Protein 8CD8 (pdb70)

Solvent-accessible surface area: 20979 Å² total; per-residue (Å²): 291,83,113,45,10,118,0,29,0,0,0,0,0,2,43,38,103,138,117,16,52,4,56,91,66,1,0,78,14,0,4,65,28,0,41,99,4,0,46,82,120,9,104,34,32,96,102,10,20,99,79,16,56,128,38,13,2,34,8,1,0,51,6,80,33,2,77,102,33,30,130,46,84,129,29,98,0,25,26,92,32,120,13,107,42,98,94,5,13,40,15,14,17,0,2,15,58,95,25,22,1,37,77,27,33,48,10,76,106,12,0,0,0,0,1,2,87,42,2,46,17,44,43,43,38,105,32,63,2,7,4,11,9,26,54,23,0,55,57,1,3,0,0,0,0,10,3,31,0,0,0,57,64,60,42,13,110,99,59,53,28,98,0,9,12,0,0,9,3,0,0,0,0,0,40,1,44,2,5,16,5,18,12,88,56,92,40,88,38,47,70,70,68,7,111,12,156,36,6,30,69,1,17,32,13,10,104,27,61,30,90,97,71,75,75,20,28,118,25,40,116,46,0,1,0,12,8,0,1,0,0,62,3,24,2,123,19,7,1,2,1,0,90,20,1,8,91,46,0,83,63,3,10,110,38,89,12,50,66,18,63,139,46,34,31,295,88,112,44,10,117,0,28,0,0,0,0,0,2,42,38,109,140,127,18,50,4,56,92,65,1,0,80,14,0,3,64,25,0,42,97,4,0,45,81,120,8,104,34,31,96,102,11,19,100,77,16,53,132,40,12,2,39,6,1,0,51,7,80,32,3,79,100,31,29,129,48,81,130,29,98,0,25,28,92,33,120,13,105,44,100,96,6,13,40,16,15,15,0,1,14,57,95,24,23,1,37,77,27,32,48,11,79,109,12,0,0,0,0,1,2,87,42,1,47,20,44,45,44,38,104,32,62,2,8,5,12,8,26,56,22,0,54,55,2,3,0,0,0,0,12,3,31,1,0,0,56,64,60,45,12,111,98,59,52,30,101,0,9,13,0,0,9,3,0,0,0,0,0,40,1,46,2,5,16,5,19,12,85,56,86,40,88,39,45,69,71,66,8,112,11,152,35,6,31,69,1,16,31,14,10,107,28,61,31,92,93,74,78,73,19,28,115,24,40,114,47,0,1,0,12,8,0,1,0,0,63,4,23,3,124,17,6,1,2,1,0,90,21,1,9,90,45,0,74,63,3,11,109,39,89,14,50,66,18,61,138,44,33,32

Foldseek 3Di:
DADAQEAAAAEEQEEADPLSQFDPQQQVLLLVLLQCQLQVNPPLLVVQPPVCNVFFDNLRYHYDQDQAALVGHGDRSYHYFYFPDPEEEPVQLQQDVVSGHHWDGFQLRHAYEYEAAFYAYPVGHTDAKAADAFDDDRRRHHIYGYSLLGGQDRNPDPLNRSNLVRVQRVLRNLPFAQQQAPDDPPDQQQPGHRQFDPFDHARAADEEADDFPDADPPRDDRHGSNLDSRGHYGPSRNRGDTVSSSVSSVVSCVPRNVSSRD/DADAQEAAAAEEQEEADPLSQFDPQQQVQLLVLLQCQLQVNDPLLVVQPPVCNVFFDNLRYHYDQDQAALVGHGDRSYHYFYFPDPEEEPVQLQQPVVSGHHWDGFQLRYAYEYEAAFYAYPVGHTDAKAADAFDDDRRRHHIYGYSLLGGQDRNPDPLNRSNLVRVQRVLRNLPFAQQQADDDPPDQQQPGHRQFPPFDHARAADEEADDFPDADPPRDDRHGSNLDSSGHYGPSRNRGDTVSSSVSSVVSCVPRNVSSRD

Nearest PDB structures (foldseek):
  8cd8-assembly1_A  TM=1.004E+00  e=1.857E-62  Methanosarcina acetivorans C2A
  3lum-assembly1_A  TM=1.003E+00  e=5.385E-60  Methanosarcina acetivorans
  3lun-assembly1_A  TM=9.981E-01  e=9.171E-59  Methanosarcina acetivorans
  8cdb-assembly1_A  TM=9.852E-01  e=7.401E-51  Methanosarcina acetivorans C2A
  7od0-assembly5_EEE  TM=9.403E-01  e=1.240E-34  Tannerella forsythia

Radius of gyration: 23.91 Å; Cα contacts (8 Å, |Δi|>4): 1252; chains: 4; bounding box: 50×71×55 Å

InterPro domains:
  IPR008754 Peptidase M43, pregnancy-associated plasma-A [PF05572] (162-314)
  IPR008754 Peptidase M43, pregnancy-associated plasma-A [cd04275] (76-314)
  IPR024079 Metallopeptidase, catalytic domain superfamily [G3DSA:3.40.390.10] (61-322)

Sequence (530 aa):
RMEIVKIPVVVHVVWNEEEENISDAQIQSQIDILNKDFRKLNSDVSQVPSVWSNLIADLGIEFFLATKDPNGNQTTGITRTQTSVTFFTTSSDEVKFASSGGEDAWPADRYLNIWVCHVLKSEIGQDILGYAQFPGGPAETDGVVIVDAAFGTTGTALPPFDKGRTATHEIGHWLNLYHIWGDELRFEDPCSRSDEVDDTPNQADPNFGAPSYPHVSCSNGPNGDMFMNYMDYVDDKCMVMFTQGQATRVNACLDGPRSSFLAGSSRMEIVKIPVVVHVVWNEEEENISDAQIQSQIDILNKDFRKLNSDVSQVPSVWSNLIADLGIEFFLATKDPNGNQTTGITRTQTSVTFFTTSSDEVKFASSGGEDAWPADRYLNIWVCHVLKSEIGQDILGYAQFPGGPAETDGVVIVDAAFGTTGTALPPFDKGRTATHEIGHWLNLYHIWGDELRFEDPCSRSDEVDDTPNQADPNFGAPSYPHVSCSNGPNGDMFMNYMDYVDDKCMVMFTQGQATRVNACLDGPRSSFLAGSS

Secondary structure (DSSP, 8-state):
----EEEEEEEEEEESSGGGS--HHHHHHHHHHHHHHTTT--GGGGGS-GGGGGGB----EEEEE-SB-TTS-B--SEEEEE-S-S-EETT-GGG-GGGTS-PPPPTTT-EEEEEES-EE-TTS-B-SEEE--SS--GGG-SEEEEGGGSSSSTT--TTS-SSHHHHHHHHHHTTPPPTT----TTS-TTS---S-TTSPP-SS---S-PPSP---TT-TTT---TTBTTS---GGG--B-BHHHHHHHHHHHHTTTGGG--/---/----EEEEEEEEEEESSGGGS--HHHHHHHHHHHHHHTTT--GGGGGS-GGGGGGB----EEEEE-SB-TTS-B--SEEEEE-S-S-EETT-GGG-GGGTS-PPPPTTT-EEEEEES-EE-TTS-B-SEEE--SS--GGG-SEEEEGGGSSSSTT--TTS-SSHHHHHHHHHHTTPPPTT----TTS-TTS---S-TTSPP-SS---S-PPSP---TT-TTT---TTBTTS---GGG--B-BHHHHHHHHHHHHTTTGGG--/---

B-factor: mean 29.06, std 7.42, range [15.44, 61.05]

Structure (mmCIF, N/CA/C/O backbone):
data_8CD8
#
_entry.id   8CD8
#
_cell.length_a   50.130
_cell.length_b   124.66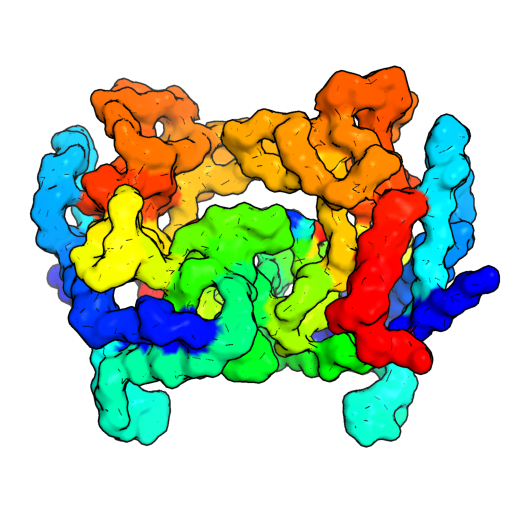0
_cell.length_c   86.900
_cell.angle_alpha   90.000
_cell.angle_beta   90.000
_cell.angle_gamma   90.000
#
_symmetry.space_group_name_H-M   'P 21 21 2'
#
loop_
_entity.id
_entity.type
_entity.pdbx_description
1 polymer Ulilysin
2 polymer GLY-SER-SER
3 non-polymer 'CALCIUM ION'
4 non-polymer 'ZINC ION'
5 non-polymer '4-(2-AMINOETHYL)BENZENESULFONYL FLUORIDE'
6 non-polymer GLYCEROL
7 water water
#
loop_
_atom_site.group_PDB
_atom_site.id
_atom_site.type_symbol
_atom_site.label_atom_id
_atom_site.label_alt_id
_atom_site.label_comp_id
_atom_site.label_asym_id
_atom_site.label_entity_id
_atom_site.label_seq_id
_atom_site.pdbx_PDB_ins_code
_atom_site.Cartn_x
_atom_site.Cartn_y
_atom_site.Cartn_z
_atom_site.occupancy
_atom_site.B_iso_or_equiv
_atom_site.auth_seq_id
_atom_site.auth_comp_id
_atom_site.auth_asym_id
_atom_site.auth_atom_id
_atom_site.pdbx_PDB_model_num
ATOM 1 N N . ARG A 1 80 ? -1.46398 66.78594 -19.28422 1.000 37.59591 61 ARG A N 1
ATOM 2 C CA . ARG A 1 80 ? -0.27894 66.68138 -18.43801 1.000 36.94123 61 ARG A CA 1
ATOM 3 C C . ARG A 1 80 ? 0.08033 65.21547 -18.20330 1.000 41.61972 61 ARG A C 1
ATOM 4 O O . ARG A 1 80 ? -0.78587 64.37141 -17.96678 1.000 42.46506 61 ARG A O 1
ATOM 12 N N . MET A 1 81 ? 1.37028 64.92467 -18.27385 1.000 41.85414 62 MET A N 1
ATOM 13 C CA . MET A 1 81 ? 1.86390 63.57234 -18.09305 1.000 42.85698 62 MET A CA 1
ATOM 14 C C . MET A 1 81 ? 2.15623 63.32507 -16.62090 1.000 42.03818 62 MET A C 1
ATOM 15 O O . MET A 1 81 ? 2.76056 64.16714 -15.95163 1.000 40.65919 62 MET A O 1
ATOM 20 N N . GLU A 1 82 ? 1.70400 62.18296 -16.11661 1.000 42.42889 63 GLU A N 1
ATOM 21 C CA . GLU A 1 82 ? 2.10558 61.72274 -14.79406 1.000 42.93060 63 GLU A CA 1
ATOM 22 C C . GLU A 1 82 ? 3.43202 60.98703 -14.93660 1.000 40.99407 63 GLU A C 1
ATOM 23 O O . GLU A 1 82 ? 3.50579 59.96449 -15.62428 1.000 38.81189 63 GLU A O 1
ATOM 29 N N . ILE A 1 83 ? 4.48500 61.52611 -14.33169 1.000 38.38313 64 ILE A N 1
ATOM 30 C CA . ILE A 1 83 ? 5.81716 60.94508 -14.46670 1.000 37.15927 64 ILE A CA 1
ATOM 31 C C . ILE A 1 83 ? 5.96231 59.81370 -13.45736 1.000 35.42689 64 ILE A C 1
ATOM 32 O O . ILE A 1 83 ? 5.94806 60.04686 -12.24222 1.000 37.36480 64 ILE A O 1
ATOM 37 N N . VAL A 1 84 ? 6.11811 58.58862 -13.95708 1.000 31.83513 65 VAL A N 1
ATOM 38 C CA . VAL A 1 84 ? 6.30285 57.41380 -13.10766 1.000 32.64469 65 VAL A CA 1
ATOM 39 C C . VAL A 1 84 ? 7.78979 57.25015 -12.82223 1.000 30.45763 65 VAL A C 1
ATOM 40 O O . VAL A 1 84 ? 8.60697 57.17483 -13.74600 1.000 30.52208 65 VAL A O 1
ATOM 44 N N . LYS A 1 85 ? 8.14303 57.19750 -11.54156 1.000 28.01757 66 LYS A N 1
ATOM 45 C CA . LYS A 1 85 ? 9.53333 57.18413 -11.09798 1.000 28.22615 66 LYS A CA 1
ATOM 46 C C . LYS A 1 85 ? 9.82909 55.81109 -10.51339 1.000 27.67260 66 LYS A C 1
ATOM 47 O O . LYS A 1 85 ? 9.34486 55.47184 -9.43015 1.000 29.73750 66 LYS A O 1
ATOM 53 N N . ILE A 1 86 ? 10.61533 55.02601 -11.23870 1.000 26.31925 67 ILE A N 1
ATOM 54 C CA . ILE A 1 86 ? 10.80959 53.60766 -10.94875 1.000 25.52536 67 ILE A CA 1
ATOM 55 C C . ILE A 1 86 ? 12.10693 53.44407 -10.16571 1.000 24.51793 67 ILE A C 1
ATOM 56 O O . ILE A 1 86 ? 13.17791 53.79341 -10.68790 1.000 25.00151 67 ILE A O 1
ATOM 61 N N . PRO A 1 87 ? 12.06238 52.93699 -8.92914 1.000 23.97578 68 PRO A N 1
ATOM 62 C CA . PRO A 1 87 ? 13.30068 52.60600 -8.21613 1.000 22.02534 68 PRO A CA 1
ATOM 63 C C . PRO A 1 87 ? 13.95524 51.39144 -8.85666 1.000 22.21640 68 PRO A C 1
ATOM 64 O O . PRO A 1 87 ? 13.30119 50.37849 -9.10420 1.000 21.91160 68 PRO A O 1
ATOM 68 N N . VAL A 1 88 ? 15.24854 51.50029 -9.12814 1.000 22.47044 69 VAL A N 1
ATOM 69 C CA . VAL A 1 88 ? 16.01504 50.43804 -9.77168 1.000 21.22678 69 VAL A CA 1
ATOM 70 C C . VAL A 1 88 ? 17.01094 49.89311 -8.75792 1.000 21.46056 69 VAL A C 1
ATOM 71 O O . VAL A 1 88 ? 17.60923 50.65948 -7.99799 1.000 22.03546 69 VAL A O 1
ATOM 75 N N . VAL A 1 89 ? 17.18277 48.57054 -8.72564 1.000 18.69599 70 VAL A N 1
ATOM 76 C CA . VAL A 1 89 ? 18.34229 47.97220 -8.07601 1.000 18.55209 70 VAL A CA 1
ATOM 77 C C . VAL A 1 89 ? 19.14194 47.23189 -9.14575 1.000 21.17636 70 VAL A C 1
ATOM 78 O O . VAL A 1 89 ? 18.57996 46.45173 -9.91917 1.000 18.40650 70 VAL A O 1
ATOM 82 N N . VAL A 1 90 ? 20.43375 47.52430 -9.22691 1.000 20.31386 71 VAL A N 1
ATOM 83 C CA . VAL A 1 90 ? 21.33129 46.86371 -10.16431 1.000 18.17911 71 VAL A CA 1
ATOM 84 C C . VAL A 1 90 ? 22.11289 45.81492 -9.39197 1.000 19.24923 71 VAL A C 1
ATOM 85 O O . VAL A 1 90 ? 22.78259 46.14226 -8.40416 1.000 18.74530 71 VAL A O 1
ATOM 89 N N . HIS A 1 91 ? 22.01135 44.55202 -9.82499 1.000 18.42911 72 HIS A N 1
ATOM 90 C CA . HIS A 1 91 ? 22.75558 43.43863 -9.23315 1.000 19.36056 72 HIS A CA 1
ATOM 91 C C . HIS A 1 91 ? 23.92984 43.11360 -10.15178 1.000 19.89821 72 HIS A C 1
ATOM 92 O O . HIS A 1 91 ? 23.76589 42.41855 -11.16467 1.000 17.97655 72 HIS A O 1
ATOM 99 N N . VAL A 1 92 ? 25.11163 43.60298 -9.79816 1.000 19.59411 73 VAL A N 1
ATOM 100 C CA . VAL A 1 92 ? 26.32993 43.24956 -10.51781 1.000 18.93766 73 VAL A CA 1
ATOM 101 C C . VAL A 1 92 ? 26.79401 41.89026 -10.01801 1.000 21.29245 73 VAL A C 1
ATOM 102 O O . VAL A 1 92 ? 27.05080 41.71068 -8.82463 1.000 19.50561 73 VAL A O 1
ATOM 106 N N . VAL A 1 93 ? 26.89478 40.92453 -10.92699 1.000 19.70275 74 VAL A N 1
ATOM 107 C CA . VAL A 1 93 ? 27.35501 39.57361 -10.60620 1.000 21.36883 74 VAL A CA 1
ATOM 108 C C . VAL A 1 93 ? 28.65228 39.35665 -11.36607 1.000 22.12584 74 VAL A C 1
ATOM 109 O O . VAL A 1 93 ? 28.64763 39.32903 -12.60285 1.000 23.79414 74 VAL A O 1
ATOM 113 N N . TRP A 1 94 ? 29.75039 39.18617 -10.63897 1.000 21.71661 75 TRP A N 1
ATOM 114 C CA . TRP A 1 94 ? 31.08055 39.28802 -11.21477 1.000 24.92493 75 TRP A CA 1
ATOM 115 C C . TRP A 1 94 ? 31.95387 38.10654 -10.81613 1.000 25.12761 75 TRP A C 1
ATOM 116 O O . TRP A 1 94 ? 31.97772 37.69602 -9.65154 1.000 25.25626 75 TRP A O 1
ATOM 127 N N . ASN A 1 95 ? 32.70298 37.58702 -11.79243 1.000 26.04462 76 ASN A N 1
ATOM 128 C CA . ASN A 1 95 ? 33.68573 36.53136 -11.56863 1.000 28.44402 76 ASN A CA 1
ATOM 129 C C . ASN A 1 95 ? 35.10044 37.10430 -11.53191 1.000 31.47156 76 ASN A C 1
ATOM 130 O O . ASN A 1 95 ? 35.77243 37.04849 -10.49826 1.000 32.39620 76 ASN A O 1
ATOM 135 N N . GLU A 1 96 ? 35.56298 37.66916 -12.64442 1.000 31.70148 77 GLU A N 1
ATOM 136 C CA . GLU A 1 96 ? 36.80732 38.42187 -12.67582 1.000 33.01163 77 GLU A CA 1
ATOM 137 C C . GLU A 1 96 ? 36.55047 39.87426 -12.27511 1.000 33.48113 77 GLU A C 1
ATOM 138 O O . GLU A 1 96 ? 35.44627 40.40008 -12.45078 1.000 29.44758 77 GLU A O 1
ATOM 144 N N . GLU A 1 97 ? 37.60285 40.52429 -11.76267 1.000 33.94463 78 GLU A N 1
ATOM 145 C CA . GLU A 1 97 ? 37.46673 41.84747 -11.15578 1.000 36.08194 78 GLU A CA 1
ATOM 146 C C . GLU A 1 97 ? 36.89787 42.86857 -12.13073 1.000 35.73163 78 GLU A C 1
ATOM 147 O O . GLU A 1 97 ? 36.12512 43.74918 -11.73646 1.000 33.00402 78 GLU A O 1
ATOM 153 N N . GLU A 1 98 ? 37.28902 42.78869 -13.40200 1.000 33.95280 79 GLU A N 1
ATOM 154 C CA . GLU A 1 98 ? 36.82563 43.76141 -14.38407 1.000 35.78659 79 GLU A CA 1
ATOM 155 C C . GLU A 1 98 ? 35.32725 43.65597 -14.63801 1.000 32.05663 79 GLU A C 1
ATOM 156 O O . GLU A 1 98 ? 34.73693 44.59291 -15.18534 1.000 31.90772 79 GLU A O 1
ATOM 162 N N . GLU A 1 99 ? 34.70294 42.53483 -14.26792 1.000 30.07748 80 GLU A N 1
ATOM 163 C CA . GLU A 1 99 ? 33.26314 42.38814 -14.40676 1.000 28.76239 80 GLU A CA 1
ATOM 164 C C . GLU A 1 99 ? 32.49985 43.11241 -13.30837 1.000 26.86697 80 GLU A C 1
ATOM 165 O O . GLU A 1 99 ? 31.28050 43.28112 -13.42651 1.000 24.98465 80 GLU A O 1
ATOM 171 N N . ASN A 1 100 ? 33.19808 43.53936 -12.25334 1.000 25.73489 81 ASN A N 1
ATOM 172 C CA . ASN A 1 100 ? 32.62177 44.29199 -11.14269 1.000 25.88764 81 ASN A CA 1
ATOM 173 C C . ASN A 1 100 ? 32.58552 45.77221 -11.53727 1.000 24.64179 81 ASN A C 1
ATOM 174 O O . ASN A 1 100 ? 33.36671 46.59718 -11.06295 1.000 26.93847 81 ASN A O 1
ATOM 179 N N . ILE A 1 101 ? 31.63898 46.09368 -12.43360 1.000 24.69642 82 ILE A N 1
ATOM 180 C CA . ILE A 1 101 ? 31.69924 47.35861 -13.19767 1.000 23.90609 82 ILE A CA 1
ATOM 181 C C . ILE A 1 101 ? 31.50229 48.56376 -12.27651 1.000 26.21302 82 ILE A C 1
ATOM 182 O O . ILE A 1 101 ? 30.90373 48.48177 -11.19904 1.000 26.61362 82 ILE A O 1
ATOM 187 N N . SER A 1 102 ? 32.01483 49.71088 -12.72412 1.000 26.36558 83 SER A N 1
ATOM 188 C CA . SER A 1 102 ? 32.11534 50.87934 -11.86381 1.000 26.19544 83 SER A CA 1
ATOM 189 C C . SER A 1 102 ? 30.74799 51.49269 -11.58434 1.000 25.72395 83 SER A C 1
ATOM 190 O O . SER A 1 102 ? 29.78934 51.34169 -12.34900 1.000 25.64155 83 SER A O 1
ATOM 193 N N . ASP A 1 103 ? 30.68100 52.22308 -10.46852 1.000 26.79262 84 ASP A N 1
ATOM 194 C CA . ASP A 1 103 ? 29.51303 53.04532 -10.19053 1.000 28.12239 84 ASP A CA 1
ATOM 195 C C . ASP A 1 103 ? 29.21545 53.99287 -11.35015 1.000 26.84255 84 ASP A C 1
ATOM 196 O O . ASP A 1 103 ? 28.05111 54.22938 -11.67869 1.000 27.10930 84 ASP A O 1
ATOM 201 N N . ALA A 1 104 ? 30.25827 54.55388 -11.97394 1.000 28.74500 85 ALA A N 1
ATOM 202 C CA . ALA A 1 104 ? 30.04484 55.48987 -13.07601 1.000 27.51257 85 ALA A CA 1
ATOM 203 C C . ALA A 1 104 ? 29.42319 54.79846 -14.28585 1.000 28.19543 85 ALA A C 1
ATOM 204 O O . ALA A 1 104 ? 28.59030 55.39436 -14.98314 1.000 27.66050 85 ALA A O 1
ATOM 206 N N . GLN A 1 105 ? 29.83529 53.56057 -14.57693 1.000 27.43551 86 GLN A N 1
ATOM 207 C CA . GLN A 1 105 ? 29.22936 52.85349 -15.70260 1.000 26.30192 86 GLN A CA 1
ATOM 208 C C . GLN A 1 105 ? 27.75809 52.56237 -15.42623 1.000 26.12630 86 GLN A C 1
ATOM 209 O O . GLN A 1 105 ? 26.90385 52.74079 -16.30634 1.000 26.75797 86 GLN A O 1
ATOM 215 N N . ILE A 1 106 ? 27.44424 52.13319 -14.19751 1.000 26.65935 87 ILE A N 1
ATOM 216 C CA . ILE A 1 106 ? 26.05361 51.91957 -13.80628 1.000 25.21922 87 ILE A CA 1
ATOM 217 C C . ILE A 1 106 ? 25.25864 53.21509 -13.92376 1.000 26.99884 87 ILE A C 1
ATOM 218 O O . ILE A 1 106 ? 24.17068 53.24224 -14.50894 1.000 26.38689 87 ILE A O 1
ATOM 223 N N . GLN A 1 107 ? 25.78219 54.30631 -13.35663 1.000 26.86404 88 GLN A N 1
ATOM 224 C CA . GLN A 1 107 ? 25.07800 55.58295 -13.43721 1.000 29.02423 88 GLN A CA 1
ATOM 225 C C . GLN A 1 107 ? 24.89456 56.02545 -14.88762 1.000 27.90007 88 GLN A C 1
ATOM 226 O O . GLN A 1 107 ? 23.85710 56.59899 -15.24397 1.000 26.00291 88 GLN A O 1
ATOM 232 N N . SER A 1 108 ? 25.87655 55.74441 -15.74695 1.000 26.37234 89 SER A N 1
ATOM 233 C CA . SER A 1 108 ? 25.73696 56.16282 -17.13546 1.000 29.13007 89 SER A CA 1
ATOM 234 C C . SER A 1 108 ? 24.54990 55.47751 -17.79227 1.000 26.63421 89 SER A C 1
ATOM 235 O O . SER A 1 108 ? 23.88008 56.07808 -18.63639 1.000 27.04302 89 SER A O 1
ATOM 238 N N . GLN A 1 109 ? 24.23810 54.24500 -17.38148 1.000 25.58723 90 GLN A N 1
ATOM 239 C CA . GLN A 1 109 ? 23.05958 53.58854 -17.92785 1.000 24.55896 90 GLN A CA 1
ATOM 240 C C . GLN A 1 109 ? 21.77560 54.24811 -17.44007 1.000 24.35999 90 GLN A C 1
ATOM 241 O O . GLN A 1 109 ? 20.85161 54.47201 -18.23347 1.000 24.97979 90 GLN A O 1
ATOM 247 N N . ILE A 1 110 ? 21.69917 54.58084 -16.14864 1.000 24.62073 91 ILE A N 1
ATOM 248 C CA . ILE A 1 110 ? 20.50424 55.24414 -15.63008 1.000 23.23353 91 ILE A CA 1
ATOM 249 C C . ILE A 1 110 ? 20.27080 56.55384 -16.36546 1.000 27.72378 91 ILE A C 1
ATOM 250 O O . ILE A 1 110 ? 19.13555 56.87772 -16.73726 1.000 26.60812 91 ILE A O 1
ATOM 255 N N . ASP A 1 111 ? 21.34525 57.30789 -16.61446 1.000 26.93411 92 ASP A N 1
ATOM 256 C CA . ASP A 1 111 ? 21.23259 58.54660 -17.37997 1.000 28.05619 92 ASP A CA 1
ATOM 257 C C . ASP A 1 111 ? 20.59077 58.31446 -18.74259 1.000 27.33037 92 ASP A C 1
ATOM 258 O O . ASP A 1 111 ? 19.75814 59.11694 -19.19001 1.000 27.24898 92 ASP A O 1
ATOM 263 N N . ILE A 1 112 ? 21.00107 57.25304 -19.44474 1.000 26.32572 93 ILE A N 1
ATOM 264 C CA . ILE A 1 112 ? 20.41542 56.97820 -20.75615 1.000 26.63022 93 ILE A CA 1
ATOM 265 C C . ILE A 1 112 ? 18.93030 56.67200 -20.61918 1.000 26.04067 93 ILE A C 1
ATOM 266 O O . ILE A 1 112 ? 18.10986 57.15395 -21.40099 1.000 25.35112 93 ILE A O 1
ATOM 271 N N . LEU A 1 113 ? 18.55934 55.85114 -19.63019 1.000 24.41223 94 LEU A N 1
ATOM 272 C CA . LEU A 1 113 ? 17.15047 55.51446 -19.45212 1.000 24.27652 94 LEU A CA 1
ATOM 273 C C . LEU A 1 113 ? 16.31306 56.76630 -19.24795 1.000 26.12633 94 LEU A C 1
ATOM 274 O O . LEU A 1 113 ? 15.20795 56.89073 -19.79374 1.000 26.27106 94 LEU A O 1
ATOM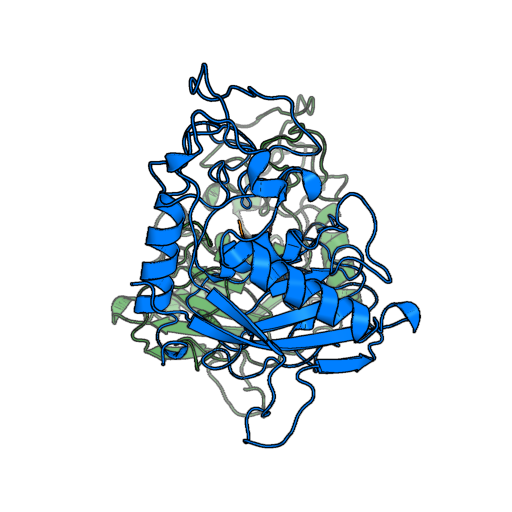 279 N N . ASN A 1 114 ? 16.83935 57.73234 -18.49993 1.000 27.16943 95 ASN A N 1
ATOM 280 C CA . ASN A 1 114 ? 16.07713 58.93808 -18.23625 1.000 28.34672 95 ASN A CA 1
ATOM 281 C C . ASN A 1 114 ? 16.01727 59.88333 -19.42550 1.000 26.58071 95 ASN A C 1
ATOM 282 O O . ASN A 1 114 ? 15.22175 60.82400 -19.39754 1.000 30.39872 95 ASN A O 1
ATOM 287 N N . LYS A 1 115 ? 16.81632 59.65297 -20.46381 1.000 25.95293 96 LYS A N 1
ATOM 288 C CA . LYS A 1 115 ? 16.64145 60.37026 -21.71797 1.000 26.97542 96 LYS A CA 1
ATOM 289 C C . LYS A 1 115 ? 15.67422 59.64196 -22.64037 1.000 27.26403 96 LYS A C 1
ATOM 290 O O . LYS A 1 115 ? 14.69930 60.23192 -23.12212 1.000 25.68135 96 LYS A O 1
ATOM 296 N N . ASP A 1 116 ? 15.92625 58.35022 -22.86385 1.000 24.23218 97 ASP A N 1
ATOM 297 C CA . ASP A 1 116 ? 15.15701 57.59454 -23.84865 1.000 25.18564 97 ASP A CA 1
ATOM 298 C C . ASP A 1 116 ? 13.68553 57.50677 -23.46158 1.000 25.80340 97 ASP A C 1
ATOM 299 O O . ASP A 1 116 ? 12.80231 57.59086 -24.32619 1.000 25.27948 97 ASP A O 1
ATOM 304 N N . PHE A 1 117 ? 13.39621 57.33097 -22.17115 1.000 25.39207 98 PHE A N 1
ATOM 305 C CA . PHE A 1 117 ? 12.01512 57.16775 -21.74015 1.000 22.86701 98 PHE A CA 1
ATOM 306 C C . PHE A 1 117 ? 11.29574 58.49048 -21.53151 1.000 27.92225 98 PHE A C 1
ATOM 307 O O . PHE A 1 117 ? 10.12214 58.48204 -21.14618 1.000 27.24435 98 PHE A O 1
ATOM 315 N N . ARG A 1 118 ? 11.95931 59.61507 -21.80493 1.000 28.20542 99 ARG A N 1
ATOM 316 C CA . ARG A 1 118 ? 11.33147 60.92861 -21.76873 1.000 27.17319 99 ARG A CA 1
ATOM 317 C C . ARG A 1 118 ? 11.37993 61.63634 -23.11164 1.000 30.82359 99 ARG A C 1
ATOM 318 O O . ARG A 1 118 ? 11.01506 62.81576 -23.18025 1.000 30.23514 99 ARG A O 1
ATOM 326 N N . LYS A 1 119 ? 11.82855 60.96178 -24.17461 1.000 27.70646 100 LYS A N 1
ATOM 327 C CA . LYS A 1 119 ? 11.98926 61.59521 -25.48169 1.000 31.12266 100 LYS A CA 1
ATOM 328 C C . LYS A 1 119 ? 12.96809 62.76766 -25.40313 1.000 31.38285 100 LYS A C 1
ATOM 329 O O . LYS A 1 119 ? 12.81751 63.77985 -26.10084 1.000 29.71652 100 LYS A O 1
ATOM 335 N N . LEU A 1 120 ? 13.97686 62.65909 -24.53961 1.000 29.30685 101 LEU A N 1
ATOM 336 C CA . LEU A 1 120 ? 14.98499 63.70024 -24.39365 1.000 29.82644 101 LEU A CA 1
ATOM 337 C C . LEU A 1 120 ? 16.33602 63.30906 -24.96945 1.000 31.30894 101 LEU A C 1
ATOM 338 O O . LEU A 1 120 ? 17.29539 64.07474 -24.82875 1.000 33.67984 101 LEU A O 1
ATOM 343 N N . ASN A 1 121 ? 16.44568 62.14530 -25.60628 1.000 28.90257 102 ASN A N 1
ATOM 344 C CA . ASN A 1 121 ? 17.66805 61.80241 -26.31516 1.000 30.15569 102 ASN A CA 1
ATOM 345 C C . ASN A 1 121 ? 17.80857 62.69252 -27.54501 1.000 33.41287 102 ASN A C 1
ATOM 346 O O . ASN A 1 121 ? 16.88788 62.79838 -28.36507 1.000 34.00912 102 ASN A O 1
ATOM 351 N N . SER A 1 122 ? 18.96261 63.33998 -27.67762 1.000 33.21126 103 SER A N 1
ATOM 352 C CA . SER A 1 122 ? 19.12159 64.24767 -28.80986 1.000 34.97678 103 SER A CA 1
ATOM 353 C C . SER A 1 122 ? 19.08415 63.49857 -30.14016 1.000 33.60545 103 SER A C 1
ATOM 354 O O . SER A 1 122 ? 18.65655 64.07089 -31.15201 1.000 33.73744 103 SER A O 1
ATOM 357 N N . ASP A 1 123 ? 19.47550 62.21418 -30.16634 1.000 34.58107 104 ASP A N 1
ATOM 358 C CA . ASP A 1 123 ? 19.48675 61.51027 -31.44671 1.000 32.43553 104 ASP A CA 1
ATOM 359 C C . ASP A 1 123 ? 18.09205 61.11417 -31.92844 1.000 31.10487 104 ASP A C 1
ATOM 360 O O . ASP A 1 123 ? 17.97196 60.49031 -32.98372 1.000 28.16483 104 ASP A O 1
ATOM 365 N N . VAL A 1 124 ? 17.03485 61.52389 -31.22512 1.000 30.33533 105 VAL A N 1
ATOM 366 C CA . VAL A 1 124 ? 15.68558 61.40167 -31.75902 1.000 31.89692 105 VAL A CA 1
ATOM 367 C C . VAL A 1 124 ? 15.55812 62.17962 -33.07140 1.000 30.80963 105 VAL A C 1
ATOM 368 O O . VAL A 1 124 ? 14.66395 61.90753 -33.88138 1.000 29.64043 105 VAL A O 1
ATOM 372 N N . SER A 1 125 ? 16.46352 63.12941 -33.30979 1.000 30.97151 106 SER A N 1
ATOM 373 C CA . SER A 1 125 ? 16.48287 63.87534 -34.56598 1.000 31.81256 106 SER A CA 1
ATOM 374 C C . SER A 1 125 ? 16.74000 62.98480 -35.77223 1.000 34.37913 106 SER A C 1
ATOM 375 O O . SER A 1 125 ? 16.48393 63.41054 -36.90504 1.000 33.52811 106 SER A O 1
ATOM 378 N N . GLN A 1 126 ? 17.26102 61.77441 -35.56120 1.000 30.78669 107 GLN A N 1
ATOM 379 C CA . GLN A 1 126 ? 17.49652 60.83318 -36.64625 1.000 32.37453 107 GLN A CA 1
ATOM 380 C C . GLN A 1 126 ? 16.21809 60.17497 -37.14373 1.000 32.00176 107 GLN A C 1
ATOM 381 O O . GLN A 1 126 ? 16.24339 59.55837 -38.21284 1.000 30.02387 107 GLN A O 1
ATOM 387 N N . VAL A 1 127 ? 15.11297 60.28701 -36.40928 1.000 30.61749 108 VAL A N 1
ATOM 388 C CA . VAL A 1 127 ? 13.87048 59.67608 -36.89636 1.000 30.61736 108 VAL A CA 1
ATOM 389 C C . VAL A 1 127 ? 13.49134 60.30645 -38.23316 1.000 29.09623 108 VAL A C 1
ATOM 390 O O . VAL A 1 127 ? 13.52346 61.54835 -38.36061 1.000 30.41828 108 VAL A O 1
ATOM 394 N N . PRO A 1 128 ? 13.14812 59.51523 -39.24568 1.000 28.28429 109 PRO A N 1
ATOM 395 C CA . PRO A 1 128 ? 12.63410 60.08152 -40.50088 1.000 30.35691 109 PRO A CA 1
ATOM 396 C C . PRO A 1 128 ? 11.46067 61.02125 -40.25014 1.000 31.15783 109 PRO A C 1
ATOM 397 O O . PRO A 1 128 ? 10.55610 60.72771 -39.46668 1.000 30.97017 109 PRO A O 1
ATOM 401 N N . SER A 1 129 ? 11.48360 62.18080 -40.91982 1.000 31.25689 110 SER A N 1
ATOM 402 C CA . SER A 1 129 ? 10.49496 63.21043 -40.61698 1.000 31.76748 110 SER A CA 1
ATOM 403 C C . SER A 1 129 ? 9.06810 62.71055 -40.80286 1.000 32.26714 110 SER A C 1
ATOM 404 O O . SER A 1 129 ? 8.15460 63.17819 -40.11320 1.000 31.47088 110 SER A O 1
ATOM 407 N N . VAL A 1 130 ? 8.85488 61.76769 -41.72233 1.000 29.03209 111 VAL A N 1
ATOM 408 C CA . VAL A 1 130 ? 7.52288 61.23126 -41.95991 1.000 30.79843 111 VAL A CA 1
ATOM 409 C C . VAL A 1 130 ? 6.93882 60.61284 -40.69769 1.000 32.63594 111 VAL A C 1
ATOM 410 O O . VAL A 1 130 ? 5.71279 60.53099 -40.54926 1.000 31.12785 111 VAL A O 1
ATOM 414 N N . TRP A 1 131 ? 7.79171 60.22622 -39.75262 1.000 33.34099 112 TRP A N 1
ATOM 415 C CA . TRP A 1 131 ? 7.35566 59.59515 -38.51731 1.000 30.50632 112 TRP A CA 1
ATOM 416 C C . TRP A 1 131 ? 7.53134 60.49188 -37.30178 1.000 34.08928 112 TRP A C 1
ATOM 417 O O . TRP A 1 131 ? 7.31236 60.02954 -36.17739 1.000 30.60355 112 TRP A O 1
ATOM 428 N N . SER A 1 132 ? 7.88519 61.77110 -37.49341 1.000 32.34293 113 SER A N 1
ATOM 429 C CA . SER A 1 132 ? 8.15171 62.63520 -36.34395 1.000 33.57392 113 SER A CA 1
ATOM 430 C C . SER A 1 132 ? 6.95508 62.69971 -35.40896 1.000 36.22359 113 SER A C 1
ATOM 431 O O . SER A 1 132 ? 7.11575 62.68622 -34.18026 1.000 33.38196 113 SER A O 1
ATOM 434 N N . ASN A 1 133 ? 5.74509 62.75593 -35.96812 1.000 35.45344 114 ASN A N 1
ATOM 435 C CA . ASN A 1 133 ? 4.56868 62.89956 -35.12312 1.000 35.77548 114 ASN A CA 1
ATOM 436 C C . ASN A 1 133 ? 4.20080 61.61268 -34.39894 1.000 37.55573 114 ASN A C 1
ATOM 437 O O . ASN A 1 133 ? 3.20880 61.60468 -33.65921 1.000 37.74441 114 ASN A O 1
ATOM 442 N N . LEU A 1 134 ? 4.98388 60.54410 -34.56453 1.000 34.07009 115 LEU A N 1
ATOM 443 C CA . LEU A 1 134 ? 4.75799 59.29308 -33.85049 1.000 33.09368 115 LEU A CA 1
ATOM 444 C C . LEU A 1 134 ? 5.66147 59.10994 -32.64166 1.000 32.16889 115 LEU A C 1
ATOM 445 O O . LEU A 1 134 ? 5.39700 58.21706 -31.82954 1.000 30.36540 115 LEU A O 1
ATOM 450 N N . ILE A 1 135 ? 6.73135 59.89504 -32.52481 1.000 32.09011 116 ILE A N 1
ATOM 451 C CA . ILE A 1 135 ? 7.69502 59.69389 -31.44972 1.000 30.02900 116 ILE A CA 1
ATOM 452 C C . ILE A 1 135 ? 7.03504 59.99703 -30.11339 1.000 32.24712 116 ILE A C 1
ATOM 453 O O . ILE A 1 135 ? 6.44524 61.06887 -29.92278 1.000 30.69777 116 ILE A O 1
ATOM 458 N N . ALA A 1 136 ? 7.14170 59.05646 -29.17478 1.000 28.55311 117 ALA A N 1
ATOM 459 C CA . ALA A 1 136 ? 6.45893 59.14971 -27.89118 1.000 30.20119 117 ALA A CA 1
ATOM 460 C C . ALA A 1 136 ? 7.41744 59.50309 -26.76309 1.000 29.50378 117 ALA A C 1
ATOM 461 O O . ALA A 1 136 ? 8.58339 59.09886 -26.76126 1.000 30.69209 117 ALA A O 1
ATOM 463 N N . ASP A 1 137 ? 6.89009 60.27019 -25.80627 1.000 27.59079 118 ASP A N 1
ATOM 464 C CA . ASP A 1 137 ? 7.47282 60.46284 -24.48252 1.000 28.98748 118 ASP A CA 1
ATOM 465 C C . ASP A 1 137 ? 6.73907 59.50567 -23.54263 1.000 28.53140 118 ASP A C 1
ATOM 466 O O . ASP A 1 137 ? 5.54781 59.68518 -23.27379 1.000 27.33594 118 ASP A O 1
ATOM 471 N N . LEU A 1 138 ? 7.43696 58.47409 -23.05001 1.000 25.92275 119 LEU A N 1
ATOM 472 C CA . LEU A 1 138 ? 6.76107 57.48731 -22.21685 1.000 25.35023 119 LEU A CA 1
ATOM 473 C C . LEU A 1 138 ? 6.48394 57.98403 -20.80200 1.000 28.45098 119 LEU A C 1
ATOM 474 O O . LEU A 1 138 ? 5.71674 57.34271 -20.07469 1.000 27.55343 119 LEU A O 1
ATOM 479 N N . GLY A 1 139 ? 7.08062 59.09871 -20.39573 1.000 27.59538 120 GLY A N 1
ATOM 480 C CA . GLY A 1 139 ? 6.79897 59.63835 -19.07809 1.000 29.03168 120 GLY A CA 1
ATOM 481 C C . GLY A 1 139 ? 7.27811 58.76429 -17.94876 1.000 29.71881 120 GLY A C 1
ATOM 482 O O . GLY A 1 139 ? 6.64461 58.72380 -16.89154 1.000 29.04598 120 GLY A O 1
ATOM 483 N N . ILE A 1 140 ? 8.39326 58.07282 -18.13587 1.000 26.95536 121 ILE A N 1
ATOM 484 C CA . ILE A 1 140 ? 8.95791 57.22189 -17.10134 1.000 27.65903 121 ILE A CA 1
ATOM 485 C C . ILE A 1 140 ? 10.35983 57.70738 -16.77650 1.000 26.29864 121 ILE A C 1
ATOM 486 O O . ILE A 1 140 ? 11.14172 58.01872 -17.67770 1.000 27.98953 121 ILE A O 1
ATOM 491 N N . GLU A 1 141 ? 10.68725 57.74824 -15.49160 1.000 26.47926 122 GLU A N 1
ATOM 492 C CA . GLU A 1 141 ? 12.04191 58.05192 -15.06930 1.000 25.92114 122 GLU A CA 1
ATOM 493 C C . GLU A 1 141 ? 12.49692 56.98867 -14.08122 1.000 26.39332 122 GLU A C 1
ATOM 494 O O . GLU A 1 141 ? 11.68529 56.25346 -13.51904 1.000 26.29292 122 GLU A O 1
ATOM 500 N N . PHE A 1 142 ? 13.81378 56.88493 -13.92432 1.000 24.29529 123 PHE A N 1
ATOM 501 C CA . PHE A 1 142 ? 14.44119 55.80929 -13.17633 1.000 23.60900 123 PHE A CA 1
ATOM 502 C C . PHE A 1 142 ? 15.45782 56.40333 -12.21790 1.000 25.71027 123 PHE A C 1
ATOM 503 O O . PHE A 1 142 ? 16.10597 57.40619 -12.52358 1.000 27.74279 123 PHE A O 1
ATOM 511 N N . PHE A 1 143 ? 15.60866 55.76690 -11.06117 1.000 23.92255 124 PHE A N 1
ATOM 512 C CA . PHE A 1 143 ? 16.64145 56.18092 -10.12554 1.000 24.41592 124 PHE A CA 1
ATOM 513 C C . PHE A 1 143 ? 17.11709 54.95037 -9.37342 1.000 23.98067 124 PHE A C 1
ATOM 514 O O . PHE A 1 143 ? 16.34118 54.02138 -9.12890 1.000 24.10731 124 PHE A O 1
ATOM 522 N N . LEU A 1 144 ? 18.40918 54.92747 -9.05220 1.000 22.82613 125 LEU A N 1
ATOM 523 C CA . LEU A 1 144 ? 18.91359 53.88536 -8.16469 1.000 22.17387 125 LEU A CA 1
ATOM 524 C C . LEU A 1 144 ? 18.22358 54.00802 -6.81486 1.000 24.72754 125 LEU A C 1
ATOM 525 O O . LEU A 1 144 ? 18.13392 55.10576 -6.25275 1.000 25.00945 125 LEU A O 1
ATOM 530 N N . ALA A 1 145 ? 17.71590 52.88086 -6.30234 1.000 22.45543 126 ALA A N 1
ATOM 531 C CA . ALA A 1 145 ? 16.98417 52.90858 -5.03781 1.000 24.07696 126 ALA A CA 1
ATOM 532 C C . ALA A 1 145 ? 17.80648 53.56066 -3.94034 1.000 23.91395 126 ALA A C 1
ATOM 533 O O . ALA A 1 145 ? 19.02053 53.36321 -3.84413 1.000 24.22774 126 ALA A O 1
ATOM 535 N N . THR A 1 146 ? 17.12674 54.33067 -3.09874 1.000 24.70911 127 THR A N 1
ATOM 536 C CA . THR A 1 146 ? 17.76025 54.88898 -1.91887 1.000 24.74951 127 THR A CA 1
ATOM 537 C C . THR A 1 146 ? 17.36330 54.17016 -0.63828 1.000 27.45523 127 THR A C 1
ATOM 538 O O . THR A 1 146 ? 18.05363 54.32216 0.37650 1.000 28.82912 127 THR A O 1
ATOM 542 N N . LYS A 1 147 ? 16.29656 53.37009 -0.66526 1.000 25.34872 128 LYS A N 1
ATOM 543 C CA . LYS A 1 147 ? 15.91769 52.53113 0.46381 1.000 24.87199 128 LYS A CA 1
ATOM 544 C C . LYS A 1 147 ? 15.86479 51.08402 0.01174 1.000 24.52510 128 LYS A C 1
ATOM 545 O O . LYS A 1 147 ? 15.37753 50.78475 -1.08816 1.000 23.96351 128 LYS A O 1
ATOM 551 N N . ASP A 1 148 ? 16.38283 50.19251 0.84568 1.000 25.39713 129 ASP A N 1
ATOM 552 C CA . ASP A 1 148 ? 16.36972 48.77380 0.52298 1.000 25.03574 129 ASP A CA 1
ATOM 553 C C . ASP A 1 148 ? 14.97050 48.25420 0.84799 1.000 24.67603 129 ASP A C 1
ATOM 554 O O . ASP A 1 148 ? 14.09745 49.00543 1.30342 1.000 24.46289 129 ASP A O 1
ATOM 559 N N . PRO A 1 149 ? 14.67954 46.98106 0.56386 1.000 24.00747 130 PRO A N 1
ATOM 560 C CA . PRO A 1 149 ? 13.29339 46.51241 0.74054 1.000 27.55517 130 PRO A CA 1
ATOM 561 C C . PRO A 1 149 ? 12.79418 46.57999 2.17462 1.000 27.40824 130 PRO A C 1
ATOM 562 O O . PRO A 1 149 ? 11.57944 46.51736 2.39737 1.000 27.60236 130 PRO A O 1
ATOM 566 N N . ASN A 1 150 ? 13.67610 46.71832 3.15767 1.000 26.02594 131 ASN A N 1
ATOM 567 C CA . ASN A 1 150 ? 13.24527 46.83995 4.53919 1.000 27.64867 131 ASN A CA 1
ATOM 568 C C . ASN A 1 150 ? 13.40701 48.26628 5.04864 1.000 26.76472 131 ASN A C 1
ATOM 569 O O . ASN A 1 150 ? 13.39520 48.49779 6.26140 1.000 29.90328 131 ASN A O 1
ATOM 574 N N . GLY A 1 151 ? 13.53497 49.22965 4.13479 1.000 26.90032 132 GLY A N 1
ATOM 575 C CA . GLY A 1 151 ? 13.50647 50.63242 4.49240 1.000 25.94548 132 GLY A CA 1
ATOM 576 C C . GLY A 1 151 ? 14.83705 51.22536 4.89080 1.000 28.01579 132 GLY A C 1
ATOM 577 O O . GLY A 1 151 ? 14.86123 52.33325 5.44397 1.000 27.50509 132 GLY A O 1
ATOM 578 N N . ASN A 1 152 ? 15.94161 50.52981 4.65019 1.000 27.04839 133 ASN A N 1
ATOM 579 C CA . ASN A 1 152 ? 17.24541 50.98317 5.11817 1.000 26.09141 133 ASN A CA 1
ATOM 580 C C . ASN A 1 152 ? 18.01337 51.64252 3.98057 1.000 26.45725 133 ASN A C 1
ATOM 581 O O . ASN A 1 152 ? 17.76749 51.37317 2.80438 1.000 26.64977 133 ASN A O 1
ATOM 586 N N . GLN A 1 153 ? 18.95939 52.50666 4.34483 1.000 26.58035 134 GLN A N 1
ATOM 587 C CA . GLN A 1 153 ? 19.73098 53.21048 3.32688 1.000 27.55438 134 GLN A CA 1
ATOM 588 C C . GLN A 1 153 ? 20.47528 52.22421 2.43469 1.000 25.34945 134 GLN A C 1
ATOM 589 O O . GLN A 1 153 ? 21.00388 51.21171 2.90148 1.000 24.69691 134 GLN A O 1
ATOM 595 N N . THR A 1 154 ? 20.51544 52.52948 1.14066 1.000 23.92418 135 THR A N 1
ATOM 596 C CA . THR A 1 154 ? 21.18560 51.67704 0.16845 1.000 25.60400 135 THR A CA 1
ATOM 597 C C . THR A 1 154 ? 21.77401 52.54085 -0.94131 1.000 26.72161 135 THR A C 1
ATOM 598 O O . THR A 1 154 ? 21.35186 53.68170 -1.15809 1.000 25.39375 135 THR A O 1
ATOM 602 N N . THR A 1 155 ? 22.78202 51.98395 -1.62605 1.000 23.31283 136 THR A N 1
ATOM 603 C CA . THR A 1 155 ? 23.24898 52.53848 -2.89588 1.000 24.63462 136 THR A CA 1
ATOM 604 C C . THR A 1 155 ? 22.37392 52.12863 -4.07103 1.000 24.35557 136 THR A C 1
ATOM 605 O O . THR A 1 155 ? 22.51396 52.69590 -5.16572 1.000 22.38126 136 THR A O 1
ATOM 609 N N . GLY A 1 156 ? 21.48754 51.16236 -3.87401 1.000 22.55648 137 GLY A N 1
ATOM 610 C CA . GLY A 1 156 ? 20.74969 50.61765 -4.99235 1.000 20.33948 137 GLY A CA 1
ATOM 611 C C . GLY A 1 156 ? 21.55900 49.71111 -5.88636 1.000 22.29719 137 GLY A C 1
ATOM 612 O O . GLY A 1 156 ? 21.09423 49.37414 -6.97194 1.000 20.97460 137 GLY A O 1
ATOM 613 N N . ILE A 1 157 ? 22.76582 49.32719 -5.47268 1.000 20.78531 138 ILE A N 1
ATOM 614 C CA . ILE A 1 157 ? 23.63348 48.43394 -6.23440 1.000 20.43476 138 ILE A CA 1
ATOM 615 C C . ILE A 1 157 ? 24.05040 47.29416 -5.31564 1.000 19.75805 138 ILE A C 1
ATOM 616 O O . ILE A 1 157 ? 24.54918 47.54052 -4.21049 1.000 20.99131 138 ILE A O 1
ATOM 621 N N . THR A 1 158 ? 23.84521 46.05825 -5.75546 1.000 21.35776 139 THR A N 1
ATOM 622 C CA . THR A 1 158 ? 24.45129 44.91464 -5.08614 1.000 19.38549 139 THR A CA 1
ATOM 623 C C . THR A 1 158 ? 25.60416 44.40285 -5.93812 1.000 20.72515 139 THR A C 1
ATOM 624 O O . THR A 1 158 ? 25.60023 44.53797 -7.16278 1.000 21.63762 139 THR A O 1
ATOM 628 N N . ARG A 1 159 ? 26.62088 43.85911 -5.27159 1.000 20.91266 140 ARG A N 1
ATOM 629 C CA . ARG A 1 159 ? 27.81283 43.35678 -5.94315 1.000 20.28680 140 ARG A CA 1
ATOM 630 C C . ARG A 1 159 ? 28.12081 41.97757 -5.37811 1.000 19.62990 140 ARG A C 1
ATOM 631 O O . ARG A 1 159 ? 28.46912 41.84098 -4.19993 1.000 22.51719 140 ARG A O 1
ATOM 639 N N . THR A 1 160 ? 27.97981 40.95257 -6.21296 1.000 21.00637 141 THR A N 1
ATOM 640 C CA . THR A 1 160 ? 28.06253 39.56717 -5.76511 1.000 20.54363 141 THR A CA 1
ATOM 641 C C . THR A 1 160 ? 29.11107 38.84637 -6.58694 1.000 20.81650 141 THR A C 1
ATOM 642 O O . THR A 1 160 ? 28.99867 38.78712 -7.81695 1.000 21.20665 141 THR A O 1
ATOM 646 N N . GLN A 1 161 ? 30.13380 38.32406 -5.91897 1.000 21.62102 142 GLN A N 1
ATOM 647 C CA . GLN A 1 161 ? 31.13129 37.50686 -6.59313 1.000 21.51332 142 GLN A CA 1
ATOM 648 C C . GLN A 1 161 ? 30.57318 36.12167 -6.86217 1.000 24.35043 142 GLN A C 1
ATOM 649 O O . GLN A 1 161 ? 29.81124 35.57586 -6.05890 1.000 23.23339 142 GLN A O 1
ATOM 655 N N . THR A 1 162 ? 30.95802 35.55092 -7.99748 1.000 22.10114 143 THR A N 1
ATOM 656 C CA . THR A 1 162 ? 30.47508 34.23815 -8.38647 1.000 24.77705 143 THR A CA 1
ATOM 657 C C . THR A 1 162 ? 31.61932 33.44886 -9.00141 1.000 27.71098 143 THR A C 1
ATOM 658 O O . THR A 1 162 ? 32.57774 34.02589 -9.52844 1.000 26.30947 143 THR A O 1
ATOM 662 N N . SER A 1 163 ? 31.51941 32.12071 -8.90596 1.000 26.32865 144 SER A N 1
ATOM 663 C CA . SER A 1 163 ? 32.39292 31.22136 -9.64850 1.000 29.36019 144 SER A CA 1
ATOM 664 C C . SER A 1 163 ? 31.82358 30.84156 -11.01059 1.000 28.45013 144 SER A C 1
ATOM 665 O O . SER A 1 163 ? 32.52151 30.19480 -11.80434 1.000 29.39757 144 SER A O 1
ATOM 668 N N . VAL A 1 164 ? 30.57776 31.22555 -11.29307 1.000 27.70562 145 VAL A N 1
ATOM 669 C CA . VAL A 1 164 ? 29.94249 30.92743 -12.57108 1.000 28.36010 145 VAL A CA 1
ATOM 670 C C . VAL A 1 164 ? 30.62612 31.70416 -13.69058 1.000 30.09726 145 VAL A C 1
ATOM 671 O O . VAL A 1 164 ? 30.91844 32.90045 -13.55764 1.000 27.99848 145 VAL A O 1
ATOM 675 N N . THR A 1 165 ? 30.89076 31.02963 -14.80977 1.000 28.19748 146 THR A N 1
ATOM 676 C CA . THR A 1 165 ? 31.52587 31.72133 -15.92822 1.000 29.77662 146 THR A CA 1
ATOM 677 C C . THR A 1 165 ? 30.53544 32.24565 -16.95767 1.000 29.21918 146 THR A C 1
ATOM 678 O O . THR A 1 165 ? 30.86271 33.19735 -17.67268 1.000 32.53487 146 THR A O 1
ATOM 682 N N . PHE A 1 166 ? 29.34470 31.65610 -17.07595 1.000 27.95691 147 PHE A N 1
ATOM 683 C CA . PHE A 1 166 ? 28.32758 32.23437 -17.94471 1.000 27.88979 147 PHE A CA 1
ATOM 684 C C . PHE A 1 166 ? 26.94087 31.91132 -17.41341 1.000 27.61284 147 PHE A C 1
ATOM 685 O O . PHE A 1 166 ? 26.73301 30.89758 -16.74034 1.000 26.68745 147 PHE A O 1
ATOM 693 N N . PHE A 1 167 ? 25.99420 32.79386 -17.72460 1.000 24.26366 148 PHE A N 1
ATOM 694 C CA . PHE A 1 167 ? 24.60430 32.64936 -17.31988 1.000 23.49668 148 PHE A CA 1
ATOM 695 C C . PHE A 1 167 ? 23.74115 32.48927 -18.56534 1.000 24.55610 148 PHE A C 1
ATOM 696 O O . PHE A 1 167 ? 24.17770 32.78859 -19.67930 1.000 24.08807 148 PHE A O 1
ATOM 704 N N . THR A 1 168 ? 22.51890 31.98076 -18.38476 1.000 23.87865 149 THR A N 1
ATOM 705 C CA . THR A 1 168 ? 21.64588 31.71850 -19.53004 1.000 23.22627 149 THR A CA 1
ATOM 706 C C . THR A 1 168 ? 20.26159 32.29132 -19.26373 1.000 23.27704 149 THR A C 1
ATOM 707 O O . THR A 1 168 ? 19.97932 32.82396 -18.19373 1.000 22.02473 149 THR A O 1
ATOM 711 N N . THR A 1 169 ? 19.37522 32.15596 -20.25265 1.000 21.99729 150 THR A N 1
ATOM 712 C CA . THR A 1 169 ? 17.99819 32.58977 -20.07897 1.000 19.61762 150 THR A CA 1
ATOM 713 C C . THR A 1 169 ? 17.22199 31.75831 -19.04428 1.000 23.69411 150 THR A C 1
ATOM 714 O O . THR A 1 169 ? 16.07256 32.10851 -18.74661 1.000 19.92434 150 THR A O 1
ATOM 718 N N . SER A 1 170 ? 17.80154 30.69821 -18.47149 1.000 23.94699 151 SER A N 1
ATOM 719 C CA A SER A 1 170 ? 17.07003 29.93480 -17.46410 0.529 24.47408 151 SER A CA 1
ATOM 720 C CA B SER A 1 170 ? 17.12812 29.90614 -17.44399 0.471 24.39118 151 SER A CA 1
ATOM 721 C C . SER A 1 170 ? 17.06520 30.60210 -16.09164 1.000 23.41096 151 SER A C 1
ATOM 722 O O . SER A 1 170 ? 16.49188 30.03038 -15.16176 1.000 20.21023 151 SER A O 1
ATOM 727 N N . ASP A 1 171 ? 17.65252 31.79916 -15.95657 1.000 21.62370 152 ASP A N 1
ATOM 728 C CA . ASP A 1 171 ? 17.57079 32.64664 -14.75808 1.000 20.27077 152 ASP A CA 1
ATOM 729 C C . ASP A 1 171 ? 18.47629 32.23581 -13.60241 1.000 19.30390 152 ASP A C 1
ATOM 730 O O . ASP A 1 171 ? 18.17244 32.56124 -12.44500 1.000 20.51287 152 ASP A O 1
ATOM 735 N N . GLU A 1 172 ? 19.60767 31.57730 -13.88658 1.000 19.71592 153 GLU A N 1
ATOM 736 C CA . GLU A 1 172 ? 20.56478 31.28997 -12.81795 1.000 19.50334 153 GLU A CA 1
ATOM 737 C C . GLU A 1 172 ? 21.07647 32.56417 -12.16188 1.000 17.25858 153 GLU A C 1
ATOM 738 O O . GLU A 1 172 ? 21.40925 32.55130 -10.97083 1.000 19.68150 153 GLU A O 1
ATOM 744 N N . VAL A 1 173 ? 21.17482 33.65901 -12.92248 1.000 19.05314 154 VAL A N 1
ATOM 745 C CA . VAL A 1 173 ? 21.69082 34.91145 -12.35992 1.000 19.21651 154 VAL A CA 1
ATOM 746 C C . VAL A 1 173 ? 20.75080 35.51329 -11.32211 1.000 19.21526 154 VAL A C 1
ATOM 747 O O . VAL A 1 173 ? 21.15671 36.41098 -10.56143 1.000 18.16288 154 VAL A O 1
ATOM 751 N N . LYS A 1 174 ? 19.51329 35.02615 -11.22825 1.000 19.06054 155 LYS A N 1
ATOM 752 C CA . LYS A 1 174 ? 18.50623 35.66726 -10.39960 1.000 17.18915 155 LYS A CA 1
ATOM 753 C C . LYS A 1 174 ? 18.32721 34.98470 -9.05312 1.000 18.55945 155 LYS A C 1
ATOM 754 O O . LYS A 1 174 ? 17.44281 35.37807 -8.28821 1.000 18.85711 155 LYS A O 1
ATOM 760 N N . PHE A 1 175 ? 19.15191 33.99185 -8.73962 1.000 18.59317 156 PHE A N 1
ATOM 761 C CA . PHE A 1 175 ? 19.09488 33.31454 -7.44837 1.000 18.19084 156 PHE A CA 1
ATOM 762 C C . PHE A 1 175 ? 20.49827 33.23199 -6.88263 1.000 19.88408 156 PHE A C 1
ATOM 763 O O . PHE A 1 175 ? 21.41891 32.78928 -7.57265 1.000 21.06162 156 PHE A O 1
ATOM 771 N N . ALA A 1 176 ? 20.66543 33.64899 -5.62222 1.000 21.47781 157 ALA A N 1
ATOM 772 C CA . ALA A 1 176 ? 21.96371 33.47501 -4.97756 1.000 22.41259 157 ALA A CA 1
ATOM 773 C C . ALA A 1 176 ? 22.39760 32.01630 -4.98168 1.000 23.57285 157 ALA A C 1
ATOM 774 O O . ALA A 1 176 ? 23.59135 31.71973 -5.11284 1.000 23.93820 157 ALA A O 1
ATOM 776 N N . SER A 1 177 ? 21.44353 31.09125 -4.87818 1.000 23.32869 158 SER A N 1
ATOM 777 C CA . SER A 1 177 ? 21.77710 29.68260 -4.76721 1.000 25.35878 158 SER A CA 1
ATOM 778 C C . SER A 1 177 ? 22.31164 29.09076 -6.07034 1.000 24.72232 158 SER A C 1
ATOM 779 O O . SER A 1 177 ? 22.96814 28.04380 -6.03128 1.000 23.92732 158 SER A O 1
ATOM 782 N N . SER A 1 178 ? 22.07057 29.73036 -7.21887 1.000 22.97279 159 SER A N 1
ATOM 783 C CA . SER A 1 178 ? 22.66332 29.29093 -8.47845 1.000 22.57237 159 SER A CA 1
ATOM 784 C C . SER A 1 178 ? 23.79991 30.21442 -8.92135 1.000 21.95088 159 SER A C 1
ATOM 785 O O . SER A 1 178 ? 24.09288 30.33023 -10.12085 1.000 22.83621 159 SER A O 1
ATOM 788 N N . GLY A 1 179 ? 24.44172 30.88558 -7.96862 1.000 21.65897 160 GLY A N 1
ATOM 789 C CA . GLY A 1 179 ? 25.58865 31.71289 -8.27553 1.000 22.27428 160 GLY A CA 1
ATOM 790 C C . GLY A 1 179 ? 25.26824 33.11516 -8.72082 1.000 19.49318 160 GLY A C 1
ATOM 791 O O . GLY A 1 179 ? 26.17310 33.82097 -9.17267 1.000 19.89874 160 GLY A O 1
ATOM 792 N N . GLY A 1 180 ? 24.02013 33.55337 -8.58094 1.000 18.71396 161 GLY A N 1
ATOM 793 C CA . GLY A 1 180 ? 23.64096 34.90158 -8.95811 1.000 19.72386 161 GLY A CA 1
ATOM 794 C C . GLY A 1 180 ? 23.25938 35.70095 -7.72839 1.000 18.98402 161 GLY A C 1
ATOM 795 O O . GLY A 1 180 ? 23.94914 35.62669 -6.70639 1.000 21.90474 161 GLY A O 1
ATOM 796 N N . GLU A 1 181 ? 22.15445 36.43533 -7.79784 1.000 17.70247 162 GLU A N 1
ATOM 797 C CA . GLU A 1 181 ? 21.75847 37.29801 -6.68783 1.000 18.66557 162 GLU A CA 1
ATOM 798 C C . GLU A 1 181 ? 20.23953 37.38740 -6.66725 1.000 17.67206 162 GLU A C 1
ATOM 799 O O . GLU A 1 181 ? 19.62582 37.57612 -7.71871 1.000 18.92913 162 GLU A O 1
ATOM 805 N N . ASP A 1 182 ? 19.63289 37.24622 -5.48751 1.000 19.53551 163 ASP A N 1
ATOM 806 C CA . ASP A 1 182 ? 18.17571 37.23417 -5.40065 1.000 19.98459 163 ASP A CA 1
ATOM 807 C C . ASP A 1 182 ? 17.57318 38.56358 -5.84399 1.000 20.55877 163 ASP A C 1
ATOM 808 O O . ASP A 1 182 ? 18.14103 39.64414 -5.63453 1.000 21.93203 163 ASP A O 1
ATOM 813 N N . ALA A 1 183 ? 16.38032 38.47549 -6.42327 1.000 18.49781 164 ALA A N 1
ATOM 814 C CA . ALA A 1 183 ? 15.61690 39.66615 -6.76268 1.000 18.18654 164 ALA A CA 1
ATOM 815 C C . ALA A 1 183 ? 15.11465 40.39581 -5.51151 1.000 20.91759 164 ALA A C 1
ATOM 816 O O . ALA A 1 183 ? 14.76618 39.77895 -4.50061 1.000 19.76414 164 ALA A O 1
ATOM 818 N N . TRP A 1 184 ? 15.07549 41.72642 -5.58964 1.000 19.80466 165 TRP A N 1
ATOM 819 C CA . TRP A 1 184 ? 14.30679 42.51708 -4.63679 1.000 20.48914 165 TRP A CA 1
ATOM 820 C C . TRP A 1 184 ? 12.83837 42.50386 -5.05828 1.000 21.01028 165 TRP A C 1
ATOM 821 O O . TRP A 1 184 ? 12.52297 42.20109 -6.21641 1.000 18.94900 165 TRP A O 1
ATOM 832 N N . PRO A 1 185 ? 11.90709 42.83930 -4.13749 1.000 21.88220 166 PRO A N 1
ATOM 833 C CA . PRO A 1 185 ? 10.47263 42.73461 -4.45913 1.000 22.36887 166 PRO A CA 1
ATOM 834 C C . PRO A 1 185 ? 10.04504 43.44888 -5.73431 1.000 23.26123 166 PRO A C 1
ATOM 835 O O . PRO A 1 185 ? 10.15394 44.67474 -5.87676 1.000 22.91161 166 PRO A O 1
ATOM 839 N N . ALA A 1 186 ? 9.49268 42.66433 -6.65455 1.000 22.23669 167 ALA A N 1
ATOM 840 C CA . ALA A 1 186 ? 9.27192 43.12982 -8.01048 1.000 21.59419 167 ALA A CA 1
ATOM 841 C C . ALA A 1 186 ? 8.14073 44.13147 -8.11570 1.000 23.87926 167 ALA A C 1
ATOM 842 O O . ALA A 1 186 ? 8.01993 44.79525 -9.14761 1.000 24.73998 167 ALA A O 1
ATOM 844 N N . ASP A 1 187 ? 7.29643 44.23307 -7.09877 1.000 23.96798 168 ASP A N 1
ATOM 845 C CA . ASP A 1 187 ? 6.23896 45.23220 -7.11387 1.000 27.80471 168 ASP A CA 1
ATOM 846 C C . ASP A 1 187 ? 6.74464 46.61314 -6.73446 1.000 26.40070 168 ASP A C 1
ATOM 847 O O . ASP A 1 187 ? 6.03626 47.59780 -6.96218 1.000 25.43743 168 ASP A O 1
ATOM 852 N N . ARG A 1 188 ? 7.96584 46.70914 -6.20624 1.000 26.04812 169 ARG A N 1
ATOM 853 C CA . ARG A 1 188 ? 8.52483 47.96936 -5.73814 1.000 25.93551 169 ARG A CA 1
ATOM 854 C C . ARG A 1 188 ? 9.80905 48.38112 -6.43762 1.000 26.57926 169 ARG A C 1
ATOM 855 O O . ARG A 1 188 ? 10.18455 49.55777 -6.35150 1.000 27.44603 169 ARG A O 1
ATOM 863 N N . TYR A 1 189 ? 10.48797 47.46390 -7.12349 1.000 23.35249 170 TYR A N 1
ATOM 864 C CA . TYR A 1 189 ? 11.77941 47.73693 -7.72718 1.000 22.25144 170 TYR A CA 1
ATOM 865 C C . TYR A 1 189 ? 11.84389 47.11016 -9.10184 1.000 20.86278 170 TYR A C 1
ATOM 866 O O . TYR A 1 189 ? 11.34474 46.00055 -9.30636 1.000 22.93561 170 TYR A O 1
ATOM 875 N N . LEU A 1 190 ? 12.49470 47.79914 -10.02763 1.000 20.37530 171 LEU A N 1
ATOM 876 C CA . LEU A 1 190 ? 12.95404 47.16645 -11.26183 1.000 18.80459 171 LEU A CA 1
ATOM 877 C C . LEU A 1 190 ? 14.31462 46.52889 -10.97310 1.000 20.93621 171 LEU A C 1
ATOM 878 O O . LEU A 1 190 ? 15.28099 47.22983 -10.65437 1.000 20.71843 171 LEU A O 1
ATOM 883 N N . ASN A 1 191 ? 14.37878 45.19593 -11.02348 1.000 19.69827 172 ASN A N 1
ATOM 884 C CA . ASN A 1 191 ? 15.64385 44.48384 -10.88620 1.000 19.44490 172 ASN A CA 1
ATOM 885 C C . ASN A 1 191 ? 16.38758 44.45745 -12.21481 1.000 19.13838 172 ASN A C 1
ATOM 886 O O . ASN A 1 191 ? 15.85029 43.98845 -13.22240 1.000 19.33952 172 ASN A O 1
ATOM 891 N N . ILE A 1 192 ? 17.63723 44.91499 -12.20913 1.000 19.41225 173 ILE A N 1
ATOM 892 C CA . ILE A 1 192 ? 18.52161 44.79082 -13.36700 1.000 18.19212 173 ILE A CA 1
ATOM 893 C C . ILE A 1 192 ? 19.73064 43.97574 -12.93511 1.000 18.25750 173 ILE A C 1
ATOM 894 O O . ILE A 1 192 ? 20.49312 44.40828 -12.07005 1.000 20.61953 173 ILE A O 1
ATOM 899 N N . TRP A 1 193 ? 19.91623 42.81058 -13.53178 1.000 17.51325 174 TRP A N 1
ATOM 900 C CA . TRP A 1 193 ? 21.12413 42.03017 -13.31497 1.000 17.59096 174 TRP A CA 1
ATOM 901 C C . TRP A 1 193 ? 22.12843 42.30991 -14.42606 1.000 18.75186 174 TRP A C 1
ATOM 902 O O . TRP A 1 193 ? 21.75442 42.39627 -15.59663 1.000 18.80876 174 TRP A O 1
ATOM 913 N N . VAL A 1 194 ? 23.39960 42.43853 -14.05458 1.000 18.91795 175 VAL A N 1
ATOM 914 C CA . VAL A 1 194 ? 24.49816 42.62919 -14.99522 1.000 18.85254 175 VAL A CA 1
ATOM 915 C C . VAL A 1 194 ? 25.50624 41.50707 -14.76764 1.000 21.09737 175 VAL A C 1
ATOM 916 O O . VAL A 1 194 ? 25.96639 41.29853 -13.63917 1.000 21.23928 175 VAL A O 1
ATOM 920 N N . CYS A 1 195 ? 25.82207 40.76507 -15.82937 1.000 20.65652 176 CYS A N 1
ATOM 921 C CA . CYS A 1 195 ? 26.81527 39.70082 -15.78051 1.000 21.06172 176 CYS A CA 1
ATOM 922 C C . CYS A 1 195 ? 27.67210 39.76536 -17.03936 1.000 23.12860 176 CYS A C 1
ATOM 923 O O . CYS A 1 195 ? 27.39427 40.52904 -17.96374 1.000 23.40567 176 CYS A O 1
ATOM 926 N N . HIS A 1 196 ? 28.71744 38.94502 -17.08192 1.000 24.82096 177 HIS A N 1
ATOM 927 C CA . HIS A 1 196 ? 29.71819 39.08947 -18.13681 1.000 25.38875 177 HIS A CA 1
ATOM 928 C C . HIS A 1 196 ? 29.39783 38.30201 -19.40870 1.000 25.76586 177 HIS A C 1
ATOM 929 O O . HIS A 1 196 ? 29.64605 38.79836 -20.51015 1.000 27.21772 177 HIS A O 1
ATOM 936 N N . VAL A 1 197 ? 28.89755 37.07299 -19.28590 1.000 25.88108 178 VAL A N 1
ATOM 937 C CA . VAL A 1 197 ? 28.57474 36.22963 -20.43355 1.000 27.25212 178 VAL A CA 1
ATOM 938 C C . VAL A 1 197 ? 27.13979 35.74174 -20.28572 1.000 26.96793 178 VAL A C 1
ATOM 939 O O . VAL A 1 197 ? 26.75554 35.24719 -19.22263 1.000 24.87067 178 VAL A O 1
ATOM 943 N N . LEU A 1 198 ? 26.34681 35.89339 -21.34581 1.000 24.48217 179 LEU A N 1
ATOM 944 C CA . LEU A 1 198 ? 24.93546 35.52731 -21.34811 1.000 25.28281 179 LEU A CA 1
ATOM 945 C C . LEU A 1 198 ? 24.64006 34.74648 -22.61852 1.000 26.18739 179 LEU A C 1
ATOM 946 O O . LEU A 1 198 ? 24.98210 35.1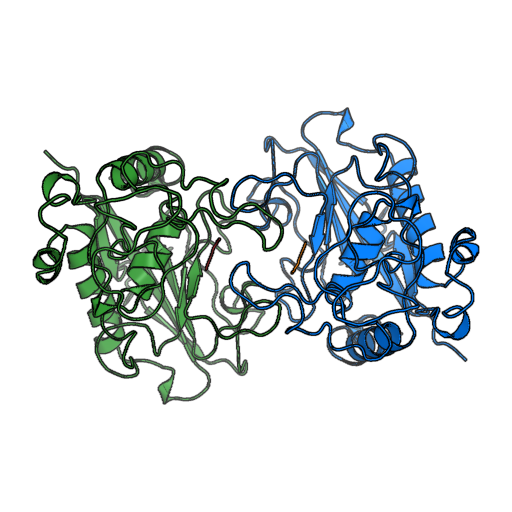9996 -23.71785 1.000 25.59942 179 LEU A O 1
ATOM 951 N N . LYS A 1 199 ? 24.00956 33.58425 -22.47938 1.000 25.51989 180 LYS A N 1
ATOM 952 C CA . LYS A 1 199 ? 23.75610 32.72512 -23.62783 1.000 28.13517 180 LYS A CA 1
ATOM 953 C C . LYS A 1 199 ? 22.30050 32.28881 -23.67185 1.000 30.57203 180 LYS A C 1
ATOM 954 O O . LYS A 1 199 ? 21.64321 32.15062 -22.64015 1.000 27.61416 180 LYS A O 1
ATOM 960 N N . SER A 1 200 ? 21.79978 32.07369 -24.88824 1.000 31.69880 181 SER A N 1
ATOM 961 C CA . SER A 1 200 ? 20.49722 31.45091 -25.04246 1.000 35.75553 181 SER A CA 1
ATOM 962 C C . SER A 1 200 ? 20.59582 29.98693 -24.63330 1.000 39.57562 181 SER A C 1
ATOM 963 O O . SER A 1 200 ? 21.68186 29.46229 -24.38098 1.000 38.87340 181 SER A O 1
ATOM 966 N N . GLU A 1 201 ? 19.44756 29.31039 -24.59578 1.000 48.62294 182 GLU A N 1
ATOM 967 C CA . GLU A 1 201 ? 19.45197 27.91652 -24.16403 1.000 52.60210 182 GLU A CA 1
ATOM 968 C C . GLU A 1 201 ? 20.23489 27.02330 -25.11951 1.000 54.53160 182 GLU A C 1
ATOM 969 O O . GLU A 1 201 ? 20.72870 25.96495 -24.71304 1.000 55.12123 182 GLU A O 1
ATOM 975 N N . ILE A 1 202 ? 20.36177 27.42474 -26.38046 1.000 45.53423 183 ILE A N 1
ATOM 976 C CA . ILE A 1 202 ? 21.09729 26.64555 -27.36408 1.000 42.55724 183 ILE A CA 1
ATOM 977 C C . ILE A 1 202 ? 22.49912 27.21459 -27.61359 1.000 42.62368 183 ILE A C 1
ATOM 978 O O . ILE A 1 202 ? 23.11584 26.91134 -28.63571 1.000 44.31381 183 ILE A O 1
ATOM 983 N N . GLY A 1 203 ? 22.99991 28.05858 -26.71435 1.000 40.75961 184 GLY A N 1
ATOM 984 C CA . GLY A 1 203 ? 24.39728 28.45034 -26.73044 1.000 39.33019 184 GLY A CA 1
ATOM 985 C C . GLY A 1 203 ? 24.75559 29.72930 -27.45962 1.000 38.53617 184 GLY A C 1
ATOM 986 O O . GLY A 1 203 ? 25.94431 30.05708 -27.54208 1.000 41.05639 184 GLY A O 1
ATOM 987 N N . GLN A 1 204 ? 23.78420 30.48027 -27.96002 1.000 38.88171 185 GLN A N 1
ATOM 988 C CA . GLN A 1 204 ? 24.08722 31.70719 -28.68626 1.000 37.85416 185 GLN A CA 1
ATOM 989 C C . GLN A 1 204 ? 24.31713 32.83353 -27.69020 1.000 34.02569 185 GLN A C 1
ATOM 990 O O . GLN A 1 204 ? 23.52532 33.00505 -26.76195 1.000 32.09286 185 GLN A O 1
ATOM 996 N N . ASP A 1 205 ? 25.40815 33.58430 -27.86411 1.000 32.62923 186 ASP A N 1
ATOM 997 C CA . ASP A 1 205 ? 25.63176 34.76216 -27.03254 1.000 31.02623 186 ASP A CA 1
ATOM 998 C C . ASP A 1 205 ? 24.57196 35.80951 -27.33200 1.000 28.81728 186 ASP A C 1
ATOM 999 O O . ASP A 1 205 ? 24.27126 36.09106 -28.50056 1.000 31.74244 186 ASP A O 1
ATOM 1004 N N . ILE A 1 206 ? 23.99048 36.36964 -26.27505 1.000 25.78678 187 ILE A N 1
ATOM 1005 C CA . ILE A 1 206 ? 22.98087 37.40983 -26.38006 1.000 24.12439 187 ILE A CA 1
ATOM 1006 C C . ILE A 1 206 ? 23.38622 38.58137 -25.49186 1.000 24.78573 187 ILE A C 1
ATOM 1007 O O . ILE A 1 206 ? 24.22182 38.45507 -24.59325 1.000 23.99252 187 ILE A O 1
ATOM 1012 N N . LEU A 1 207 ? 22.77963 39.73615 -25.75481 1.000 23.49979 188 LEU A N 1
ATOM 1013 C CA . LEU A 1 207 ? 23.10475 40.94783 -25.01709 1.000 23.38220 188 LEU A CA 1
ATOM 1014 C C . LEU A 1 207 ? 22.26348 41.13169 -23.76510 1.000 23.45112 188 LEU A C 1
ATOM 1015 O O . LEU A 1 207 ? 22.68379 41.85289 -22.85577 1.000 22.37518 188 LEU A O 1
ATOM 1020 N N . GLY A 1 208 ? 21.10526 40.49310 -23.68253 1.000 21.79169 189 GLY A N 1
ATOM 1021 C CA . GLY A 1 208 ? 20.23028 40.70241 -22.54531 1.000 21.92350 189 GLY A CA 1
ATOM 1022 C C . GLY A 1 208 ? 18.94983 39.92615 -22.74301 1.000 23.91287 189 GLY A C 1
ATOM 1023 O O . GLY A 1 208 ? 18.69336 39.37056 -23.81300 1.000 21.55652 189 GLY A O 1
ATOM 1024 N N . TYR A 1 209 ? 18.15592 39.86123 -21.67767 1.000 21.03576 190 TYR A N 1
ATOM 1025 C CA . TYR A 1 209 ? 16.82660 39.29021 -21.83062 1.000 23.35999 190 TYR A CA 1
ATOM 1026 C C . TYR A 1 209 ? 15.94195 39.82798 -20.71907 1.000 22.20357 190 TYR A C 1
ATOM 1027 O O . TYR A 1 209 ? 16.42249 40.27293 -19.66881 1.000 20.34959 190 TYR A O 1
ATOM 1036 N N . ALA A 1 210 ? 14.64006 39.80777 -20.98092 1.000 21.08383 191 ALA A N 1
ATOM 1037 C CA . ALA A 1 210 ? 13.65081 40.40596 -20.10293 1.000 19.32690 191 ALA A CA 1
ATOM 1038 C C . ALA A 1 210 ? 12.65901 39.35590 -19.62247 1.000 19.68238 191 ALA A C 1
ATOM 1039 O O . ALA A 1 210 ? 12.59525 38.24964 -20.15255 1.000 21.68109 191 ALA A O 1
ATOM 1041 N N . GLN A 1 211 ? 11.89938 39.70225 -18.58326 1.000 18.48677 192 GLN A N 1
ATOM 1042 C CA . GLN A 1 211 ? 10.68535 38.96999 -18.24567 1.000 18.49216 192 GLN A CA 1
ATOM 1043 C C . GLN A 1 211 ? 9.50796 39.91650 -18.44095 1.000 20.95544 192 GLN A C 1
ATOM 1044 O O . GLN A 1 211 ? 9.48817 41.02739 -17.88283 1.000 21.52862 192 GLN A O 1
ATOM 1050 N N . PHE A 1 212 ? 8.55325 39.49914 -19.27731 1.000 22.26603 193 PHE A N 1
ATOM 1051 C CA . PHE A 1 212 ? 7.33665 40.27068 -19.49249 1.000 21.78106 193 PHE A CA 1
ATOM 1052 C C . PHE A 1 212 ? 6.50757 40.33596 -18.20932 1.000 22.05332 193 PHE A C 1
ATOM 1053 O O . PHE A 1 212 ? 6.68715 39.52294 -17.29563 1.000 23.00347 193 PHE A O 1
ATOM 1061 N N . PRO A 1 213 ? 5.58845 41.29960 -18.11072 1.000 21.42843 194 PRO A N 1
ATOM 1062 C CA . PRO A 1 213 ? 4.75798 41.38755 -16.90151 1.000 24.61283 194 PRO A CA 1
ATOM 1063 C C . PRO A 1 213 ? 3.90600 40.14020 -16.71961 1.000 26.07839 194 PRO A C 1
ATOM 1064 O O . PRO A 1 213 ? 3.57696 39.43672 -17.67615 1.000 25.14335 194 PRO A O 1
ATOM 1068 N N . GLY A 1 214 ? 3.55699 39.86259 -15.46890 1.000 25.15681 195 GLY A N 1
ATOM 1069 C CA . GLY A 1 214 ? 2.71637 38.71751 -15.20397 1.000 28.31044 195 GLY A CA 1
ATOM 1070 C C . GLY A 1 214 ? 3.30409 37.72980 -14.22044 1.000 29.65099 195 GLY A C 1
ATOM 1071 O O . GLY A 1 214 ? 2.74538 36.64227 -14.04375 1.000 33.89301 195 GLY A O 1
ATOM 1072 N N . GLY A 1 215 ? 4.42552 38.08358 -13.57637 1.000 29.03369 196 GLY A N 1
ATOM 1073 C CA . GLY A 1 215 ? 5.06457 37.21508 -12.60019 1.000 21.72405 196 GLY A CA 1
ATOM 1074 C C . GLY A 1 215 ? 5.84507 36.11063 -13.28038 1.000 24.31140 196 GLY A C 1
ATOM 1075 O O . GLY A 1 215 ? 5.83086 35.98225 -14.50889 1.000 24.16171 196 GLY A O 1
ATOM 1076 N N . PRO A 1 216 ? 6.53108 35.26569 -12.50059 1.000 21.39880 197 PRO A N 1
ATOM 1077 C CA . PRO A 1 216 ? 6.64171 35.26754 -11.03989 1.000 19.80328 197 PRO A CA 1
ATOM 1078 C C . PRO A 1 216 ? 7.58084 36.37539 -10.55900 1.000 18.40730 197 PRO A C 1
ATOM 1079 O O . PRO A 1 216 ? 8.51586 36.73057 -11.27352 1.000 18.25490 197 PRO A O 1
ATOM 1083 N N . ALA A 1 217 ? 7.32008 36.92128 -9.36361 1.000 18.62489 198 ALA A N 1
ATOM 1084 C CA . ALA A 1 217 ? 8.15165 38.00789 -8.85058 1.000 20.94075 198 ALA A CA 1
ATOM 1085 C C . ALA A 1 217 ? 9.60840 37.59866 -8.70922 1.000 18.57913 198 ALA A C 1
ATOM 1086 O O . ALA A 1 217 ? 10.50317 38.44236 -8.84819 1.000 21.61036 198 ALA A O 1
ATOM 1088 N N . GLU A 1 218 ? 9.85862 36.32617 -8.38974 1.000 19.09239 199 GLU A N 1
ATOM 1089 C CA . GLU A 1 218 ? 11.21421 35.86137 -8.11457 1.000 20.41480 199 GLU A CA 1
ATOM 1090 C C . GLU A 1 218 ? 12.17789 36.15511 -9.25323 1.000 18.29953 199 GLU A C 1
ATOM 1091 O O . GLU A 1 218 ? 13.37631 36.32661 -9.01092 1.000 19.14729 199 GLU A O 1
ATOM 1097 N N . THR A 1 219 ? 11.69354 36.18769 -10.50236 1.000 18.01734 200 THR A N 1
ATOM 1098 C CA . THR A 1 219 ? 12.56640 36.36835 -11.65688 1.000 18.05089 200 THR A CA 1
ATOM 1099 C C . THR A 1 219 ? 12.18559 37.59035 -12.48913 1.000 17.98338 200 THR A C 1
ATOM 1100 O O . THR A 1 219 ? 12.63202 37.73088 -13.63097 1.000 18.66572 200 THR A O 1
ATOM 1104 N N . ASP A 1 220 ? 11.38618 38.49069 -11.93528 1.000 18.79708 201 ASP A N 1
ATOM 1105 C CA . ASP A 1 220 ? 10.99923 39.69793 -12.65349 1.000 18.32052 201 ASP A CA 1
ATOM 1106 C C . ASP A 1 220 ? 12.17414 40.66685 -12.78747 1.000 18.34164 201 ASP A C 1
ATOM 1107 O O . ASP A 1 220 ? 12.90618 40.92827 -11.82629 1.000 20.62297 201 ASP A O 1
ATOM 1112 N N . GLY A 1 221 ? 12.33867 41.21899 -13.98062 1.000 18.43151 202 GLY A N 1
ATOM 1113 C CA . GLY A 1 221 ? 13.34644 42.23444 -14.21701 1.000 18.50717 202 GLY A CA 1
ATOM 1114 C C . GLY A 1 221 ? 14.00406 42.00996 -15.56598 1.000 18.55478 202 GLY A C 1
ATOM 1115 O O . GLY A 1 221 ? 13.46289 41.31294 -16.42416 1.000 20.33146 202 GLY A O 1
ATOM 1116 N N . VAL A 1 222 ? 15.18904 42.59745 -15.73958 1.000 18.55729 203 VAL A N 1
ATOM 1117 C CA . VAL A 1 222 ? 15.96106 42.47055 -16.96924 1.000 18.53357 203 VAL A CA 1
ATOM 1118 C C . VAL A 1 222 ? 17.39928 42.11278 -16.61176 1.000 19.97379 203 VAL A C 1
ATOM 1119 O O . VAL A 1 222 ? 17.89393 42.41307 -15.51972 1.000 19.35783 203 VAL A O 1
ATOM 1123 N N . VAL A 1 223 ? 18.06976 41.47027 -17.56800 1.000 18.40243 204 VAL A N 1
ATOM 1124 C CA . VAL A 1 223 ? 19.46501 41.05427 -17.46116 1.000 18.34366 204 VAL A CA 1
ATOM 1125 C C . VAL A 1 223 ? 20.19438 41.61425 -18.67652 1.000 20.06396 204 VAL A C 1
ATOM 1126 O O . VAL A 1 223 ? 19.68639 41.50431 -19.79351 1.000 20.66510 204 VAL A O 1
ATOM 1130 N N . ILE A 1 224 ? 21.38350 42.19066 -18.46490 1.000 20.15465 205 ILE A N 1
ATOM 1131 C CA . ILE A 1 224 ? 22.18473 42.82120 -19.52173 1.000 20.22649 205 ILE A CA 1
ATOM 1132 C C . ILE A 1 224 ? 23.64706 42.41863 -19.34756 1.000 22.60169 205 ILE A C 1
ATOM 1133 O O . ILE A 1 224 ? 24.17017 42.46196 -18.23021 1.000 22.85121 205 ILE A O 1
ATOM 1138 N N . VAL A 1 225 ? 24.33793 42.08657 -20.44564 1.000 19.62050 206 VAL A N 1
ATOM 1139 C CA . VAL A 1 225 ? 25.77300 41.81906 -20.30969 1.000 22.94248 206 VAL A CA 1
ATOM 1140 C C . VAL A 1 225 ? 26.52448 43.12738 -20.09733 1.000 25.41999 206 VAL A C 1
ATOM 1141 O O . VAL A 1 225 ? 26.14437 44.18170 -20.62130 1.000 22.82099 206 VAL A O 1
ATOM 1145 N N . ASP A 1 226 ? 27.62193 43.06348 -19.33052 1.000 24.01070 207 ASP A N 1
ATOM 1146 C CA . ASP A 1 226 ? 28.27426 44.30964 -18.92999 1.000 22.78012 207 ASP A CA 1
ATOM 1147 C C . ASP A 1 226 ? 28.83902 45.05893 -20.13405 1.000 25.34967 207 ASP A C 1
ATOM 1148 O O . ASP A 1 226 ? 28.81379 46.29169 -20.15017 1.000 23.95676 207 ASP A O 1
ATOM 1153 N N . ALA A 1 227 ? 29.27925 44.34571 -21.17361 1.000 23.42518 208 ALA A N 1
ATOM 1154 C CA . ALA A 1 227 ? 29.80908 45.02147 -22.36045 1.000 27.03602 208 ALA A CA 1
ATOM 1155 C C . ALA A 1 227 ? 28.73256 45.73557 -23.15584 1.000 26.93545 208 ALA A C 1
ATOM 1156 O O . ALA A 1 227 ? 29.06246 46.43901 -24.12110 1.000 26.71132 208 ALA A O 1
ATOM 1158 N N . ALA A 1 228 ? 27.46322 45.55396 -22.78956 1.000 25.35777 209 ALA A N 1
ATOM 1159 C CA . ALA A 1 228 ? 26.34183 46.22527 -23.43194 1.000 23.64779 209 ALA A CA 1
ATOM 1160 C C . ALA A 1 228 ? 25.57097 47.08936 -22.44319 1.000 22.62613 209 ALA A C 1
ATOM 1161 O O . ALA A 1 228 ? 24.41078 47.42174 -22.69331 1.000 23.25656 209 ALA A O 1
ATOM 1163 N N . PHE A 1 229 ? 26.20527 47.47581 -21.33574 1.000 21.34030 210 PHE A N 1
ATOM 1164 C CA . PHE A 1 229 ? 25.55965 48.20126 -20.24462 1.000 22.03454 210 PHE A CA 1
ATOM 1165 C C . PHE A 1 229 ? 26.29545 49.51417 -19.99527 1.000 24.32930 210 PHE A C 1
ATOM 1166 O O . PHE A 1 229 ? 27.50688 49.51366 -19.75585 1.000 25.05209 210 PHE A O 1
ATOM 1174 N N . GLY A 1 230 ? 25.57077 50.62790 -20.05020 1.000 24.21050 211 GLY A N 1
ATOM 1175 C CA . GLY A 1 230 ? 26.19214 51.91718 -19.83045 1.000 25.16212 211 GLY A CA 1
ATOM 1176 C C . GLY A 1 230 ? 26.93540 52.42567 -21.05287 1.000 28.10974 211 GLY A C 1
ATOM 1177 O O . GLY A 1 230 ? 26.96710 51.80437 -22.11641 1.000 27.37624 211 GLY A O 1
ATOM 1178 N N . THR A 1 231 ? 27.55306 53.59783 -20.88233 1.000 28.18003 212 THR A N 1
ATOM 1179 C CA . THR A 1 231 ? 28.22153 54.31384 -21.96989 1.000 32.52461 212 THR A CA 1
ATOM 1180 C C . THR A 1 231 ? 29.68397 54.59394 -21.64845 1.000 33.11443 212 THR A C 1
ATOM 1181 O O . THR A 1 231 ? 30.29824 55.47091 -22.26601 1.000 34.48707 212 THR A O 1
ATOM 1185 N N . THR A 1 232 ? 30.23574 53.89853 -20.65922 1.000 32.61953 213 THR A N 1
ATOM 1186 C CA . THR A 1 232 ? 31.62524 54.05672 -20.26846 1.000 33.71156 213 THR A CA 1
ATOM 1187 C C . THR A 1 232 ? 32.08321 52.71609 -19.70109 1.000 32.92028 213 THR A C 1
ATOM 1188 O O . THR A 1 232 ? 31.35412 51.72189 -19.76107 1.000 29.58038 213 THR A O 1
ATOM 1192 N N . GLY A 1 233 ? 33.31168 52.66730 -19.20005 1.000 32.58669 214 GLY A N 1
ATOM 1193 C CA . GLY A 1 233 ? 33.78932 51.43179 -18.58807 1.000 31.52466 214 GLY A CA 1
ATOM 1194 C C . GLY A 1 233 ? 33.95021 50.30446 -19.59566 1.000 31.23477 214 GLY A C 1
ATOM 1195 O O . GLY A 1 233 ? 34.65129 50.44031 -20.60214 1.000 32.72710 214 GLY A O 1
ATOM 1196 N N . THR A 1 234 ? 33.31413 49.16322 -19.32486 1.000 29.91558 215 THR A N 1
ATOM 1197 C CA . THR A 1 234 ? 33.47474 47.98595 -20.17592 1.000 28.86256 215 THR A CA 1
ATOM 1198 C C . THR A 1 234 ? 32.55201 47.98206 -21.38626 1.000 30.18557 215 THR A C 1
ATOM 1199 O O . THR A 1 234 ? 32.62679 47.04478 -22.18824 1.000 28.63815 215 THR A O 1
ATOM 1203 N N . ALA A 1 235 ? 31.67097 48.97076 -21.52038 1.000 27.91035 216 ALA A N 1
ATOM 1204 C CA . ALA A 1 235 ? 30.75142 48.99010 -22.64776 1.000 28.74130 216 ALA A CA 1
ATOM 1205 C C . ALA A 1 235 ? 31.53181 49.12131 -23.94684 1.000 30.99125 216 ALA A C 1
ATOM 1206 O O . ALA A 1 235 ? 32.46140 49.92392 -24.04754 1.000 30.47528 216 ALA A O 1
ATOM 1208 N N . LEU A 1 236 ? 31.15967 48.31366 -24.93567 1.000 28.69238 217 LEU A N 1
ATOM 1209 C CA . LEU A 1 236 ? 31.88780 48.24264 -26.19114 1.000 31.42769 217 LEU A CA 1
ATOM 1210 C C . LEU A 1 236 ? 30.97554 48.57466 -27.35957 1.000 30.27393 217 LEU A C 1
ATOM 1211 O O . LEU A 1 236 ? 29.80094 48.19583 -27.35464 1.000 28.66748 217 LEU A O 1
ATOM 1216 N N . PRO A 1 237 ? 31.49063 49.26019 -28.37979 1.000 30.92565 218 PRO A N 1
ATOM 1217 C CA . PRO A 1 237 ? 30.70370 49.46265 -29.59010 1.000 30.94754 218 PRO A CA 1
ATOM 1218 C C . PRO A 1 237 ? 30.39243 48.13244 -30.24081 1.000 28.86637 218 PRO A C 1
ATOM 1219 O O . PRO A 1 237 ? 31.16537 47.16552 -30.11241 1.000 29.05323 218 PRO A O 1
ATOM 1223 N N . PRO A 1 238 ? 29.26590 48.03354 -30.96669 1.000 30.25299 219 PRO A N 1
ATOM 1224 C CA . PRO A 1 238 ? 28.24697 49.05640 -31.24566 1.000 28.95277 219 PRO A CA 1
ATOM 1225 C C . PRO A 1 238 ? 27.09672 49.08495 -30.22627 1.000 28.05235 219 PRO A C 1
ATOM 1226 O O . PRO A 1 238 ? 26.00881 49.58704 -30.53428 1.000 25.78821 219 PRO A O 1
ATOM 1230 N N . PHE A 1 239 ? 27.33311 48.53097 -29.03788 1.000 27.37280 220 PHE A N 1
ATOM 1231 C CA . PHE A 1 239 ? 26.31306 48.49331 -27.99924 1.000 26.42731 220 PHE A CA 1
ATOM 1232 C C . PHE A 1 239 ? 26.80729 49.25729 -26.77456 1.000 26.54777 220 PHE A C 1
ATOM 1233 O O . PHE A 1 239 ? 26.80993 48.74115 -25.65154 1.000 27.80797 220 PHE A O 1
ATOM 1241 N N . ASP A 1 240 ? 27.21944 50.50896 -26.99734 1.000 27.31680 221 ASP A N 1
ATOM 1242 C CA . ASP A 1 240 ? 27.80499 51.35021 -25.96053 1.000 29.98606 221 ASP A CA 1
ATOM 1243 C C . ASP A 1 240 ? 27.04625 52.66345 -25.78879 1.000 27.95897 221 ASP A C 1
ATOM 1244 O O . ASP A 1 240 ? 27.60655 53.63404 -25.27402 1.000 29.28027 221 ASP A O 1
ATOM 1249 N N . LYS A 1 241 ? 25.77820 52.71243 -26.20050 1.000 26.02996 222 LYS A N 1
ATOM 1250 C CA . LYS A 1 241 ? 24.92589 53.87958 -25.99847 1.000 28.51707 222 LYS A CA 1
ATOM 1251 C C . LYS A 1 241 ? 23.76717 53.58964 -25.05644 1.000 25.62016 222 LYS A C 1
ATOM 1252 O O . LYS A 1 241 ? 22.84436 54.40311 -24.95899 1.000 24.76080 222 LYS A O 1
ATOM 1258 N N . GLY A 1 242 ? 23.78993 52.44030 -24.37661 1.000 24.86527 223 GLY A N 1
ATOM 1259 C CA . GLY A 1 242 ? 22.81180 52.12465 -23.35818 1.000 23.47543 223 GLY A CA 1
ATOM 1260 C C . GLY A 1 242 ? 21.48695 51.59043 -23.85584 1.000 24.78633 223 GLY A C 1
ATOM 1261 O O . GLY A 1 242 ? 20.54873 51.48175 -23.05773 1.000 22.92913 223 GLY A O 1
ATOM 1262 N N . ARG A 1 243 ? 21.38008 51.22556 -25.13724 1.000 22.51489 224 ARG A N 1
ATOM 1263 C CA . ARG A 1 243 ? 20.07879 50.90452 -25.70753 1.000 22.02137 224 ARG A CA 1
ATOM 1264 C C . ARG A 1 243 ? 19.64342 49.45810 -25.51092 1.000 22.37504 224 ARG A C 1
ATOM 1265 O O . ARG A 1 243 ? 18.45195 49.17212 -25.66874 1.000 21.81213 224 ARG A O 1
ATOM 1273 N N . THR A 1 244 ? 20.55403 48.53715 -25.18240 1.000 21.85031 225 THR A N 1
ATOM 1274 C CA . THR A 1 244 ? 20.09563 47.19205 -24.83663 1.000 21.55034 225 THR A CA 1
ATOM 1275 C C . THR A 1 244 ? 19.15199 47.23369 -23.63963 1.000 20.79556 225 THR A C 1
ATOM 1276 O O . THR A 1 244 ? 18.11736 46.55852 -23.63317 1.000 21.40669 225 THR A O 1
ATOM 1280 N N . ALA A 1 245 ? 19.47440 48.04350 -22.62761 1.000 20.18636 226 ALA A N 1
ATOM 1281 C CA . ALA A 1 245 ? 18.58245 48.15370 -21.47371 1.000 22.50453 226 ALA A CA 1
ATOM 1282 C C . ALA A 1 245 ? 17.28159 48.86753 -21.84204 1.000 19.75592 226 ALA A C 1
ATOM 1283 O O . ALA A 1 245 ? 16.20846 48.50470 -21.35455 1.000 20.00458 226 ALA A O 1
ATOM 1285 N N . THR A 1 246 ? 17.34629 49.88076 -22.70679 1.000 20.41426 227 THR A N 1
ATOM 1286 C CA . THR A 1 246 ? 16.11596 50.51652 -23.16175 1.000 20.20063 227 THR A CA 1
ATOM 1287 C C . THR A 1 246 ? 15.20427 49.49295 -23.81936 1.000 21.98023 227 THR A C 1
ATOM 1288 O O . THR A 1 246 ? 14.00493 49.42012 -23.52541 1.000 21.89511 227 THR A O 1
ATOM 1292 N N . HIS A 1 247 ? 15.79144 48.65949 -24.67482 1.000 21.55977 228 HIS A N 1
ATOM 1293 C CA . HIS A 1 247 ? 15.07024 47.60439 -25.37748 1.000 19.72758 228 HIS A CA 1
ATOM 1294 C C . HIS A 1 247 ? 14.47491 46.58725 -24.40658 1.000 19.52529 228 HIS A C 1
ATOM 1295 O O . HIS A 1 247 ? 13.27684 46.27572 -24.46320 1.000 19.50457 228 HIS A O 1
ATOM 1302 N N . GLU A 1 248 ? 15.29417 46.06193 -23.49603 1.000 19.39091 229 GLU A N 1
ATOM 1303 C CA . GLU A 1 248 ? 14.77676 45.06524 -22.55998 1.000 19.20393 229 GLU A CA 1
ATOM 1304 C C . GLU A 1 248 ? 13.72759 45.66604 -21.62903 1.000 20.23083 229 GLU A C 1
ATOM 1305 O O . GLU A 1 248 ? 12.75725 44.99352 -21.25030 1.000 20.35552 229 GLU A O 1
ATOM 1311 N N . ILE A 1 249 ? 13.92442 46.90880 -21.19551 1.000 20.28352 230 ILE A N 1
ATOM 1312 C CA . ILE A 1 249 ? 12.89699 47.50171 -20.34646 1.000 19.50580 230 ILE A CA 1
ATOM 1313 C C . ILE A 1 249 ? 11.61892 47.72051 -21.15120 1.000 20.68535 230 ILE A C 1
ATOM 1314 O O . ILE A 1 249 ? 10.51090 47.64779 -20.60259 1.000 20.60148 230 ILE A O 1
ATOM 1319 N N . GLY A 1 250 ? 11.74377 47.90313 -22.47080 1.000 20.46063 231 GLY A N 1
ATOM 1320 C CA . GLY A 1 250 ? 10.56347 47.88754 -23.32571 1.000 19.76812 231 GLY A CA 1
ATOM 1321 C C . GLY A 1 250 ? 9.76429 46.60821 -23.16533 1.000 19.62407 231 GLY A C 1
ATOM 1322 O O . GLY A 1 250 ? 8.54306 46.64375 -22.99539 1.000 19.70086 231 GLY A O 1
ATOM 1323 N N . HIS A 1 251 ? 10.45375 45.45941 -23.17287 1.000 19.43699 232 HIS A N 1
ATOM 1324 C CA . HIS A 1 251 ? 9.78693 44.18065 -22.90809 1.000 19.31177 232 HIS A CA 1
ATOM 1325 C C . HIS A 1 251 ? 9.19760 44.13070 -21.50807 1.000 20.63450 232 HIS A C 1
ATOM 1326 O O . HIS A 1 251 ? 8.09632 43.60223 -21.30744 1.000 21.41055 232 HIS A O 1
ATOM 1333 N N . TRP A 1 252 ? 9.95954 44.59197 -20.51803 1.000 19.24434 233 TRP A N 1
ATOM 1334 C CA . TRP A 1 252 ? 9.46898 44.61686 -19.14628 1.000 19.62551 233 TRP A CA 1
ATOM 1335 C C . TRP A 1 252 ? 8.15779 45.38861 -19.04559 1.000 20.22800 233 TRP A C 1
ATOM 1336 O O . TRP A 1 252 ? 7.32249 45.07971 -18.18745 1.000 23.26980 233 TRP A O 1
ATOM 1347 N N . LEU A 1 253 ? 7.95947 46.38180 -19.92234 1.000 20.61509 234 LEU A N 1
ATOM 1348 C CA . LEU A 1 253 ? 6.75805 47.20444 -19.96569 1.000 21.69421 234 LEU A CA 1
ATOM 1349 C C . LEU A 1 253 ? 5.75244 46.71552 -21.01125 1.000 20.36643 234 LEU A C 1
ATOM 1350 O O . LEU A 1 253 ? 4.85741 47.47692 -21.40738 1.000 22.93137 234 LEU A O 1
ATOM 1355 N N . ASN A 1 254 ? 5.91227 45.47555 -21.47598 1.000 20.01884 235 ASN A N 1
ATOM 1356 C CA . ASN A 1 254 ? 4.96738 44.72987 -22.31435 1.000 20.73266 235 ASN A CA 1
ATOM 1357 C C . ASN A 1 254 ? 5.01674 45.09292 -23.79112 1.000 22.40607 235 ASN A C 1
ATOM 1358 O O . ASN A 1 254 ? 3.99834 44.97889 -24.48258 1.000 22.83820 235 ASN A O 1
ATOM 1363 N N . LEU A 1 255 ? 6.17735 45.50926 -24.28822 1.000 20.45257 236 LEU A N 1
ATOM 1364 C CA . LEU A 1 255 ? 6.35415 45.75845 -25.71712 1.000 20.12312 236 LEU A CA 1
ATOM 1365 C C . LEU A 1 255 ? 6.97376 44.53836 -26.37934 1.000 21.33066 236 LEU A C 1
ATOM 1366 O O . LEU A 1 255 ? 7.89511 43.93171 -25.82936 1.000 20.30530 236 LEU A O 1
ATOM 1371 N N . TYR A 1 256 ? 6.48094 44.19611 -27.57607 1.000 21.10901 237 TYR A N 1
ATOM 1372 C CA . TYR A 1 256 ? 6.99309 43.07715 -28.35534 1.000 21.00413 237 TYR A CA 1
ATOM 1373 C C . TYR A 1 256 ? 7.92981 43.56639 -29.44866 1.000 21.81873 237 TYR A C 1
ATOM 1374 O O . TYR A 1 256 ? 7.86049 44.71989 -29.89120 1.000 22.23568 237 TYR A O 1
ATOM 1383 N N . HIS A 1 257 ? 8.80832 42.66680 -29.88600 1.000 22.90309 238 HIS A N 1
ATOM 1384 C CA . HIS A 1 257 ? 9.62298 42.92019 -31.07400 1.000 22.07519 238 HIS A CA 1
ATOM 1385 C C . HIS A 1 257 ? 8.77935 43.42011 -32.23217 1.000 24.79430 238 HIS A C 1
ATOM 1386 O O . HIS A 1 257 ? 7.74787 42.83225 -32.56620 1.000 22.87861 238 HIS A O 1
ATOM 1393 N N . ILE A 1 258 ? 9.26917 44.47440 -32.87855 1.000 22.39737 239 ILE A N 1
ATOM 1394 C CA . ILE A 1 258 ? 8.49352 45.15432 -33.90243 1.000 21.34637 239 ILE A CA 1
ATOM 1395 C C . ILE A 1 258 ? 8.17834 44.22858 -35.08059 1.000 23.81887 239 ILE A C 1
ATOM 1396 O O . ILE A 1 258 ? 7.15090 44.40188 -35.74862 1.000 23.12990 239 ILE A O 1
ATOM 1401 N N . TRP A 1 259 ? 9.01447 43.20930 -35.32973 1.000 22.79242 240 TRP A N 1
ATOM 1402 C CA . TRP A 1 259 ? 8.81497 42.33564 -36.48652 1.000 22.86490 240 TRP A CA 1
ATOM 1403 C C . TRP A 1 259 ? 7.88665 41.15636 -36.21949 1.000 26.79363 240 TRP A C 1
ATOM 1404 O O . TRP A 1 259 ? 7.54865 40.43679 -37.16292 1.000 24.61204 240 TRP A O 1
ATOM 1415 N N . GLY A 1 260 ? 7.47599 40.92218 -34.97520 1.000 26.09953 241 GLY A N 1
ATOM 1416 C CA . GLY A 1 260 ? 6.42163 39.96551 -34.70652 1.000 27.88202 241 GLY A CA 1
ATOM 1417 C C . GLY A 1 260 ? 6.86003 38.57915 -34.28568 1.000 25.57832 241 GLY A C 1
ATOM 1418 O O . GLY A 1 260 ? 5.99485 37.74224 -34.00974 1.000 25.03801 241 GLY A O 1
ATOM 1419 N N . ASP A 1 261 ? 8.16314 38.29422 -34.28058 1.000 25.99077 242 ASP A N 1
ATOM 1420 C CA . ASP A 1 261 ? 8.70861 37.05793 -33.70522 1.000 25.35409 242 ASP A CA 1
ATOM 1421 C C . ASP A 1 261 ? 8.18665 35.80370 -34.40737 1.000 28.82438 242 ASP A C 1
ATOM 1422 O O . ASP A 1 261 ? 7.86947 34.80003 -33.76505 1.000 26.34467 242 ASP A O 1
ATOM 1427 N N . GLU A 1 262 ? 8.10736 35.83556 -35.73774 1.000 28.30803 243 GLU A N 1
ATOM 1428 C CA . GLU A 1 262 ? 7.74164 34.61698 -36.45240 1.000 30.12389 243 GLU A CA 1
ATOM 1429 C C . GLU A 1 262 ? 8.76857 33.52038 -36.20124 1.000 30.51502 243 GLU A C 1
ATOM 1430 O O . GLU A 1 262 ? 9.96275 33.78453 -36.03914 1.000 31.18733 243 GLU A O 1
ATOM 1436 N N . LEU A 1 263 ? 8.28985 32.27522 -36.17270 1.000 34.44445 244 LEU A N 1
ATOM 1437 C CA . LEU A 1 263 ? 9.14801 31.09875 -36.17783 1.000 36.41186 244 LEU A CA 1
ATOM 1438 C C . LEU A 1 263 ? 9.61242 30.79767 -37.59975 1.000 39.53380 244 LEU A C 1
ATOM 1439 O O . LEU A 1 263 ? 9.02152 31.26973 -38.57258 1.000 37.58031 244 LEU A O 1
ATOM 1444 N N . ARG A 1 264 ? 10.67971 29.99014 -37.71413 1.000 37.12202 245 ARG A N 1
ATOM 1445 C CA . ARG A 1 264 ? 11.36022 29.86260 -39.00375 1.000 42.71184 245 ARG A CA 1
ATOM 1446 C C . ARG A 1 264 ? 10.42083 29.39520 -40.09597 1.000 42.78334 245 ARG A C 1
ATOM 1447 O O . ARG A 1 264 ? 10.62186 29.73351 -41.26800 1.000 44.05145 245 ARG A O 1
ATOM 1455 N N . PHE A 1 265 ? 9.39994 28.62640 -39.74340 1.000 44.07414 246 PHE A N 1
ATOM 1456 C CA . PHE A 1 265 ? 8.49987 28.05433 -40.73207 1.000 48.11005 246 PHE A CA 1
ATOM 1457 C C . PHE A 1 265 ? 7.27837 28.91975 -41.02480 1.000 49.08279 246 PHE A C 1
ATOM 1458 O O . PHE A 1 265 ? 6.45010 28.52821 -41.85088 1.000 52.72863 246 PHE A O 1
ATOM 1466 N N . GLU A 1 266 ? 7.13684 30.06893 -40.37987 1.000 45.69770 247 GLU A N 1
ATOM 1467 C CA . GLU A 1 266 ? 5.98380 30.92687 -40.59739 1.000 43.00137 247 GLU A CA 1
ATOM 1468 C C . GLU A 1 266 ? 6.27157 31.96865 -41.67252 1.000 41.70661 247 GLU A C 1
ATOM 1469 O O . GLU A 1 266 ? 7.42410 32.30769 -41.95285 1.000 43.16562 247 GLU A O 1
ATOM 1475 N N . ASP A 1 267 ? 5.19882 32.47412 -42.27444 1.000 39.77283 248 ASP A N 1
ATOM 1476 C CA . ASP A 1 267 ? 5.27995 33.60785 -43.18745 1.000 37.44825 248 ASP A CA 1
ATOM 1477 C C . ASP A 1 267 ? 5.85260 34.80066 -42.42948 1.000 37.81587 248 ASP A C 1
ATOM 1478 O O . ASP A 1 267 ? 5.30525 35.16722 -41.37983 1.000 33.65416 248 ASP A O 1
ATOM 1483 N N . PRO A 1 268 ? 6.94482 35.41760 -42.89925 1.000 36.05714 249 PRO A N 1
ATOM 1484 C CA . PRO A 1 268 ? 7.54965 36.53054 -42.14338 1.000 35.83637 249 PRO A CA 1
ATOM 1485 C C . PRO A 1 268 ? 6.68766 37.78022 -42.05828 1.000 33.93727 249 PRO A C 1
ATOM 1486 O O . PRO A 1 268 ? 7.03544 38.69413 -41.29353 1.000 30.70028 249 PRO A O 1
ATOM 1490 N N . CYS A 1 269 ? 5.57082 37.85852 -42.77616 1.000 33.50342 250 CYS A N 1
ATOM 1491 C CA . CYS A 1 269 ? 4.71512 39.03595 -42.69814 1.000 35.04329 250 CYS A CA 1
ATOM 1492 C C . CYS A 1 269 ? 3.44628 38.79012 -41.88917 1.000 34.63356 250 CYS A C 1
ATOM 1493 O O . CYS A 1 269 ? 2.57013 39.66230 -41.84250 1.000 34.95689 250 CYS A O 1
ATOM 1496 N N . SER A 1 270 ? 3.34785 37.64230 -41.22111 1.000 32.22926 251 SER A N 1
ATOM 1497 C CA . SER A 1 270 ? 2.08447 37.16377 -40.67430 1.000 34.22575 251 SER A CA 1
ATOM 1498 C C . SER A 1 270 ? 1.80975 37.59345 -39.23891 1.000 32.88774 251 SER A C 1
ATOM 1499 O O . SER A 1 270 ? 0.63954 37.68775 -38.85406 1.000 34.14310 251 SER A O 1
ATOM 1502 N N . ARG A 1 271 ? 2.83099 37.80381 -38.42305 1.000 31.25420 252 ARG A N 1
ATOM 1503 C CA . ARG A 1 271 ? 2.59932 38.08710 -37.01032 1.000 29.86175 252 ARG A CA 1
ATOM 1504 C C . ARG A 1 271 ? 2.69459 39.58455 -36.73107 1.000 30.67128 252 ARG A C 1
ATOM 1505 O O . ARG A 1 271 ? 3.25206 40.36017 -37.51682 1.000 33.41535 252 ARG A O 1
ATOM 1513 N N . SER A 1 272 ? 2.13214 39.98361 -35.59339 1.000 32.45534 253 SER A N 1
ATOM 1514 C CA . SER A 1 272 ? 1.96542 41.38418 -35.24604 1.000 30.23939 253 SER A CA 1
ATOM 1515 C C . SER A 1 272 ? 2.59431 41.66210 -33.89248 1.000 32.05485 253 SER A C 1
ATOM 1516 O O . SER A 1 272 ? 2.62405 40.79355 -33.01165 1.000 30.26764 253 SER A O 1
ATOM 1519 N N . ASP A 1 273 ? 3.09201 42.88575 -33.73652 1.000 29.05411 254 ASP A N 1
ATOM 1520 C CA . ASP A 1 273 ? 3.50956 43.38271 -32.43775 1.000 29.18563 254 ASP A CA 1
ATOM 1521 C C . ASP A 1 273 ? 2.36851 44.07371 -31.69137 1.000 28.36114 254 ASP A C 1
ATOM 1522 O O . ASP A 1 273 ? 2.60377 44.64557 -30.62491 1.000 24.72003 254 ASP A O 1
ATOM 1527 N N . GLU A 1 274 ? 1.14236 44.00742 -32.22929 1.000 29.30555 255 GLU A N 1
ATOM 1528 C CA . GLU A 1 274 ? -0.07259 44.54640 -31.61344 1.000 27.86610 255 GLU A CA 1
ATOM 1529 C C . GLU A 1 274 ? -0.04477 46.06672 -31.48907 1.000 28.21838 255 GLU A C 1
ATOM 1530 O O . GLU A 1 274 ? -0.69865 46.63806 -30.61284 1.000 29.82065 255 GLU A O 1
ATOM 1536 N N . VAL A 1 275 ? 0.69342 46.74184 -32.37044 1.000 27.83449 256 VAL A N 1
ATOM 1537 C CA . VAL A 1 275 ? 0.79707 48.19428 -32.36603 1.000 25.61941 256 VAL A CA 1
ATOM 1538 C C . VAL A 1 275 ? 0.52726 48.67780 -33.78110 1.000 28.93815 256 VAL A C 1
ATOM 1539 O O . VAL A 1 275 ? 1.23464 48.28443 -34.71748 1.000 31.53173 256 VAL A O 1
ATOM 1543 N N . ASP A 1 276 ? -0.51728 49.48970 -33.94330 1.000 27.81612 257 ASP A N 1
ATOM 1544 C CA . ASP A 1 276 ? -0.92204 49.89296 -35.28779 1.000 29.44786 257 ASP A CA 1
ATOM 1545 C C . ASP A 1 276 ? 0.10960 50.80664 -35.94162 1.000 31.77248 257 ASP A C 1
ATOM 1546 O O . ASP A 1 276 ? 0.34927 50.70406 -37.15155 1.000 29.29736 257 ASP A O 1
ATOM 1551 N N . ASP A 1 277 ? 0.71537 51.71745 -35.18052 1.000 28.51644 258 ASP A N 1
ATOM 1552 C CA . ASP A 1 277 ? 1.57459 52.72261 -35.79453 1.000 28.19668 258 ASP A CA 1
ATOM 1553 C C . ASP A 1 277 ? 3.00868 52.24764 -35.99698 1.000 29.42464 258 ASP A C 1
ATOM 1554 O O . ASP A 1 277 ? 3.84479 53.03521 -36.45836 1.000 27.83253 258 ASP A O 1
ATOM 1559 N N . THR A 1 278 ? 3.30699 50.97481 -35.70620 1.000 27.59982 259 THR A N 1
ATOM 1560 C CA . THR A 1 278 ? 4.56595 50.37914 -36.13487 1.000 27.64105 259 THR A CA 1
ATOM 1561 C C . THR A 1 278 ? 4.32333 49.58942 -37.40726 1.000 26.62726 259 THR A C 1
ATOM 1562 O O . THR A 1 278 ? 3.50748 48.65402 -37.40462 1.000 27.32585 259 THR A O 1
ATOM 1566 N N . PRO A 1 279 ? 4.96578 49.95146 -38.51460 1.000 29.27321 260 PRO A N 1
ATOM 1567 C CA . PRO A 1 279 ? 4.68951 49.27566 -39.78373 1.000 28.59417 260 PRO A CA 1
ATOM 1568 C C . PRO A 1 279 ? 4.94088 47.77457 -39.68673 1.000 29.52713 260 PRO A C 1
ATOM 1569 O O . PRO A 1 279 ? 5.86756 47.32276 -39.00875 1.000 30.64051 260 PRO A O 1
ATOM 1573 N N . ASN A 1 280 ? 4.06744 47.00158 -40.33318 1.000 29.22190 261 ASN A N 1
ATOM 1574 C CA . ASN A 1 280 ? 4.27433 45.56367 -40.44089 1.000 30.20145 261 ASN A CA 1
ATOM 1575 C C . ASN A 1 280 ? 5.62469 45.29204 -41.08910 1.000 32.30352 261 ASN A C 1
ATOM 1576 O O . ASN A 1 280 ? 5.96139 45.87445 -42.12561 1.000 31.57057 261 ASN A O 1
ATOM 1581 N N . GLN A 1 281 ? 6.37986 44.38410 -40.48971 1.000 29.78960 262 GLN A N 1
ATOM 1582 C CA . GLN A 1 281 ? 7.79353 44.22004 -40.77739 1.000 28.86494 262 GLN A CA 1
ATOM 1583 C C . GLN A 1 281 ? 8.12026 42.73399 -40.82717 1.000 28.99549 262 GLN A C 1
ATOM 1584 O O . GLN A 1 281 ? 7.58407 41.95215 -40.04019 1.000 28.31502 262 GLN A O 1
ATOM 1590 N N . ALA A 1 282 ? 8.96615 42.33675 -41.77563 1.000 30.10022 263 ALA A N 1
ATOM 1591 C CA . ALA A 1 282 ? 9.29766 40.92208 -41.91542 1.000 27.31169 263 ALA A CA 1
ATOM 1592 C C . ALA A 1 282 ? 10.12976 40.41838 -40.74368 1.000 30.55359 263 ALA A C 1
ATOM 1593 O O . ALA A 1 282 ? 9.62076 39.69628 -39.87589 1.000 28.62976 263 ALA A O 1
ATOM 1595 N N . ASP A 1 283 ? 11.40725 40.79655 -40.72084 1.000 28.51689 264 ASP A N 1
ATOM 1596 C CA . ASP A 1 283 ? 12.41426 40.22331 -39.83420 1.000 25.70660 264 ASP A CA 1
ATOM 1597 C C . ASP A 1 283 ? 13.04818 41.30342 -38.97057 1.000 24.80971 264 ASP A C 1
ATOM 1598 O O . ASP A 1 283 ? 12.85198 42.50017 -39.23420 1.000 27.22725 264 ASP A O 1
ATOM 1603 N N . PRO A 1 284 ? 13.82728 40.93044 -37.94867 1.000 25.47152 265 PRO A N 1
ATOM 1604 C CA . PRO A 1 284 ? 14.64804 41.92685 -37.25192 1.000 25.46075 265 PRO A CA 1
ATOM 1605 C C . PRO A 1 284 ? 15.65008 42.56329 -38.19760 1.000 25.87303 265 PRO A C 1
ATOM 1606 O O . PRO A 1 284 ? 16.08867 41.95489 -39.17482 1.000 26.65781 265 PRO A O 1
ATOM 1610 N N . ASN A 1 285 ? 15.98782 43.81281 -37.91568 1.000 24.49271 266 ASN A N 1
ATOM 1611 C CA . ASN A 1 285 ? 17.10764 44.47259 -38.56697 1.000 25.86310 266 ASN A CA 1
ATOM 1612 C C . ASN A 1 285 ? 18.28868 44.54162 -37.61259 1.000 26.85194 266 ASN A C 1
ATOM 1613 O O . ASN A 1 285 ? 18.12025 44.81189 -36.42235 1.000 27.39492 266 ASN A O 1
ATOM 1618 N N . PHE A 1 286 ? 19.48086 44.29194 -38.14409 1.000 28.94126 267 PHE A N 1
ATOM 1619 C CA . PHE A 1 286 ? 20.72331 44.35959 -37.39296 1.000 28.54573 267 PHE A CA 1
ATOM 1620 C C . PHE A 1 286 ? 21.62690 45.43714 -37.97290 1.000 30.33434 267 PHE A C 1
ATOM 1621 O O . PHE A 1 286 ? 21.42534 45.92376 -39.08887 1.000 29.94600 267 PHE A O 1
ATOM 1629 N N . GLY A 1 287 ? 22.64533 45.80357 -37.19777 1.000 29.90831 268 GLY A N 1
ATOM 1630 C CA . GLY A 1 287 ? 23.62130 46.74445 -37.71603 1.000 28.36871 268 GLY A CA 1
ATOM 1631 C C . GLY A 1 287 ? 23.04908 48.14145 -37.83839 1.000 30.88552 268 GLY A C 1
ATOM 1632 O O . GLY A 1 287 ? 22.36732 48.64990 -36.94087 1.000 30.37707 268 GLY A O 1
ATOM 1633 N N . ALA A 1 288 ? 23.33656 48.78145 -38.96869 1.000 29.50586 269 ALA A N 1
ATOM 1634 C CA . ALA A 1 288 ? 22.92078 50.15915 -39.21810 1.000 31.89787 269 ALA A CA 1
ATOM 1635 C C . ALA A 1 288 ? 22.25690 50.23599 -40.58526 1.000 34.10979 269 ALA A C 1
ATOM 1636 O O . ALA A 1 288 ? 22.91509 50.53775 -41.59298 1.000 35.36754 269 ALA A O 1
ATOM 1638 N N . PRO A 1 289 ? 20.95349 49.97866 -40.65902 1.000 33.17261 270 PRO A N 1
ATOM 1639 C CA . PRO A 1 289 ? 20.26995 49.97987 -41.95808 1.000 32.94078 270 PRO A CA 1
ATOM 1640 C C . PRO A 1 289 ? 20.14144 51.37891 -42.54513 1.000 33.50657 270 PRO A C 1
ATOM 1641 O O . PRO A 1 289 ? 20.20001 52.39252 -41.84272 1.000 34.14889 270 PRO A O 1
ATOM 1645 N N . SER A 1 290 ? 19.96622 51.40962 -43.86899 1.000 34.06991 271 SER A N 1
ATOM 1646 C CA . SER A 1 290 ? 19.73409 52.63763 -44.62239 1.000 36.17983 271 SER A CA 1
ATOM 1647 C C . SER A 1 290 ? 18.23760 52.88390 -44.75475 1.000 35.15730 271 SER A C 1
ATOM 1648 O O . SER A 1 290 ? 17.48619 51.96788 -45.10150 1.000 35.33603 271 SER A O 1
ATOM 1651 N N . TYR A 1 291 ? 17.80391 54.13344 -44.50074 1.000 34.56755 272 TYR A N 1
ATOM 1652 C CA . TYR A 1 291 ? 16.39755 54.43395 -44.75540 1.000 35.01122 272 TYR A CA 1
ATOM 1653 C C . TYR A 1 291 ? 16.18282 54.70071 -46.24758 1.000 34.58134 272 TYR A C 1
ATOM 1654 O O . TYR A 1 291 ? 16.96024 55.43623 -46.85960 1.000 36.60139 272 TYR A O 1
ATOM 1663 N N . PRO A 1 292 ? 15.12558 54.13898 -46.85999 1.000 34.70054 273 PRO A N 1
ATOM 1664 C CA . PRO A 1 292 ? 14.14629 53.21402 -46.28132 1.000 34.39834 273 PRO A CA 1
ATOM 1665 C C . PRO A 1 292 ? 14.53151 51.74822 -46.45827 1.000 36.30756 273 PRO A C 1
ATOM 1666 O O . PRO A 1 292 ? 15.20895 51.40475 -47.43055 1.000 33.85042 273 PRO A O 1
ATOM 1670 N N . HIS A 1 293 ? 14.09661 50.89563 -45.52567 1.000 32.40141 274 HIS A N 1
ATOM 1671 C CA . HIS A 1 293 ? 14.30227 49.44659 -45.59272 1.000 31.94139 274 HIS A CA 1
ATOM 1672 C C . HIS A 1 293 ? 12.92210 48.80432 -45.65074 1.000 31.21128 274 HIS A C 1
ATOM 1673 O O . HIS A 1 293 ? 12.29146 48.55649 -44.61991 1.000 30.96594 274 HIS A O 1
ATOM 1680 N N . VAL A 1 294 ? 12.45555 48.53364 -46.85666 1.000 33.06189 275 VAL A N 1
ATOM 1681 C CA . VAL A 1 294 ? 11.08127 48.09412 -47.06397 1.000 32.27700 275 VAL A CA 1
ATOM 1682 C C . VAL A 1 294 ? 10.98356 46.58485 -46.86662 1.000 31.56577 275 VAL A C 1
ATOM 1683 O O . VAL A 1 294 ? 11.89269 45.83436 -47.24540 1.000 32.63122 275 VAL A O 1
ATOM 1687 N N . SER A 1 295 ? 9.88045 46.14174 -46.25653 1.000 32.24243 276 SER A N 1
ATOM 1688 C CA . SER A 1 295 ? 9.51825 44.73026 -46.18138 1.000 32.23703 276 SER A CA 1
ATOM 1689 C C . SER A 1 295 ? 8.00603 44.63995 -46.01173 1.000 33.34913 276 SER A C 1
ATOM 1690 O O . SER A 1 295 ? 7.34975 45.61354 -45.64603 1.000 33.98373 276 SER A O 1
ATOM 1693 N N . CYS A 1 296 ? 7.44800 43.47508 -46.34251 1.000 35.20562 277 CYS A N 1
ATOM 1694 C CA . CYS A 1 296 ? 6.02247 43.20002 -46.13255 1.000 39.36381 277 CYS A CA 1
ATOM 1695 C C . CYS A 1 296 ? 5.11673 44.26777 -46.74839 1.000 40.62259 277 CYS A C 1
ATOM 1696 O O . CYS A 1 296 ? 4.07692 44.62193 -46.18588 1.000 43.52328 277 CYS A O 1
ATOM 1699 N N . SER A 1 297 ? 5.51421 44.79574 -47.90728 1.000 41.29106 278 SER A N 1
ATOM 1700 C CA . SER A 1 297 ? 4.69276 45.75102 -48.65410 1.000 45.24911 278 SER A CA 1
ATOM 1701 C C . SER A 1 297 ? 4.49023 47.06265 -47.90451 1.000 43.48469 278 SER A C 1
ATOM 1702 O O . SER A 1 297 ? 3.49089 47.75909 -48.12026 1.000 42.77032 278 SER A O 1
ATOM 1705 N N . ASN A 1 298 ? 5.42148 47.42751 -47.02015 1.000 39.58823 279 ASN A N 1
ATOM 1706 C CA . ASN A 1 298 ? 5.25325 48.62919 -46.21724 1.000 33.35031 279 ASN A CA 1
ATOM 1707 C C . ASN A 1 298 ? 5.92756 49.84496 -46.82769 1.000 34.74212 279 ASN A C 1
ATOM 1708 O O . ASN A 1 298 ? 6.15464 50.83112 -46.12087 1.000 33.48491 279 ASN A O 1
ATOM 1713 N N . GLY A 1 299 ? 6.23736 49.80619 -48.13157 1.000 34.05780 280 GLY A N 1
ATOM 1714 C CA . GLY A 1 299 ? 6.84161 50.92858 -48.80220 1.000 37.77626 280 GLY A CA 1
ATOM 1715 C C . GLY A 1 299 ? 5.85353 52.05823 -48.99447 1.000 34.97252 280 GLY A C 1
ATOM 1716 O O . GLY A 1 299 ? 4.63692 51.87690 -48.87598 1.000 37.12574 280 GLY A O 1
ATOM 1717 N N . PRO A 1 300 ? 6.35892 53.25836 -49.29775 1.000 35.43772 281 PRO A N 1
ATOM 1718 C CA . PRO A 1 300 ? 7.77510 53.55644 -49.52961 1.000 33.76900 281 PRO A CA 1
ATOM 1719 C C . PRO A 1 300 ? 8.57995 53.85906 -48.26797 1.000 35.12952 281 PRO A C 1
ATOM 1720 O O . PRO A 1 300 ? 9.80185 53.98205 -48.35665 1.000 35.44784 281 PRO A O 1
ATOM 1724 N N . ASN A 1 301 ? 7.91359 54.01256 -47.11811 1.000 32.06447 282 ASN A N 1
ATOM 1725 C CA . ASN A 1 301 ? 8.63504 54.42322 -45.92267 1.000 32.99954 282 ASN A CA 1
ATOM 1726 C C . ASN A 1 301 ? 9.45438 53.28560 -45.31971 1.000 32.31658 282 ASN A C 1
ATOM 1727 O O . ASN A 1 301 ? 10.50992 53.54126 -44.72976 1.000 31.76514 282 ASN A O 1
ATOM 1732 N N . GLY A 1 302 ? 8.98254 52.04427 -45.42849 1.000 31.40577 283 GLY A N 1
ATOM 1733 C CA . GLY A 1 302 ? 9.73494 50.89598 -44.94968 1.000 30.12896 283 GLY A CA 1
ATOM 1734 C C . GLY A 1 302 ? 9.59593 50.61129 -43.45742 1.000 31.12935 283 GLY A C 1
ATOM 1735 O O . GLY A 1 302 ? 8.72535 51.13490 -42.74736 1.000 28.79629 283 GLY A O 1
ATOM 1736 N N . ASP A 1 303 ? 10.50276 49.74835 -42.98919 1.000 27.17177 284 ASP A N 1
ATOM 1737 C CA . ASP A 1 303 ? 10.55643 49.34617 -41.58491 1.000 27.69207 284 ASP A CA 1
ATOM 1738 C C . ASP A 1 303 ? 10.92198 50.52251 -40.69676 1.000 27.86036 284 ASP A C 1
ATOM 1739 O O . ASP A 1 303 ? 11.79322 51.33015 -41.03491 1.000 28.45952 284 ASP A O 1
ATOM 1744 N N . MET A 1 304 ? 10.31550 50.56568 -39.51061 1.000 25.47258 285 MET A N 1
ATOM 1745 C CA . MET A 1 304 ? 10.69914 51.53266 -38.49276 1.000 26.63588 285 MET A CA 1
ATOM 1746 C C . MET A 1 304 ? 11.88036 50.97726 -37.69399 1.000 26.02156 285 MET A C 1
ATOM 1747 O O . MET A 1 304 ? 11.80100 50.72987 -36.49105 1.000 24.34181 285 MET A O 1
ATOM 1752 N N . PHE A 1 305 ? 12.99858 50.77191 -38.40256 1.000 25.77595 286 PHE A N 1
ATOM 1753 C CA . PHE A 1 305 ? 14.12717 50.05323 -37.81791 1.000 25.23660 286 PHE A CA 1
ATOM 1754 C C . PHE A 1 305 ? 14.84056 50.86082 -36.75283 1.000 23.90315 286 PHE A C 1
ATOM 1755 O O . PHE A 1 305 ? 15.68553 50.30708 -36.04284 1.000 24.84043 286 PHE A O 1
ATOM 1763 N N . MET A 1 306 ? 14.54655 52.14748 -36.63996 1.000 25.66694 287 MET A N 1
ATOM 1764 C CA . MET A 1 306 ? 15.10224 52.96717 -35.58181 1.000 24.52363 287 MET A CA 1
ATOM 1765 C C . MET A 1 306 ? 14.24780 52.92820 -34.32596 1.000 23.63423 287 MET A C 1
ATOM 1766 O O . MET A 1 306 ? 14.50366 53.69926 -33.38984 1.000 24.11144 287 MET A O 1
ATOM 1771 N N . ASN A 1 307 ? 13.23670 52.05333 -34.29201 1.000 22.21410 288 ASN A N 1
ATOM 1772 C CA . ASN A 1 307 ? 12.48236 51.80731 -33.06714 1.000 21.47562 288 ASN A CA 1
ATOM 1773 C C . ASN A 1 307 ? 13.31642 50.98028 -32.09304 1.000 23.13760 288 ASN A C 1
ATOM 1774 O O . ASN A 1 307 ? 14.06139 50.08312 -32.49655 1.000 22.80163 288 ASN A O 1
ATOM 1779 N N . TYR A 1 308 ? 13.18570 51.27663 -30.79508 1.000 19.23871 289 TYR A N 1
ATOM 1780 C CA . TYR A 1 308 ? 13.97588 50.55134 -29.80495 1.000 20.32232 289 TYR A CA 1
ATOM 1781 C C . TYR A 1 308 ? 13.70100 49.05667 -29.79453 1.000 22.33672 289 TYR A C 1
ATOM 1782 O O . TYR A 1 308 ? 14.51884 48.30910 -29.25334 1.000 23.63073 289 TYR A O 1
ATOM 1791 N N . MET A 1 309 ? 12.54951 48.60766 -30.29349 1.000 19.97789 290 MET A N 1
ATOM 1792 C CA . MET A 1 309 ? 12.22443 47.18615 -30.23461 1.000 22.38155 290 MET A CA 1
ATOM 1793 C C . MET A 1 309 ? 12.63612 46.44738 -31.50058 1.000 23.45065 290 MET A C 1
ATOM 1794 O O . MET A 1 309 ? 12.21649 45.30070 -31.70658 1.000 20.64233 290 MET A O 1
ATOM 1799 N N . ASP A 1 310 ? 13.45352 47.06246 -32.34901 1.000 22.83838 291 ASP A N 1
ATOM 1800 C CA . ASP A 1 310 ? 14.15381 46.29884 -33.36980 1.000 21.63635 291 ASP A CA 1
ATOM 1801 C C . ASP A 1 310 ? 15.45772 45.79431 -32.74218 1.000 23.92378 291 ASP A C 1
ATOM 1802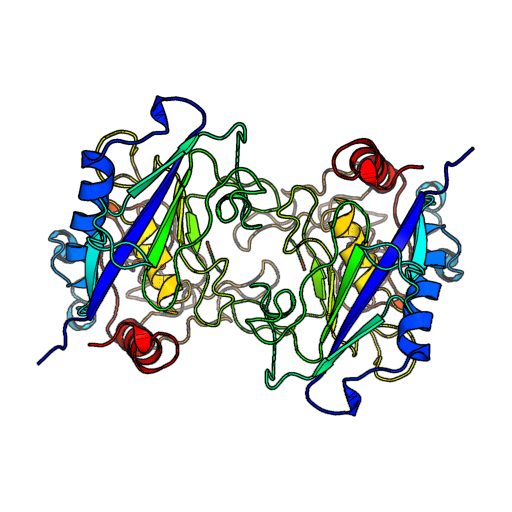 O O . ASP A 1 310 ? 15.64185 45.84128 -31.51858 1.000 23.29832 291 ASP A O 1
ATOM 1807 N N . TYR A 1 311 ? 16.38468 45.31297 -33.57574 1.000 24.50407 292 TYR A N 1
ATOM 1808 C CA . TYR A 1 311 ? 17.63629 44.71319 -33.11700 1.000 25.56259 292 TYR A CA 1
ATOM 1809 C C . TYR A 1 311 ? 18.85359 45.48704 -33.62002 1.000 25.10715 292 TYR A C 1
ATOM 1810 O O . TYR A 1 311 ? 19.96949 44.95566 -33.62667 1.000 26.62043 292 TYR A O 1
ATOM 1819 N N . VAL A 1 312 ? 18.66579 46.73097 -34.05560 1.000 24.83445 293 VAL A N 1
ATOM 1820 C CA . VAL A 1 312 ? 19.74429 47.47270 -34.70177 1.000 25.55846 293 VAL A CA 1
ATOM 1821 C C . VAL A 1 312 ? 20.77031 47.92095 -33.67025 1.000 27.57396 293 VAL A C 1
ATOM 1822 O O . VAL A 1 312 ? 20.54385 47.81811 -32.45618 1.000 25.30925 293 VAL A O 1
ATOM 1826 N N . ASP A 1 313 ? 21.91275 48.40082 -34.15615 1.000 27.61895 294 ASP A N 1
ATOM 1827 C CA . ASP A 1 313 ? 22.95419 48.92728 -33.28737 1.000 26.16660 294 ASP A CA 1
ATOM 1828 C C . ASP A 1 313 ? 22.42527 50.07931 -32.44132 1.000 27.34745 294 ASP A C 1
ATOM 1829 O O . ASP A 1 313 ? 21.49034 50.78330 -32.82908 1.000 26.72518 294 ASP A O 1
ATOM 1834 N N . ASP A 1 314 ? 23.05611 50.27581 -31.27694 1.000 25.78590 295 ASP A N 1
ATOM 1835 C CA . ASP A 1 314 ? 22.58953 51.27676 -30.32391 1.000 24.72841 295 ASP A CA 1
ATOM 1836 C C . ASP A 1 314 ? 22.40114 52.64651 -30.96353 1.000 26.69382 295 ASP A C 1
ATOM 1837 O O . ASP A 1 314 ? 21.42835 53.34806 -30.66287 1.000 26.25458 295 ASP A O 1
ATOM 1842 N N . LYS A 1 315 ? 23.33822 53.06271 -31.81709 1.000 28.37415 296 LYS A N 1
ATOM 1843 C CA . LYS A 1 315 ? 23.28138 54.42082 -32.34361 1.000 27.23362 296 LYS A CA 1
ATOM 1844 C C . LYS A 1 315 ? 22.14554 54.61374 -33.33150 1.000 30.06236 296 LYS A C 1
ATOM 1845 O O . LYS A 1 315 ? 21.83224 55.76152 -33.67036 1.000 28.71091 296 LYS A O 1
ATOM 1851 N N . CYS A 1 316 ? 21.51177 53.53086 -33.77365 1.000 26.98768 297 CYS A N 1
ATOM 1852 C CA . CYS A 1 316 ? 20.45424 53.58162 -34.77011 1.000 27.42221 297 CYS A CA 1
ATOM 1853 C C . CYS A 1 316 ? 19.04515 53.48084 -34.20045 1.000 26.69490 297 CYS A C 1
ATOM 1854 O O . CYS A 1 316 ? 18.09399 53.77824 -34.92658 1.000 28.37932 297 CYS A O 1
ATOM 1857 N N . MET A 1 317 ? 18.86615 53.07167 -32.94214 1.000 25.30448 298 MET A N 1
ATOM 1858 C CA . MET A 1 317 ? 17.52985 52.98818 -32.36518 1.000 23.12131 298 MET A CA 1
ATOM 1859 C C . MET A 1 317 ? 17.34895 54.14553 -31.39391 1.000 24.19605 298 MET A C 1
ATOM 1860 O O . MET A 1 317 ? 18.15486 54.31686 -30.46935 1.000 25.46697 298 MET A O 1
ATOM 1865 N N . VAL A 1 318 ? 16.30436 54.94820 -31.61440 1.000 23.28655 299 VAL A N 1
ATOM 1866 C CA . VAL A 1 318 ? 16.20671 56.25534 -30.97257 1.000 23.13991 299 VAL A CA 1
ATOM 1867 C C . VAL A 1 318 ? 14.78375 56.62985 -30.57339 1.000 24.04327 299 VAL A C 1
ATOM 1868 O O . VAL A 1 318 ? 14.54315 57.77194 -30.15665 1.000 25.50879 299 VAL A O 1
ATOM 1872 N N . MET A 1 319 ? 13.82459 55.70661 -30.67839 1.000 23.15219 300 MET A N 1
ATOM 1873 C CA . MET A 1 319 ? 12.45273 56.15011 -30.45344 1.000 23.66264 300 MET A CA 1
ATOM 1874 C C . MET A 1 319 ? 11.53297 55.00804 -30.07480 1.000 23.16975 300 MET A C 1
ATOM 1875 O O . MET A 1 319 ? 11.74795 53.86318 -30.46906 1.000 21.80142 300 MET A O 1
ATOM 1880 N N . PHE A 1 320 ? 10.50337 55.36076 -29.31201 1.000 22.92916 301 PHE A N 1
ATOM 1881 C CA . PHE A 1 320 ? 9.27127 54.60570 -29.13689 1.000 24.38836 301 PHE A CA 1
ATOM 1882 C C . PHE A 1 320 ? 8.15852 55.34149 -29.87037 1.000 24.99467 301 PHE A C 1
ATOM 1883 O O . PHE A 1 320 ? 8.21976 56.56028 -30.03727 1.000 27.20700 301 PHE A O 1
ATOM 1891 N N . THR A 1 321 ? 7.11478 54.61150 -30.25859 1.000 26.01446 302 THR A N 1
ATOM 1892 C CA . THR A 1 321 ? 5.94605 55.22388 -30.87984 1.000 28.59788 302 THR A CA 1
ATOM 1893 C C . THR A 1 321 ? 4.84759 55.47811 -29.85611 1.000 28.37920 302 THR A C 1
ATOM 1894 O O . THR A 1 321 ? 4.82095 54.88885 -28.77510 1.000 27.65060 302 THR A O 1
ATOM 1898 N N . GLN A 1 322 ? 3.90472 56.34636 -30.23493 1.000 25.78935 303 GLN A N 1
ATOM 1899 C CA . GLN A 1 322 ? 2.74158 56.57788 -29.38524 1.000 26.95575 303 GLN A CA 1
ATOM 1900 C C . GLN A 1 322 ? 1.90938 55.31570 -29.23442 1.000 27.88082 303 GLN A C 1
ATOM 1901 O O . GLN A 1 322 ? 1.30293 55.09431 -28.17783 1.000 29.55278 303 GLN A O 1
ATOM 1907 N N . GLY A 1 323 ? 1.87123 54.47996 -30.27466 1.000 26.33365 304 GLY A N 1
ATOM 1908 C CA . GLY A 1 323 ? 1.15821 53.22501 -30.17181 1.000 26.48423 304 GLY A CA 1
ATOM 1909 C C . GLY A 1 323 ? 1.77763 52.31240 -29.13489 1.000 27.09346 304 GLY A C 1
ATOM 1910 O O . GLY A 1 323 ? 1.07390 51.57990 -28.43651 1.000 26.58909 304 GLY A O 1
ATOM 1911 N N . GLN A 1 324 ? 3.10462 52.33918 -29.02619 1.000 26.73543 305 GLN A N 1
ATOM 1912 C CA . GLN A 1 324 ? 3.76577 51.56907 -27.97657 1.000 23.95561 305 GLN A CA 1
ATOM 1913 C C . GLN A 1 324 ? 3.49500 52.16931 -26.60792 1.000 26.34563 305 GLN A C 1
ATOM 1914 O O . GLN A 1 324 ? 3.33420 51.43738 -25.62060 1.000 24.37306 305 GLN A O 1
ATOM 1920 N N . ALA A 1 325 ? 3.45629 53.50096 -26.52120 1.000 23.55857 306 ALA A N 1
ATOM 1921 C CA . ALA A 1 325 ? 3.15836 54.14287 -25.24632 1.000 28.31016 306 ALA A CA 1
ATOM 1922 C C . ALA A 1 325 ? 1.78948 53.73177 -24.72374 1.000 28.20000 306 ALA A C 1
ATOM 1923 O O . ALA A 1 325 ? 1.59033 53.64781 -23.50835 1.000 27.77218 306 ALA A O 1
ATOM 1925 N N . THR A 1 326 ? 0.83133 53.49843 -25.62313 1.000 28.94619 307 THR A N 1
ATOM 1926 C CA . THR A 1 326 ? -0.47627 52.99145 -25.21315 1.000 29.06825 307 THR A CA 1
ATOM 1927 C C . THR A 1 326 ? -0.34197 51.67822 -24.45300 1.000 26.40325 307 THR A C 1
ATOM 1928 O O . THR A 1 326 ? -0.95724 51.49603 -23.39653 1.000 28.73291 307 THR A O 1
ATOM 1932 N N . ARG A 1 327 ? 0.44469 50.74394 -24.98888 1.000 27.15780 308 ARG A N 1
ATOM 1933 C CA . ARG A 1 327 ? 0.65164 49.46229 -24.31254 1.000 25.52596 308 ARG A CA 1
ATOM 1934 C C . ARG A 1 327 ? 1.39704 49.63863 -22.99718 1.000 27.74384 308 ARG A C 1
ATOM 1935 O O . ARG A 1 327 ? 1.09163 48.95863 -22.00186 1.000 25.73381 308 ARG A O 1
ATOM 1943 N N . VAL A 1 328 ? 2.41852 50.50002 -22.99341 1.000 24.94853 309 VAL A N 1
ATOM 1944 C CA . VAL A 1 328 ? 3.15221 50.78688 -21.76033 1.000 25.07207 309 VAL A CA 1
ATOM 1945 C C . VAL A 1 328 ? 2.20887 51.34991 -20.70464 1.000 27.03260 309 VAL A C 1
ATOM 1946 O O . VAL A 1 328 ? 2.27620 50.97642 -19.52295 1.000 26.51079 309 VAL A O 1
ATOM 1950 N N . ASN A 1 329 ? 1.30888 52.25090 -21.11195 1.000 26.36511 310 ASN A N 1
ATOM 1951 C CA . ASN A 1 329 ? 0.35651 52.83084 -20.17071 1.000 29.23271 310 ASN A CA 1
ATOM 1952 C C . ASN A 1 329 ? -0.59141 51.77068 -19.62582 1.000 29.54750 310 ASN A C 1
ATOM 1953 O O . ASN A 1 329 ? -0.95625 51.80122 -18.44346 1.000 28.54448 310 ASN A O 1
ATOM 1958 N N . ALA A 1 330 ? -1.00034 50.82100 -20.47052 1.000 27.31702 311 ALA A N 1
ATOM 1959 C CA . ALA A 1 330 ? -1.84327 49.73313 -19.98536 1.000 28.84562 311 ALA A CA 1
ATOM 1960 C C . ALA A 1 330 ? -1.09431 48.87715 -18.97886 1.000 28.65678 311 ALA A C 1
ATOM 1961 O O . ALA A 1 330 ? -1.66356 48.45221 -17.96626 1.000 31.39187 311 ALA A O 1
ATOM 1963 N N . CYS A 1 331 ? 0.19071 48.63096 -19.23357 1.000 25.32053 312 CYS A N 1
ATOM 1964 C CA . CYS A 1 331 ? 1.01807 47.88891 -18.28703 1.000 26.70463 312 CYS A CA 1
ATOM 1965 C C . CYS A 1 331 ? 1.12373 48.62414 -16.95606 1.000 28.43610 312 CYS A C 1
ATOM 1966 O O . CYS A 1 331 ? 0.94935 48.03002 -15.88314 1.000 26.16034 312 CYS A O 1
ATOM 1969 N N . LEU A 1 332 ? 1.42379 49.92299 -17.00701 1.000 26.40315 313 LEU A N 1
ATOM 1970 C CA . LEU A 1 332 ? 1.51104 50.71107 -15.78274 1.000 28.91345 313 LEU A CA 1
ATOM 1971 C C . LEU A 1 332 ? 0.17273 50.79114 -15.06492 1.000 29.78803 313 LEU A C 1
ATOM 1972 O O . LEU A 1 332 ? 0.13626 50.88767 -13.83465 1.000 29.16609 313 LEU A O 1
ATOM 1977 N N . ASP A 1 333 ? -0.93420 50.78107 -15.80874 1.000 27.69143 314 ASP A N 1
ATOM 1978 C CA . ASP A 1 333 ? -2.24775 50.87572 -15.18612 1.000 31.98863 314 ASP A CA 1
ATOM 1979 C C . ASP A 1 333 ? -2.73539 49.54113 -14.62937 1.000 31.95628 314 ASP A C 1
ATOM 1980 O O . ASP A 1 333 ? -3.59396 49.53198 -13.73721 1.000 33.40152 314 ASP A O 1
ATOM 1985 N N . GLY A 1 334 ? -2.20217 48.42426 -15.11566 1.000 30.96125 315 GLY A N 1
ATOM 1986 C CA . GLY A 1 334 ? -2.67770 47.12132 -14.71829 1.000 29.22288 315 GLY A CA 1
ATOM 1987 C C . GLY A 1 334 ? -1.67679 46.34940 -13.89050 1.000 28.42118 315 GLY A C 1
ATOM 1988 O O . GLY A 1 334 ? -1.57151 46.52340 -12.67110 1.000 29.77393 315 GLY A O 1
ATOM 1989 N N . PRO A 1 335 ? -0.90491 45.48639 -14.55507 1.000 28.01328 316 PRO A N 1
ATOM 1990 C CA . PRO A 1 335 ? -0.03198 44.55963 -13.81723 1.000 28.74098 316 PRO A CA 1
ATOM 1991 C C . PRO A 1 335 ? 1.09256 45.23826 -13.05365 1.000 28.13585 316 PRO A C 1
ATOM 1992 O O . PRO A 1 335 ? 1.57989 44.67140 -12.06830 1.000 28.76083 316 PRO A O 1
ATOM 1996 N N . ARG A 1 336 ? 1.52988 46.42806 -13.45855 1.000 27.93025 317 ARG A N 1
ATOM 1997 C CA . ARG A 1 336 ? 2.58210 47.11786 -12.72691 1.000 25.53445 317 ARG A CA 1
ATOM 1998 C C . ARG A 1 336 ? 2.06291 48.38714 -12.05753 1.000 26.56447 317 ARG A C 1
ATOM 1999 O O . ARG A 1 336 ? 2.82410 49.31997 -11.80029 1.000 24.88949 317 ARG A O 1
ATOM 2007 N N . SER A 1 337 ? 0.76766 48.41325 -11.73753 1.000 26.14087 318 SER A N 1
ATOM 2008 C CA . SER A 1 337 ? 0.18419 49.57762 -11.08315 1.000 27.03833 318 SER A CA 1
ATOM 2009 C C . SER A 1 337 ? 0.82493 49.85812 -9.73366 1.000 27.94630 318 SER A C 1
ATOM 2010 O O . SER A 1 337 ? 0.67062 50.96379 -9.20641 1.000 30.14602 318 SER A O 1
ATOM 2013 N N . SER A 1 338 ? 1.53551 48.88781 -9.15871 1.000 26.05062 319 SER A N 1
ATOM 2014 C CA . SER A 1 338 ? 2.17283 49.11728 -7.86572 1.000 29.01638 319 SER A CA 1
ATOM 2015 C C . SER A 1 338 ? 3.25619 50.18572 -7.93587 1.000 30.68701 319 SER A C 1
ATOM 2016 O O . SER A 1 338 ? 3.63639 50.73784 -6.89795 1.000 30.02543 319 SER A O 1
ATOM 2019 N N . PHE A 1 339 ? 3.76311 50.48555 -9.13136 1.000 28.12284 320 PHE A N 1
ATOM 2020 C CA . PHE A 1 339 ? 4.77054 51.52216 -9.30499 1.000 28.03727 320 PHE A CA 1
ATOM 2021 C C . PHE A 1 339 ? 4.17421 52.91950 -9.40244 1.000 30.60417 320 PHE A C 1
ATOM 2022 O O . PHE A 1 339 ? 4.92647 53.90021 -9.39707 1.000 31.67735 320 PHE A O 1
ATOM 2030 N N . LEU A 1 340 ? 2.85527 53.03510 -9.50351 1.000 32.09659 321 LEU A N 1
ATOM 2031 C CA . LEU A 1 340 ? 2.22361 54.34337 -9.53369 1.000 34.29410 321 LEU A CA 1
ATOM 2032 C C . LEU A 1 340 ? 2.27960 54.98933 -8.15904 1.000 37.15119 321 LEU A C 1
ATOM 2033 O O . LEU A 1 340 ? 2.26878 54.31198 -7.13018 1.000 36.29868 321 LEU A O 1
ATOM 2038 N N . ALA A 1 341 ? 2.34218 56.31485 -8.15508 1.000 39.49741 322 ALA A N 1
ATOM 2039 C CA . ALA A 1 341 ? 2.31670 57.07788 -6.91951 1.000 43.30336 322 ALA A CA 1
ATOM 2040 C C . ALA A 1 341 ? 0.94542 56.96468 -6.26722 1.000 46.93279 322 ALA A C 1
ATOM 2041 O O . ALA A 1 341 ? -0.06749 56.96654 -6.96926 1.000 46.89337 322 ALA A O 1
ATOM 2043 N N . GLY B 2 1 ? 11.40026 35.94065 -28.11517 1.000 46.95445 401 GLY B N 1
ATOM 2044 C CA . GLY B 2 1 ? 10.54859 37.07721 -27.81380 1.000 46.79337 401 GLY B CA 1
ATOM 2045 C C . GLY B 2 1 ? 11.02651 37.91824 -26.64336 1.000 46.70673 401 GLY B C 1
ATOM 2046 O O . GLY B 2 1 ? 10.80343 39.12221 -26.62714 1.000 46.57884 401 GLY B O 1
ATOM 2047 N N . SER B 2 2 ? 11.67016 37.27696 -25.65836 1.000 50.11646 402 SER B N 1
ATOM 2048 C CA . SER B 2 2 ? 12.10753 37.93970 -24.42771 1.000 46.71440 402 SER B CA 1
ATOM 2049 C C . SER B 2 2 ? 13.51702 38.52635 -24.52143 1.000 46.72162 402 SER B C 1
ATOM 2050 O O . SER B 2 2 ? 13.89292 39.34210 -23.66715 1.000 46.64549 402 SER B O 1
ATOM 2053 N N . SER B 2 3 ? 14.29937 38.14491 -25.53146 1.000 46.81224 403 SER B N 1
ATOM 2054 C CA . SER B 2 3 ? 15.62083 38.72171 -25.70768 1.000 46.81802 403 SER B CA 1
ATOM 2055 C C . SER B 2 3 ? 15.45656 40.04612 -26.42441 1.000 46.69243 403 SER B C 1
ATOM 2056 O O . SER B 2 3 ? 16.01196 41.04289 -26.01662 1.000 46.61252 403 SER B O 1
ATOM 2060 N N . ARG C 1 80 ? 26.56550 -4.46631 -19.49196 1.000 37.70929 61 ARG C N 1
ATOM 2061 C CA . ARG C 1 80 ? 25.35875 -4.36564 -18.67850 1.000 37.55463 61 ARG C CA 1
ATOM 2062 C C . ARG C 1 80 ? 24.98088 -2.90230 -18.46095 1.000 42.12035 61 ARG C C 1
ATOM 2063 O O . ARG C 1 80 ? 25.83631 -2.04883 -18.22137 1.000 42.82211 61 ARG C O 1
ATOM 2071 N N . MET C 1 81 ? 23.68408 -2.63280 -18.55355 1.000 43.44599 62 MET C N 1
ATOM 2072 C CA . MET C 1 81 ? 23.14433 -1.29107 -18.39137 1.000 43.76596 62 MET C CA 1
ATOM 2073 C C . MET C 1 81 ? 22.86683 -1.01206 -16.91963 1.000 44.75850 62 MET C C 1
ATOM 2074 O O . MET C 1 81 ? 22.28099 -1.84449 -16.22234 1.000 42.64728 62 MET C O 1
ATOM 2079 N N . GLU C 1 82 ? 23.30721 0.14753 -16.44359 1.000 44.83350 63 GLU C N 1
ATOM 2080 C CA . GLU C 1 82 ? 22.92314 0.62296 -15.12147 1.000 45.89741 63 GLU C CA 1
ATOM 2081 C C . GLU C 1 82 ? 21.60081 1.36590 -15.26628 1.000 43.57776 63 GLU C C 1
ATOM 2082 O O . GLU C 1 82 ? 21.53536 2.39899 -15.94232 1.000 41.17038 63 GLU C O 1
ATOM 2088 N N . ILE C 1 83 ? 20.54502 0.83329 -14.65786 1.000 39.76925 64 ILE C N 1
ATOM 2089 C CA . ILE C 1 83 ? 19.21799 1.43128 -14.77260 1.000 38.28102 64 ILE C CA 1
ATOM 2090 C C . ILE C 1 83 ? 19.09260 2.54579 -13.74018 1.000 36.25543 64 ILE C C 1
ATOM 2091 O O . ILE C 1 83 ? 19.14989 2.29378 -12.53235 1.000 38.09075 64 ILE C O 1
ATOM 2096 N N . VAL C 1 84 ? 18.93676 3.77910 -14.21555 1.000 33.18173 65 VAL C N 1
ATOM 2097 C CA . VAL C 1 84 ? 18.76872 4.94649 -13.35364 1.000 32.26995 65 VAL C CA 1
ATOM 2098 C C . VAL C 1 84 ? 17.28250 5.11001 -13.06183 1.000 30.27151 65 VAL C C 1
ATOM 2099 O O . VAL C 1 84 ? 16.46316 5.16281 -13.98528 1.000 29.42237 65 VAL C O 1
ATOM 2103 N N . LYS C 1 85 ? 16.92760 5.15527 -11.77643 1.000 28.19031 66 LYS C N 1
ATOM 2104 C CA . LYS C 1 85 ? 15.53413 5.16872 -11.33842 1.000 28.94485 66 LYS C CA 1
ATOM 2105 C C . LYS C 1 85 ? 15.22274 6.54264 -10.75553 1.000 28.1852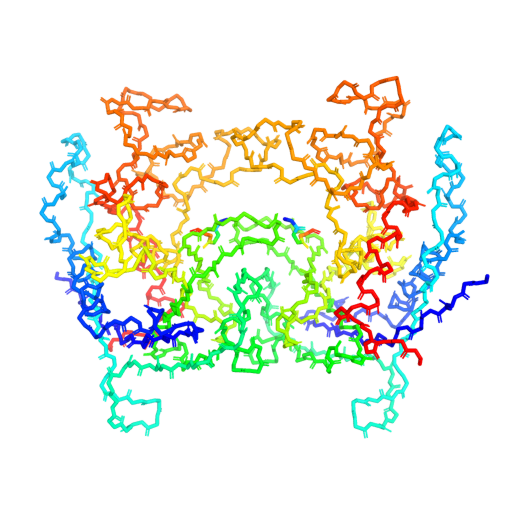2 66 LYS C C 1
ATOM 2106 O O . LYS C 1 85 ? 15.70189 6.89054 -9.66992 1.000 26.60470 66 LYS C O 1
ATOM 2112 N N . ILE C 1 86 ? 14.43229 7.32120 -11.48416 1.000 25.21582 67 ILE C N 1
ATOM 2113 C CA . ILE C 1 86 ? 14.22975 8.74013 -11.19073 1.000 24.17328 67 ILE C CA 1
ATOM 2114 C C . ILE C 1 86 ? 12.92700 8.90100 -10.41331 1.000 23.79094 67 ILE C C 1
ATOM 2115 O O . ILE C 1 86 ? 11.85347 8.59109 -10.95999 1.000 23.87052 67 ILE C O 1
ATOM 2120 N N . PRO C 1 87 ? 12.96765 9.39013 -9.16724 1.000 22.31204 68 PRO C N 1
ATOM 2121 C CA . PRO C 1 87 ? 11.73130 9.72132 -8.44504 1.000 23.08407 68 PRO C CA 1
ATOM 2122 C C . PRO C 1 87 ? 11.08277 10.94960 -9.06633 1.000 22.48525 68 PRO C C 1
ATOM 2123 O O . PRO C 1 87 ? 11.74213 11.96312 -9.29835 1.000 22.24031 68 PRO C O 1
ATOM 2127 N N . VAL C 1 88 ? 9.78764 10.85089 -9.33192 1.000 21.85247 69 VAL C N 1
ATOM 2128 C CA . VAL C 1 88 ? 9.01485 11.92427 -9.94475 1.000 20.72712 69 VAL C CA 1
ATOM 2129 C C . VAL C 1 88 ? 8.03038 12.45033 -8.90926 1.000 21.04311 69 VAL C C 1
ATOM 2130 O O . VAL C 1 88 ? 7.44375 11.67118 -8.15252 1.000 21.90134 69 VAL C O 1
ATOM 2134 N N . VAL C 1 89 ? 7.85547 13.77187 -8.85997 1.000 19.49065 70 VAL C N 1
ATOM 2135 C CA . VAL C 1 89 ? 6.69436 14.35455 -8.19881 1.000 19.47866 70 VAL C CA 1
ATOM 2136 C C . VAL C 1 89 ? 5.89389 15.10352 -9.25966 1.000 21.20403 70 VAL C C 1
ATOM 2137 O O . VAL C 1 89 ? 6.45445 15.89810 -10.01841 1.000 19.82242 70 VAL C O 1
ATOM 2141 N N . VAL C 1 90 ? 4.60335 14.81046 -9.34970 1.000 19.74475 71 VAL C N 1
ATOM 2142 C CA . VAL C 1 90 ? 3.71220 15.48298 -10.28543 1.000 19.76694 71 VAL C CA 1
ATOM 2143 C C . VAL C 1 90 ? 2.93120 16.53502 -9.51742 1.000 19.67135 71 VAL C C 1
ATOM 2144 O O . VAL C 1 90 ? 2.25211 16.21534 -8.53341 1.000 20.79551 71 VAL C O 1
ATOM 2148 N N . HIS C 1 91 ? 3.04104 17.79772 -9.95340 1.000 19.49742 72 HIS C N 1
ATOM 2149 C CA . HIS C 1 91 ? 2.30095 18.90800 -9.35570 1.000 20.10605 72 HIS C CA 1
ATOM 2150 C C . HIS C 1 91 ? 1.12218 19.23942 -10.26275 1.000 19.61428 72 HIS C C 1
ATOM 2151 O O . HIS C 1 91 ? 1.27443 19.94894 -11.26152 1.000 19.55729 72 HIS C O 1
ATOM 2158 N N . VAL C 1 92 ? -0.05637 18.74900 -9.90399 1.000 20.07247 73 VAL C N 1
ATOM 2159 C CA . VAL C 1 92 ? -1.27520 19.10796 -10.61600 1.000 20.05548 73 VAL C CA 1
ATOM 2160 C C . VAL C 1 92 ? -1.72861 20.46945 -10.10915 1.000 19.95076 73 VAL C C 1
ATOM 2161 O O . VAL C 1 92 ? -1.96002 20.65337 -8.90972 1.000 20.06875 73 VAL C O 1
ATOM 2165 N N . VAL C 1 93 ? -1.83482 21.43360 -11.01757 1.000 19.91555 74 VAL C N 1
ATOM 2166 C CA . VAL C 1 93 ? -2.28617 22.78629 -10.69337 1.000 20.17634 74 VAL C CA 1
ATOM 2167 C C . VAL C 1 93 ? -3.58502 23.00839 -11.44460 1.000 20.75182 74 VAL C C 1
ATOM 2168 O O . VAL C 1 93 ? -3.59282 23.01242 -12.68410 1.000 23.02992 74 VAL C O 1
ATOM 2172 N N . TRP C 1 94 ? -4.68292 23.17855 -10.71006 1.000 20.29713 75 TRP C N 1
ATOM 2173 C CA . TRP C 1 94 ? -6.01017 23.07405 -11.29312 1.000 25.14158 75 TRP C CA 1
ATOM 2174 C C . TRP C 1 94 ? -6.88654 24.25471 -10.90202 1.000 25.49964 75 TRP C C 1
ATOM 2175 O O . TRP C 1 94 ? -6.88174 24.69604 -9.75053 1.000 25.09383 75 TRP C O 1
ATOM 2186 N N . ASN C 1 95 ? -7.64279 24.76209 -11.87907 1.000 26.21394 76 ASN C N 1
ATOM 2187 C CA . ASN C 1 95 ? -8.61436 25.82636 -11.64541 1.000 28.45089 76 ASN C CA 1
ATOM 2188 C C . ASN C 1 95 ? -10.03278 25.26826 -11.58828 1.000 31.99398 76 ASN C C 1
ATOM 2189 O O . ASN C 1 95 ? -10.68990 25.33213 -10.54529 1.000 31.13632 76 ASN C O 1
ATOM 2194 N N . GLU C 1 96 ? -10.51478 24.71621 -12.69435 1.000 31.92601 77 GLU C N 1
ATOM 2195 C CA . GLU C 1 96 ? -11.76272 23.97206 -12.72653 1.000 34.34105 77 GLU C CA 1
ATOM 2196 C C . GLU C 1 96 ? -11.50852 22.51348 -12.34593 1.000 33.74343 77 GLU C C 1
ATOM 2197 O O . GLU C 1 96 ? -10.41064 21.98268 -12.53246 1.000 28.51714 77 GLU C O 1
ATOM 2203 N N . GLU C 1 97 ? -12.56170 21.86338 -11.83541 1.000 34.66950 78 GLU C N 1
ATOM 2204 C CA . GLU C 1 97 ? -12.42979 20.52847 -11.25449 1.000 35.57130 78 GLU C CA 1
ATOM 2205 C C . GLU C 1 97 ? -11.86845 19.52298 -12.24811 1.000 35.86713 78 GLU C C 1
ATOM 2206 O O . GLU C 1 97 ? -11.10193 18.63100 -11.87008 1.000 32.84685 78 GLU C O 1
ATOM 2212 N N . GLU C 1 98 ? -12.25509 19.63151 -13.52069 1.000 34.73647 79 GLU C N 1
ATOM 2213 C CA . GLU C 1 98 ? -11.80776 18.65431 -14.50258 1.000 36.00032 79 GLU C CA 1
ATOM 2214 C C . GLU C 1 98 ? -10.30485 18.71970 -14.74330 1.000 33.20868 79 GLU C C 1
ATOM 2215 O O . GLU C 1 98 ? -9.72656 17.74840 -15.24180 1.000 32.91595 79 GLU C O 1
ATOM 2221 N N . GLU C 1 99 ? -9.66202 19.82982 -14.38153 1.000 30.52909 80 GLU C N 1
ATOM 2222 C CA . GLU C 1 99 ? -8.22096 19.97364 -14.51133 1.000 30.18753 80 GLU C CA 1
ATOM 2223 C C . GLU C 1 99 ? -7.46445 19.25794 -13.40490 1.000 27.99697 80 GLU C C 1
ATOM 2224 O O . GLU C 1 99 ? -6.24308 19.09736 -13.51009 1.000 24.91323 80 GLU C O 1
ATOM 2230 N N . ASN C 1 100 ? -8.16648 18.82865 -12.35465 1.000 27.13124 81 ASN C N 1
ATOM 2231 C CA . ASN C 1 100 ? -7.57350 18.07909 -11.25393 1.000 24.19297 81 ASN C CA 1
ATOM 2232 C C . ASN C 1 100 ? -7.52641 16.60240 -11.65315 1.000 25.63441 81 ASN C C 1
ATOM 2233 O O . ASN C 1 100 ? -8.29147 15.76680 -11.17086 1.000 26.96969 81 ASN C O 1
ATOM 2238 N N . ILE C 1 101 ? -6.58483 16.29137 -12.55946 1.000 24.50683 82 ILE C N 1
ATOM 2239 C CA . ILE C 1 101 ? -6.64758 15.03093 -13.32469 1.000 24.17152 82 ILE C CA 1
ATOM 2240 C C . ILE C 1 101 ? -6.44730 13.82283 -12.40792 1.000 24.67791 82 ILE C C 1
ATOM 2241 O O . ILE C 1 101 ? -5.85217 13.90168 -11.32962 1.000 25.46814 82 ILE C O 1
ATOM 2246 N N . SER C 1 102 ? -6.95178 12.67587 -12.86258 1.000 26.24781 83 SER C N 1
ATOM 2247 C CA . SER C 1 102 ? -7.04706 11.50822 -11.99794 1.000 25.47407 83 SER C CA 1
ATOM 2248 C C . SER C 1 102 ? -5.68019 10.88430 -11.72654 1.000 24.93562 83 SER C C 1
ATOM 2249 O O . SER C 1 102 ? -4.72153 11.03071 -12.49647 1.000 25.13701 83 SER C O 1
ATOM 2252 N N . ASP C 1 103 ? -5.61715 10.14289 -10.61687 1.000 26.37982 84 ASP C N 1
ATOM 2253 C CA . ASP C 1 103 ? -4.45807 9.30042 -10.35075 1.000 27.33234 84 ASP C CA 1
ATOM 2254 C C . ASP C 1 103 ? -4.18277 8.35954 -11.52066 1.000 27.29749 84 ASP C C 1
ATOM 2255 O O . ASP C 1 103 ? -3.02480 8.12475 -11.87784 1.000 28.00240 84 ASP C O 1
ATOM 2260 N N . ALA C 1 104 ? -5.23794 7.82551 -12.13691 1.000 28.07024 85 ALA C N 1
ATOM 2261 C CA . ALA C 1 104 ? -5.03920 6.89399 -13.24654 1.000 26.92600 85 ALA C CA 1
ATOM 2262 C C . ALA C 1 104 ? -4.39721 7.58322 -14.44232 1.000 29.35828 85 ALA C C 1
ATOM 2263 O O . ALA C 1 104 ? -3.54576 6.99100 -15.12065 1.000 28.17183 85 ALA C O 1
ATOM 2265 N N . GLN C 1 105 ? -4.79721 8.82688 -14.72993 1.000 26.59844 86 GLN C N 1
ATOM 2266 C CA . GLN C 1 105 ? -4.19550 9.53615 -15.85715 1.000 27.30818 86 GLN C CA 1
ATOM 2267 C C . GLN C 1 105 ? -2.72264 9.82400 -15.59574 1.000 26.74437 86 GLN C C 1
ATOM 2268 O O . GLN C 1 105 ? -1.88247 9.67439 -16.49427 1.000 26.14492 86 GLN C O 1
ATOM 2274 N N . ILE C 1 106 ? -2.39433 10.24161 -14.37057 1.000 25.27156 87 ILE C N 1
ATOM 2275 C CA . ILE C 1 106 ? -1.00147 10.45497 -13.99001 1.000 24.07381 87 ILE C CA 1
ATOM 2276 C C . ILE C 1 106 ? -0.20664 9.15992 -14.11231 1.000 28.63660 87 ILE C C 1
ATOM 2277 O O . ILE C 1 106 ? 0.88003 9.13265 -14.70339 1.000 26.66163 87 ILE C O 1
ATOM 2282 N N . GLN C 1 107 ? -0.72518 8.07205 -13.53109 1.000 26.09560 88 GLN C N 1
ATOM 2283 C CA . GLN C 1 107 ? -0.02030 6.79900 -13.60363 1.000 29.72652 88 GLN C CA 1
ATOM 2284 C C . GLN C 1 107 ? 0.16098 6.35454 -15.04882 1.000 27.72823 88 GLN C C 1
ATOM 2285 O O . GLN C 1 107 ? 1.20524 5.79937 -15.40497 1.000 28.18200 88 GLN C O 1
ATOM 2291 N N . SER C 1 108 ? -0.82437 6.63171 -15.90646 1.000 26.75589 89 SER C N 1
ATOM 2292 C CA . SER C 1 108 ? -0.69254 6.21696 -17.30036 1.000 28.50360 89 SER C CA 1
ATOM 2293 C C . SER C 1 108 ? 0.49244 6.90320 -17.96913 1.000 26.36853 89 SER C C 1
ATOM 2294 O O . SER C 1 108 ? 1.14622 6.30675 -18.83145 1.000 28.35258 89 SER C O 1
ATOM 2297 N N . GLN C 1 109 ? 0.80882 8.14029 -17.56492 1.000 25.01132 90 GLN C N 1
ATOM 2298 C CA . GLN C 1 109 ? 1.97830 8.80373 -18.12601 1.000 26.15194 90 GLN C CA 1
ATOM 2299 C C . GLN C 1 109 ? 3.26930 8.15290 -17.64834 1.000 25.92764 90 GLN C C 1
ATOM 2300 O O . GLN C 1 109 ? 4.21491 7.98187 -18.43360 1.000 23.57604 90 GLN C O 1
ATOM 2306 N N . ILE C 1 110 ? 3.34115 7.81062 -16.36256 1.000 24.60414 91 ILE C N 1
ATOM 2307 C CA . ILE C 1 110 ? 4.53328 7.15175 -15.84351 1.000 25.57078 91 ILE C CA 1
ATOM 2308 C C . ILE C 1 110 ? 4.76264 5.84637 -16.58825 1.000 27.59477 91 ILE C C 1
ATOM 2309 O O . ILE C 1 110 ? 5.89374 5.53099 -16.97538 1.000 26.30563 91 ILE C O 1
ATOM 2314 N N . ASP C 1 111 ? 3.68367 5.09749 -16.84003 1.000 26.87556 92 ASP C N 1
ATOM 2315 C CA . ASP C 1 111 ? 3.79465 3.85455 -17.60502 1.000 29.12963 92 ASP C CA 1
ATOM 2316 C C . ASP C 1 111 ? 4.45029 4.08281 -18.95984 1.000 29.02251 92 ASP C C 1
ATOM 2317 O O . ASP C 1 111 ? 5.27278 3.26890 -19.40532 1.000 27.73960 92 ASP C O 1
ATOM 2322 N N . ILE C 1 112 ? 4.04972 5.14599 -19.66242 1.000 28.82666 93 ILE C N 1
ATOM 2323 C CA . ILE C 1 112 ? 4.64236 5.43050 -20.96813 1.000 27.33617 93 ILE C CA 1
ATOM 2324 C C . ILE C 1 112 ? 6.12329 5.75330 -20.82404 1.000 26.46675 93 ILE C C 1
ATOM 2325 O O . ILE C 1 112 ? 6.95242 5.26219 -21.59382 1.000 26.59053 93 ILE C O 1
ATOM 2330 N N . LEU C 1 113 ? 6.48569 6.58440 -19.83802 1.000 27.51180 94 LEU C N 1
ATOM 2331 C CA . LEU C 1 113 ? 7.89405 6.92807 -19.66343 1.000 24.53809 94 LEU C CA 1
ATOM 2332 C C . LEU C 1 113 ? 8.73691 5.67550 -19.48098 1.000 25.30949 94 LEU C C 1
ATOM 2333 O O . LEU C 1 113 ? 9.84517 5.57086 -20.02140 1.000 25.18584 94 LEU C O 1
ATOM 2338 N N . ASN C 1 114 ? 8.21455 4.69988 -18.74579 1.000 28.72922 95 ASN C N 1
ATOM 2339 C CA . ASN C 1 114 ? 8.95775 3.48221 -18.48353 1.000 27.81720 95 ASN C CA 1
ATOM 2340 C C . ASN C 1 114 ? 8.99117 2.53457 -19.67315 1.000 27.72055 95 ASN C C 1
ATOM 2341 O O . ASN C 1 114 ? 9.76237 1.57407 -19.64747 1.000 30.96810 95 ASN C O 1
ATOM 2346 N N . LYS C 1 115 ? 8.19119 2.78338 -20.70856 1.000 27.10892 96 LYS C N 1
ATOM 2347 C CA . LYS C 1 115 ? 8.34735 2.08695 -21.97903 1.000 27.98457 96 LYS C CA 1
ATOM 2348 C C . LYS C 1 115 ? 9.31175 2.83499 -22.89115 1.000 26.93042 96 LYS C C 1
ATOM 2349 O O . LYS C 1 115 ? 10.28717 2.25820 -23.38189 1.000 26.41310 96 LYS C O 1
ATOM 2355 N N . ASP C 1 116 ? 9.06548 4.13374 -23.08843 1.000 24.61244 97 ASP C N 1
ATOM 2356 C CA . ASP C 1 116 ? 9.83975 4.90166 -24.05917 1.000 25.07460 97 ASP C CA 1
ATOM 2357 C C . ASP C 1 116 ? 11.31158 4.97047 -23.67661 1.000 25.49563 97 ASP C C 1
ATOM 2358 O O . ASP C 1 116 ? 12.19033 4.90180 -24.54819 1.000 25.27508 97 ASP C O 1
ATOM 2363 N N . PHE C 1 117 ? 11.60501 5.12782 -22.38271 1.000 25.19782 98 PHE C N 1
ATOM 2364 C CA . PHE C 1 117 ? 12.98628 5.28581 -21.95400 1.000 23.10318 98 PHE C CA 1
ATOM 2365 C C . PHE C 1 117 ? 13.71460 3.96024 -21.77653 1.000 25.82504 98 PHE C C 1
ATOM 2366 O O . PHE C 1 117 ? 14.89749 3.96468 -21.41652 1.000 25.54313 98 PHE C O 1
ATOM 2374 N N . ARG C 1 118 ? 13.05716 2.83880 -22.07350 1.000 26.79664 99 ARG C N 1
ATOM 2375 C CA . ARG C 1 118 ? 13.69434 1.52759 -22.06409 1.000 26.87531 99 ARG C CA 1
ATOM 2376 C C . ARG C 1 118 ? 13.64953 0.84238 -23.41858 1.000 30.22826 99 ARG C C 1
ATOM 2377 O O . ARG C 1 118 ? 14.00929 -0.33990 -23.50521 1.000 31.52111 99 ARG C O 1
ATOM 2385 N N . LYS C 1 119 ? 13.19205 1.52861 -24.46980 1.000 26.39001 100 LYS C N 1
ATOM 2386 C CA . LYS C 1 119 ? 13.04132 0.90448 -25.78555 1.000 31.12580 100 LYS C CA 1
ATOM 2387 C C . LYS C 1 119 ? 12.07348 -0.27853 -25.71247 1.000 30.79788 100 LYS C C 1
ATOM 2388 O O . LYS C 1 119 ? 12.23724 -1.29482 -26.40018 1.000 31.86547 100 LYS C O 1
ATOM 2394 N N . LEU C 1 120 ? 11.06634 -0.17903 -24.84866 1.000 30.16420 101 LEU C N 1
ATOM 2395 C CA . LEU C 1 120 ? 10.05099 -1.21576 -24.71740 1.000 30.34383 101 LEU C CA 1
ATOM 2396 C C . LEU C 1 120 ? 8.69869 -0.81144 -25.28054 1.000 30.89719 101 LEU C C 1
ATOM 2397 O O . LEU C 1 120 ? 7.73521 -1.56898 -25.13081 1.000 34.93972 101 LEU C O 1
ATOM 2402 N N . ASN C 1 121 ? 8.58805 0.35988 -25.90188 1.000 32.68170 102 ASN C N 1
ATOM 2403 C CA . ASN C 1 121 ? 7.36191 0.70888 -26.60195 1.000 30.66265 102 ASN C CA 1
ATOM 2404 C C . ASN C 1 121 ? 7.23362 -0.15605 -27.85041 1.000 34.26734 102 ASN C C 1
ATOM 2405 O O . ASN C 1 121 ? 8.15467 -0.22505 -28.66997 1.000 33.42185 102 ASN C O 1
ATOM 2410 N N . SER C 1 122 ? 6.08791 -0.81493 -27.99693 1.000 35.86957 103 SER C N 1
ATOM 2411 C CA . SER C 1 122 ? 5.93031 -1.71473 -29.13053 1.000 36.38206 103 SER C CA 1
ATOM 2412 C C . SER C 1 122 ? 5.96785 -0.95979 -30.45453 1.000 36.14449 103 SER C C 1
ATOM 2413 O O . SER C 1 122 ? 6.40587 -1.52078 -31.46558 1.000 35.01331 103 SER C O 1
ATOM 2416 N N . ASP C 1 123 ? 5.57330 0.31752 -30.47352 1.000 35.65508 104 ASP C N 1
ATOM 2417 C CA . ASP C 1 123 ? 5.55767 1.04060 -31.74232 1.000 36.19500 104 ASP C CA 1
ATOM 2418 C C . ASP C 1 123 ? 6.94873 1.45187 -32.22050 1.000 31.74119 104 ASP C C 1
ATOM 2419 O O . ASP C 1 123 ? 7.06308 2.10140 -33.26200 1.000 31.04586 104 ASP C O 1
ATOM 2424 N N . VAL C 1 124 ? 8.00782 1.04413 -31.51874 1.000 31.27301 105 VAL C N 1
ATOM 2425 C CA . VAL C 1 124 ? 9.36136 1.16909 -32.04633 1.000 32.50201 105 VAL C CA 1
ATOM 2426 C C . VAL C 1 124 ? 9.49410 0.39910 -33.36462 1.000 33.35168 105 VAL C C 1
ATOM 2427 O O . VAL C 1 124 ? 10.39675 0.66863 -34.17036 1.000 32.04451 105 VAL C O 1
ATOM 2431 N N . SER C 1 125 ? 8.57984 -0.53589 -33.61691 1.000 32.63213 106 SER C N 1
ATOM 2432 C CA . SER C 1 125 ? 8.55713 -1.26238 -34.88390 1.000 33.68830 106 SER C CA 1
ATOM 2433 C C . SER C 1 125 ? 8.31230 -0.35686 -36.08539 1.000 35.03552 106 SER C C 1
ATOM 2434 O O . SER C 1 125 ? 8.55235 -0.78554 -37.22075 1.000 36.61018 106 SER C O 1
ATOM 2437 N N . GLN C 1 126 ? 7.81555 0.86656 -35.87314 1.000 33.68157 107 GLN C N 1
ATOM 2438 C CA . GLN C 1 126 ? 7.58421 1.82037 -36.95483 1.000 34.96180 107 GLN C CA 1
ATOM 2439 C C . GLN C 1 126 ? 8.85281 2.49937 -37.45904 1.000 32.09430 107 GLN C C 1
ATOM 2440 O O . GLN C 1 126 ? 8.80797 3.13209 -38.52190 1.000 33.24381 107 GLN C O 1
ATOM 2446 N N . VAL C 1 127 ? 9.96568 2.40093 -36.73580 1.000 32.49920 108 VAL C N 1
ATOM 2447 C CA . VAL C 1 127 ? 11.20480 3.02683 -37.21126 1.000 30.92128 108 VAL C CA 1
ATOM 2448 C C . VAL C 1 127 ? 11.58534 2.41602 -38.55163 1.000 31.22081 108 VAL C C 1
ATOM 2449 O O . VAL C 1 127 ? 11.57144 1.17685 -38.68465 1.000 30.65971 108 VAL C O 1
ATOM 2453 N N . PRO C 1 128 ? 11.92112 3.21722 -39.56020 1.000 29.10557 109 PRO C N 1
ATOM 2454 C CA . PRO C 1 128 ? 12.42881 2.64905 -40.81160 1.000 30.27467 109 PRO C CA 1
ATOM 2455 C C . PRO C 1 128 ? 13.60257 1.71440 -40.55463 1.000 31.49349 109 PRO C C 1
ATOM 2456 O O . PRO C 1 128 ? 14.50884 2.02120 -39.77765 1.000 31.75038 109 PRO C O 1
ATOM 2460 N N . SER C 1 129 ? 13.57960 0.55582 -41.23150 1.000 32.03839 110 SER C N 1
ATOM 2461 C CA . SER C 1 129 ? 14.57742 -0.47528 -40.96894 1.000 32.30072 110 SER C CA 1
ATOM 2462 C C . SER C 1 129 ? 15.99547 0.03803 -41.17586 1.000 30.08247 110 SER C C 1
ATOM 2463 O O . SER C 1 129 ? 16.92022 -0.40484 -40.48726 1.000 32.61638 110 SER C O 1
ATOM 2466 N N . VAL C 1 130 ? 16.18838 0.98411 -42.09703 1.000 29.33851 111 VAL C N 1
ATOM 2467 C CA . VAL C 1 130 ? 17.51559 1.53399 -42.33484 1.000 29.79266 111 VAL C CA 1
ATOM 2468 C C . VAL C 1 130 ? 18.10426 2.14564 -41.06801 1.000 33.01478 111 VAL C C 1
ATOM 2469 O O . VAL C 1 130 ? 19.32651 2.29144 -40.96297 1.000 33.08828 111 VAL C O 1
ATOM 2473 N N . TRP C 1 131 ? 17.26249 2.50242 -40.09500 1.000 32.99208 112 TRP C N 1
ATOM 2474 C CA . TRP C 1 131 ? 17.71779 3.11909 -38.85628 1.000 31.80980 112 TRP C CA 1
ATOM 2475 C C . TRP C 1 131 ? 17.55288 2.21777 -37.63656 1.000 34.03267 112 TRP C C 1
ATOM 2476 O O . TRP C 1 131 ? 17.76974 2.68211 -36.51026 1.000 31.74600 112 TRP C O 1
ATOM 2487 N N . SER C 1 132 ? 17.18591 0.94314 -37.82294 1.000 31.65370 113 SER C N 1
ATOM 2488 C CA . SER C 1 132 ? 16.90371 0.07471 -36.67851 1.000 34.56919 113 SER C CA 1
ATOM 2489 C C . SER C 1 132 ? 18.09318 -0.03694 -35.73866 1.000 36.81352 113 SER C C 1
ATOM 2490 O O . SER C 1 132 ? 17.92175 -0.09316 -34.51131 1.000 34.42698 113 SER C O 1
ATOM 2493 N N . ASN C 1 133 ? 19.30539 -0.10955 -36.28629 1.000 35.01993 114 ASN C N 1
ATOM 2494 C CA . ASN C 1 133 ? 20.46491 -0.28406 -35.42151 1.000 36.63462 114 ASN C CA 1
ATOM 2495 C C . ASN C 1 133 ? 20.83954 0.99714 -34.68952 1.000 36.30116 114 ASN C C 1
ATOM 2496 O O . ASN C 1 133 ? 21.84551 1.00984 -33.97154 1.000 36.55358 114 ASN C O 1
ATOM 2501 N N . LEU C 1 134 ? 20.05684 2.06574 -34.85063 1.000 35.18480 115 LEU C N 1
ATOM 2502 C CA . LEU C 1 134 ? 20.28671 3.31177 -34.12660 1.000 33.57857 115 LEU C CA 1
ATOM 2503 C C . LEU C 1 134 ? 19.39051 3.48326 -32.91119 1.000 33.42673 115 LEU C C 1
ATOM 2504 O O . LEU C 1 134 ? 19.66555 4.36509 -32.08843 1.000 29.99276 115 LEU C O 1
ATOM 2509 N N . ILE C 1 135 ? 18.31551 2.70291 -32.80200 1.000 32.93438 116 ILE C N 1
ATOM 2510 C CA . ILE C 1 135 ? 17.34141 2.90102 -31.73535 1.000 31.98539 116 ILE C CA 1
ATOM 2511 C C . ILE C 1 135 ? 17.97452 2.55890 -30.39563 1.000 32.46618 116 ILE C C 1
ATOM 2512 O O . ILE C 1 135 ? 18.51717 1.46234 -30.21335 1.000 30.85093 116 ILE C O 1
ATOM 2517 N N . ALA C 1 136 ? 17.88339 3.48669 -29.44100 1.000 28.23428 117 ALA C N 1
ATOM 2518 C CA . ALA C 1 136 ? 18.55685 3.35134 -28.15651 1.000 30.16615 117 ALA C CA 1
ATOM 2519 C C . ALA C 1 136 ? 17.58728 3.00956 -27.03364 1.000 28.93963 117 ALA C C 1
ATOM 2520 O O . ALA C 1 136 ? 16.42488 3.43138 -27.02816 1.000 28.99258 117 ALA C O 1
ATOM 2522 N N . ASP C 1 137 ? 18.10374 2.22209 -26.09255 1.000 26.62337 118 ASP C N 1
ATOM 2523 C CA . ASP C 1 137 ? 17.53074 2.02005 -24.76925 1.000 27.65286 118 ASP C CA 1
ATOM 2524 C C . ASP C 1 137 ? 18.26434 2.97167 -23.82431 1.000 26.60981 118 ASP C C 1
ATOM 2525 O O . ASP C 1 137 ? 19.45962 2.80280 -23.56602 1.000 28.29465 118 ASP C O 1
ATOM 2530 N N . LEU C 1 138 ? 17.56617 3.98801 -23.32065 1.000 26.22072 119 LEU C N 1
ATOM 2531 C CA . LEU C 1 138 ? 18.26871 4.95657 -22.48859 1.000 25.18289 119 LEU C CA 1
ATOM 2532 C C . LEU C 1 138 ? 18.55748 4.44229 -21.08274 1.000 27.03826 119 LEU C C 1
ATOM 2533 O O . L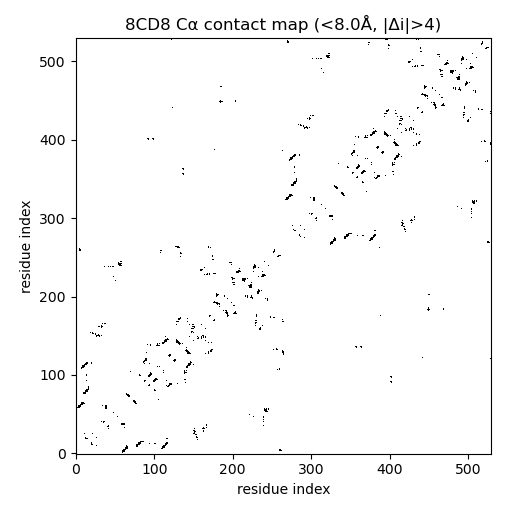EU C 1 138 ? 19.36499 5.05265 -20.37593 1.000 27.27399 119 LEU C O 1
ATOM 2538 N N . GLY C 1 139 ? 17.94736 3.33421 -20.67172 1.000 26.92480 120 GLY C N 1
ATOM 2539 C CA . GLY C 1 139 ? 18.22831 2.78411 -19.36117 1.000 29.91550 120 GLY C CA 1
ATOM 2540 C C . GLY C 1 139 ? 17.76103 3.65781 -18.22146 1.000 29.85858 120 GLY C C 1
ATOM 2541 O O . GLY C 1 139 ? 18.40433 3.69213 -17.16675 1.000 29.40077 120 GLY C O 1
ATOM 2542 N N . ILE C 1 140 ? 16.65361 4.36662 -18.40155 1.000 26.31628 121 ILE C N 1
ATOM 2543 C CA . ILE C 1 140 ? 16.09342 5.21066 -17.35598 1.000 27.04976 121 ILE C CA 1
ATOM 2544 C C . ILE C 1 140 ? 14.68570 4.72873 -17.05404 1.000 26.64740 121 ILE C C 1
ATOM 2545 O O . ILE C 1 140 ? 13.91747 4.41679 -17.96937 1.000 28.11106 121 ILE C O 1
ATOM 2550 N N . GLU C 1 141 ? 14.35045 4.66459 -15.77152 1.000 26.04809 122 GLU C N 1
ATOM 2551 C CA . GLU C 1 141 ? 13.00068 4.34767 -15.34046 1.000 26.15684 122 GLU C CA 1
ATOM 2552 C C . GLU C 1 141 ? 12.54838 5.39372 -14.32994 1.000 26.15759 122 GLU C C 1
ATOM 2553 O O . GLU C 1 141 ? 13.35988 6.13606 -13.77461 1.000 26.33439 122 GLU C O 1
ATOM 2559 N N . PHE C 1 142 ? 11.23413 5.48350 -14.14950 1.000 25.07756 123 PHE C N 1
ATOM 2560 C CA . PHE C 1 142 ? 10.61822 6.55032 -13.37292 1.000 24.72616 123 PHE C CA 1
ATOM 2561 C C . PHE C 1 142 ? 9.60383 5.96751 -12.40428 1.000 24.05223 123 PHE C C 1
ATOM 2562 O O . PHE C 1 142 ? 8.94259 4.97143 -12.69935 1.000 25.81954 123 PHE C O 1
ATOM 2570 N N . PHE C 1 143 ? 9.46104 6.61068 -11.24758 1.000 23.34647 124 PHE C N 1
ATOM 2571 C CA . PHE C 1 143 ? 8.41624 6.20049 -10.32632 1.000 23.79232 124 PHE C CA 1
ATOM 2572 C C . PHE C 1 143 ? 7.93216 7.42802 -9.57189 1.000 23.09802 124 PHE C C 1
ATOM 2573 O O . PHE C 1 143 ? 8.70618 8.35405 -9.31954 1.000 22.34758 124 PHE C O 1
ATOM 2581 N N . LEU C 1 144 ? 6.63366 7.44706 -9.25887 1.000 23.21495 125 LEU C N 1
ATOM 2582 C CA . LEU C 1 144 ? 6.11759 8.47449 -8.35664 1.000 21.57796 125 LEU C CA 1
ATOM 2583 C C . LEU C 1 144 ? 6.80244 8.33785 -7.00625 1.000 24.24416 125 LEU C C 1
ATOM 2584 O O . LEU C 1 144 ? 6.89107 7.23805 -6.44828 1.000 24.46955 125 LEU C O 1
ATOM 2589 N N . ALA C 1 145 ? 7.30832 9.45904 -6.49076 1.000 20.85654 126 ALA C N 1
ATOM 2590 C CA . ALA C 1 145 ? 8.04902 9.42924 -5.23697 1.000 23.13981 126 ALA C CA 1
ATOM 2591 C C . ALA C 1 145 ? 7.23088 8.77509 -4.14086 1.000 23.20172 126 ALA C C 1
ATOM 2592 O O . ALA C 1 145 ? 6.01195 8.95223 -4.05538 1.000 23.33916 126 ALA C O 1
ATOM 2594 N N . THR C 1 146 ? 7.91425 8.00488 -3.30137 1.000 24.77159 127 THR C N 1
ATOM 2595 C CA . THR C 1 146 ? 7.28064 7.44864 -2.12133 1.000 24.16614 127 THR C CA 1
ATOM 2596 C C . THR C 1 146 ? 7.68587 8.15670 -0.84276 1.000 27.08825 127 THR C C 1
ATOM 2597 O O . THR C 1 146 ? 6.98871 8.01157 0.16206 1.000 28.05384 127 THR C O 1
ATOM 2601 N N . LYS C 1 147 ? 8.75937 8.94841 -0.86278 1.000 24.09139 128 LYS C N 1
ATOM 2602 C CA . LYS C 1 147 ? 9.13897 9.76892 0.27976 1.000 25.23991 128 LYS C CA 1
ATOM 2603 C C . LYS C 1 147 ? 9.20128 11.21741 -0.16045 1.000 23.81159 128 LYS C C 1
ATOM 2604 O O . LYS C 1 147 ? 9.70693 11.52369 -1.24687 1.000 22.63863 128 LYS C O 1
ATOM 2610 N N . ASP C 1 148 ? 8.67027 12.10133 0.67019 1.000 24.42657 129 ASP C N 1
ATOM 2611 C CA . ASP C 1 148 ? 8.67083 13.52068 0.35564 1.000 23.52296 129 ASP C CA 1
ATOM 2612 C C . ASP C 1 148 ? 10.06128 14.05093 0.69037 1.000 23.61361 129 ASP C C 1
ATOM 2613 O O . ASP C 1 148 ? 10.93731 13.30435 1.14597 1.000 24.22059 129 ASP C O 1
ATOM 2618 N N . PRO C 1 149 ? 10.33997 15.32963 0.41716 1.000 22.95563 130 PRO C N 1
ATOM 2619 C CA . PRO C 1 149 ? 11.72064 15.80892 0.59358 1.000 25.88138 130 PRO C CA 1
ATOM 2620 C C . PRO C 1 149 ? 12.22080 15.71925 2.02273 1.000 25.37718 130 PRO C C 1
ATOM 2621 O O . PRO C 1 149 ? 13.43408 15.76728 2.24635 1.000 28.28962 130 PRO C O 1
ATOM 2625 N N . ASN C 1 150 ? 11.34003 15.56618 3.00070 1.000 25.66099 131 ASN C N 1
ATOM 2626 C CA . ASN C 1 150 ? 11.77846 15.44698 4.38122 1.000 24.72677 131 ASN C CA 1
ATOM 2627 C C . ASN C 1 150 ? 11.62507 14.02703 4.90505 1.000 26.04885 131 ASN C C 1
ATOM 2628 O O . ASN C 1 150 ? 11.64381 13.80863 6.11955 1.000 27.35073 131 ASN C O 1
ATOM 2633 N N . GLY C 1 151 ? 11.50048 13.05633 4.00583 1.000 25.86622 132 GLY C N 1
ATOM 2634 C CA . GLY C 1 151 ? 11.52452 11.65805 4.37969 1.000 24.79061 132 GLY C CA 1
ATOM 2635 C C . GLY C 1 151 ? 10.18773 11.06804 4.75881 1.000 26.48963 132 GLY C C 1
ATOM 2636 O O . GLY C 1 151 ? 10.15155 9.95403 5.29832 1.000 27.61987 132 GLY C O 1
ATOM 2637 N N . ASN C 1 152 ? 9.08768 11.76363 4.49988 1.000 25.07795 133 ASN C N 1
ATOM 2638 C CA . ASN C 1 152 ? 7.78232 11.31417 4.96352 1.000 25.57649 133 ASN C CA 1
ATOM 2639 C C . ASN C 1 152 ? 7.01843 10.65177 3.82744 1.000 25.07396 133 ASN C C 1
ATOM 2640 O O . ASN C 1 152 ? 7.29175 10.88713 2.65192 1.000 26.30397 133 ASN C O 1
ATOM 2645 N N . GLN C 1 153 ? 6.06774 9.79419 4.19089 1.000 26.34479 134 GLN C N 1
ATOM 2646 C CA . GLN C 1 153 ? 5.29866 9.09536 3.16979 1.000 26.06548 134 GLN C CA 1
ATOM 2647 C C . GLN C 1 153 ? 4.55554 10.09163 2.28564 1.000 24.14290 134 GLN C C 1
ATOM 2648 O O . GLN C 1 153 ? 4.05509 11.11790 2.75889 1.000 23.59802 134 GLN C O 1
ATOM 2654 N N . THR C 1 154 ? 4.50374 9.79184 0.98802 1.000 25.02788 135 THR C N 1
ATOM 2655 C CA . THR C 1 154 ? 3.82836 10.64532 0.01912 1.000 24.57187 135 THR C CA 1
ATOM 2656 C C . THR C 1 154 ? 3.23191 9.78483 -1.08931 1.000 25.66213 135 THR C C 1
ATOM 2657 O O . THR C 1 154 ? 3.66712 8.65502 -1.33054 1.000 24.97024 135 THR C O 1
ATOM 2661 N N . THR C 1 155 ? 2.22058 10.33859 -1.76626 1.000 23.24244 136 THR C N 1
ATOM 2662 C CA . THR C 1 155 ? 1.76032 9.77946 -3.03577 1.000 23.37774 136 THR C CA 1
ATOM 2663 C C . THR C 1 155 ? 2.64854 10.18243 -4.20676 1.000 23.84202 136 THR C C 1
ATOM 2664 O O . THR C 1 155 ? 2.52443 9.60429 -5.30263 1.000 21.44448 136 THR C O 1
ATOM 2668 N N . GLY C 1 156 ? 3.53598 11.15194 -4.00542 1.000 21.87597 137 GLY C N 1
ATOM 2669 C CA . GLY C 1 156 ? 4.29303 11.70038 -5.11235 1.000 21.12033 137 GLY C CA 1
ATOM 2670 C C . GLY C 1 156 ? 3.49984 12.62131 -6.01263 1.000 22.58534 137 GLY C C 1
ATOM 2671 O O . GLY C 1 156 ? 3.97134 12.97128 -7.09780 1.000 20.61103 137 GLY C O 1
ATOM 2672 N N . ILE C 1 157 ? 2.29301 13.00327 -5.60529 1.000 21.40171 138 ILE C N 1
ATOM 2673 C CA . ILE C 1 157 ? 1.43457 13.90549 -6.36389 1.000 19.64186 138 ILE C CA 1
ATOM 2674 C C . ILE C 1 157 ? 1.01818 15.04257 -5.43917 1.000 21.09579 138 ILE C C 1
ATOM 2675 O O . ILE C 1 157 ? 0.51436 14.79265 -4.34049 1.000 21.56012 138 ILE C O 1
ATOM 2680 N N . THR C 1 158 ? 1.22858 16.27928 -5.86911 1.000 19.13387 139 THR C N 1
ATOM 2681 C CA . THR C 1 158 ? 0.61459 17.41374 -5.19313 1.000 20.45541 139 THR C CA 1
ATOM 2682 C C . THR C 1 158 ? -0.53444 17.92902 -6.05144 1.000 19.93691 139 THR C C 1
ATOM 2683 O O . THR C 1 158 ? -0.51345 17.81793 -7.28193 1.000 21.75561 139 THR C O 1
ATOM 2687 N N . ARG C 1 159 ? -1.56134 18.46362 -5.38593 1.000 22.23649 140 ARG C N 1
ATOM 2688 C CA . ARG C 1 159 ? -2.74845 18.98197 -6.05454 1.000 19.93040 140 ARG C CA 1
ATOM 2689 C C . ARG C 1 159 ? -3.05938 20.35709 -5.47416 1.000 21.60616 140 ARG C C 1
ATOM 2690 O O . ARG C 1 159 ? -3.39860 20.48073 -4.29686 1.000 22.75479 140 ARG C O 1
ATOM 2698 N N . THR C 1 160 ? -2.92182 21.39447 -6.29267 1.000 20.54641 141 THR C N 1
ATOM 2699 C CA . THR C 1 160 ? -3.01848 22.77192 -5.82391 1.000 21.67356 141 THR C CA 1
ATOM 2700 C C . THR C 1 160 ? -4.06707 23.49802 -6.64477 1.000 22.27615 141 THR C C 1
ATOM 2701 O O . THR C 1 160 ? -3.93133 23.60212 -7.87175 1.000 20.92119 141 THR C O 1
ATOM 2705 N N . GLN C 1 161 ? -5.10800 23.99051 -5.98095 1.000 22.31500 142 GLN C N 1
ATOM 2706 C CA . GLN C 1 161 ? -6.10073 24.81014 -6.66096 1.000 22.64145 142 GLN C CA 1
ATOM 2707 C C . GLN C 1 161 ? -5.53740 26.20021 -6.90388 1.000 24.54929 142 GLN C C 1
ATOM 2708 O O . GLN C 1 161 ? -4.77970 26.73268 -6.08491 1.000 23.26138 142 GLN C O 1
ATOM 2714 N N . THR C 1 162 ? -5.90932 26.78507 -8.03875 1.000 23.47326 143 THR C N 1
ATOM 2715 C CA . THR C 1 162 ? -5.41756 28.09639 -8.42574 1.000 24.54380 143 THR C CA 1
ATOM 2716 C C . THR C 1 162 ? -6.55520 28.89491 -9.04174 1.000 27.36623 143 THR C C 1
ATOM 2717 O O . THR C 1 162 ? -7.51529 28.32788 -9.57844 1.000 25.83895 143 THR C O 1
ATOM 2721 N N . SER C 1 163 ? -6.44438 30.22187 -8.93744 1.000 26.78591 144 SER C N 1
ATOM 2722 C CA . SER C 1 163 ? -7.31436 31.13396 -9.66731 1.000 29.19870 144 SER C CA 1
ATOM 2723 C C . SER C 1 163 ? -6.74661 31.52154 -11.02791 1.000 29.13940 144 SER C C 1
ATOM 2724 O O . SER C 1 163 ? -7.44594 32.16783 -11.81812 1.000 30.28554 144 SER C O 1
ATOM 2727 N N . VAL C 1 164 ? -5.50269 31.13713 -11.31675 1.000 28.55920 145 VAL C N 1
ATOM 2728 C CA . VAL C 1 164 ? -4.87456 31.44497 -12.59579 1.000 28.56599 145 VAL C CA 1
ATOM 2729 C C . VAL C 1 164 ? -5.56449 30.67585 -13.71610 1.000 30.88905 145 VAL C C 1
ATOM 2730 O O . VAL C 1 164 ? -5.85991 29.47995 -13.58836 1.000 29.90954 145 VAL C O 1
ATOM 2734 N N . THR C 1 165 ? -5.83069 31.35943 -14.83012 1.000 27.97512 146 THR C N 1
ATOM 2735 C CA . THR C 1 165 ? -6.47364 30.67320 -15.94622 1.000 31.25201 146 THR C CA 1
ATOM 2736 C C . THR C 1 165 ? -5.48040 30.14739 -16.97310 1.000 29.77554 146 THR C C 1
ATOM 2737 O O . THR C 1 165 ? -5.79188 29.17432 -17.66820 1.000 32.25449 146 THR C O 1
ATOM 2741 N N . PHE C 1 166 ? -4.29372 30.74327 -17.08827 1.000 28.03663 147 PHE C N 1
ATOM 2742 C CA . PHE C 1 166 ? -3.27240 30.17144 -17.95799 1.000 28.85628 147 PHE C CA 1
ATOM 2743 C C . PHE C 1 166 ? -1.88894 30.50771 -17.42545 1.000 27.43736 147 PHE C C 1
ATOM 2744 O O . PHE C 1 166 ? -1.69054 31.52265 -16.75199 1.000 28.07277 147 PHE C O 1
ATOM 2752 N N . PHE C 1 167 ? -0.93465 29.63778 -17.74119 1.000 24.47367 148 PHE C N 1
ATOM 2753 C CA . PHE C 1 167 ? 0.45520 29.78920 -17.34483 1.000 23.21484 148 PHE C CA 1
ATOM 2754 C C . PHE C 1 167 ? 1.31435 29.95044 -18.59126 1.000 24.57117 148 PHE C C 1
ATOM 2755 O O . PHE C 1 167 ? 0.88449 29.63144 -19.70491 1.000 25.17057 148 PHE C O 1
ATOM 2763 N N . THR C 1 168 ? 2.53191 30.46635 -18.41012 1.000 23.69486 149 THR C N 1
ATOM 2764 C CA . THR C 1 168 ? 3.40904 30.72006 -19.54830 1.000 23.50410 149 THR C CA 1
ATOM 2765 C C . THR C 1 168 ? 4.78518 30.13452 -19.26740 1.000 23.74351 149 THR C C 1
ATOM 2766 O O . THR C 1 168 ? 5.05783 29.60270 -18.18710 1.000 23.05021 149 THR C O 1
ATOM 2770 N N . THR C 1 169 ? 5.67503 30.26444 -20.25147 1.000 21.98724 150 THR C N 1
ATOM 2771 C CA . THR C 1 169 ? 7.05872 29.84840 -20.09150 1.000 18.96680 150 THR C CA 1
ATOM 2772 C C . THR C 1 169 ? 7.83093 30.68404 -19.06383 1.000 23.13049 150 THR C C 1
ATOM 2773 O O . THR C 1 169 ? 8.99266 30.35400 -18.79296 1.000 21.95108 150 THR C O 1
ATOM 2777 N N . SER C 1 170 ? 7.24510 31.72779 -18.46765 1.000 23.51988 151 SER C N 1
ATOM 2778 C CA A SER C 1 170 ? 7.99202 32.47326 -17.46125 0.537 24.44341 151 SER C CA 1
ATOM 2779 C CA B SER C 1 170 ? 7.92301 32.50817 -17.43756 0.463 24.16474 151 SER C CA 1
ATOM 2780 C C . SER C 1 170 ? 7.99197 31.79466 -16.09349 1.000 22.81940 151 SER C C 1
ATOM 2781 O O . SER C 1 170 ? 8.56038 32.35532 -15.16121 1.000 19.62928 151 SER C O 1
ATOM 2786 N N . ASP C 1 171 ? 7.40528 30.59793 -15.96796 1.000 20.70200 152 ASP C N 1
ATOM 2787 C CA . ASP C 1 171 ? 7.49942 29.74857 -14.77123 1.000 18.60058 152 ASP C CA 1
ATOM 2788 C C . ASP C 1 171 ? 6.58427 30.15524 -13.61864 1.000 20.34632 152 ASP C C 1
ATOM 2789 O O . ASP C 1 171 ? 6.88388 29.83970 -12.45392 1.000 20.04569 152 ASP C O 1
ATOM 2794 N N . GLU C 1 172 ? 5.45023 30.80746 -13.91019 1.000 19.51161 153 GLU C N 1
ATOM 2795 C CA . GLU C 1 172 ? 4.48749 31.08209 -12.84399 1.000 19.75898 153 GLU C CA 1
ATOM 2796 C C . GLU C 1 172 ? 3.98147 29.80141 -12.19433 1.000 17.88922 153 GLU C C 1
ATOM 2797 O O . GLU C 1 172 ? 3.63078 29.81388 -11.00979 1.000 19.94364 153 GLU C O 1
ATOM 2803 N N . VAL C 1 173 ? 3.88954 28.70629 -12.95735 1.000 18.22565 154 VAL C N 1
ATOM 2804 C CA . VAL C 1 173 ? 3.36755 27.45313 -12.40170 1.000 18.24136 154 VAL C CA 1
ATOM 2805 C C . VAL C 1 173 ? 4.30303 26.84569 -11.36564 1.000 17.98242 154 VAL C C 1
ATOM 2806 O O . VAL C 1 173 ? 3.88451 25.96285 -10.59595 1.000 17.11418 154 VAL C O 1
ATOM 2810 N N . LYS C 1 174 ? 5.54192 27.33043 -11.27082 1.000 18.60928 155 LYS C N 1
ATOM 2811 C CA . LYS C 1 174 ? 6.55593 26.69771 -10.44381 1.000 18.01654 155 LYS C CA 1
ATOM 2812 C C . LYS C 1 174 ? 6.73369 27.37449 -9.09184 1.000 17.64228 155 LYS C C 1
ATOM 2813 O O . LYS C 1 174 ? 7.61522 26.96827 -8.32295 1.000 17.08454 155 LYS C O 1
ATOM 2819 N N . PHE C 1 175 ? 5.91449 28.37459 -8.77496 1.000 18.37821 156 PHE C N 1
ATOM 2820 C CA . PHE C 1 175 ? 5.97273 29.03198 -7.47274 1.000 18.39137 156 PHE C CA 1
ATOM 2821 C C . PHE C 1 175 ? 4.56362 29.12105 -6.91859 1.000 20.04305 156 PHE C C 1
ATOM 2822 O O . PHE C 1 175 ? 3.65171 29.57192 -7.61640 1.000 21.00663 156 PHE C O 1
ATOM 2830 N N . ALA C 1 176 ? 4.38152 28.69071 -5.66318 1.000 21.31499 157 ALA C N 1
ATOM 2831 C CA . ALA C 1 176 ? 3.07892 28.85112 -5.02521 1.000 21.80228 157 ALA C CA 1
ATOM 2832 C C . ALA C 1 176 ? 2.65052 30.31194 -5.00919 1.000 22.17218 157 ALA C C 1
ATOM 2833 O O . ALA C 1 176 ? 1.45998 30.61559 -5.13818 1.000 22.73306 157 ALA C O 1
ATOM 2835 N N . SER C 1 177 ? 3.61075 31.22604 -4.89597 1.000 22.08396 158 SER C N 1
ATOM 2836 C CA . SER C 1 177 ? 3.29912 32.63864 -4.76611 1.000 24.47924 158 SER C CA 1
ATOM 2837 C C . SER C 1 177 ? 2.75671 33.24073 -6.05951 1.000 24.59552 158 SER C C 1
ATOM 2838 O O . SER C 1 177 ? 2.07568 34.27129 -6.00774 1.000 23.51610 158 SER C O 1
ATOM 2841 N N . SER C 1 178 ? 2.99283 32.60335 -7.21236 1.000 22.28965 159 SER C N 1
ATOM 2842 C CA . SER C 1 178 ? 2.40093 33.03930 -8.47250 1.000 22.12891 159 SER C CA 1
ATOM 2843 C C . SER C 1 178 ? 1.25871 32.12852 -8.92469 1.000 21.33526 159 SER C C 1
ATOM 2844 O O . SER C 1 178 ? 0.94670 32.06211 -10.11946 1.000 24.33610 159 SER C O 1
ATOM 2847 N N . GLY C 1 179 ? 0.60720 31.44862 -7.98454 1.000 21.05753 160 GLY C N 1
ATOM 2848 C CA . GLY C 1 179 ? -0.54260 30.63164 -8.29679 1.000 21.31288 160 GLY C CA 1
ATOM 2849 C C . GLY C 1 179 ? -0.21860 29.22926 -8.74700 1.000 18.00305 160 GLY C C 1
ATOM 2850 O O . GLY C 1 179 ? -1.11622 28.52846 -9.21800 1.000 19.55587 160 GLY C O 1
ATOM 2851 N N . GLY C 1 180 ? 1.02757 28.79757 -8.60804 1.000 18.60579 161 GLY C N 1
ATOM 2852 C CA . GLY C 1 180 ? 1.40744 27.44878 -8.98266 1.000 19.20785 161 GLY C CA 1
ATOM 2853 C C . GLY C 1 180 ? 1.79768 26.64702 -7.76064 1.000 20.18906 161 GLY C C 1
ATOM 2854 O O . GLY C 1 180 ? 1.11604 26.71808 -6.73164 1.000 20.35981 161 GLY C O 1
ATOM 2855 N N . GLU C 1 181 ? 2.90406 25.91208 -7.83966 1.000 18.04152 162 GLU C N 1
ATOM 2856 C CA . GLU C 1 181 ? 3.30352 25.03797 -6.73752 1.000 17.88429 162 GLU C CA 1
ATOM 2857 C C . GLU C 1 181 ? 4.82283 24.94866 -6.71912 1.000 16.68189 162 GLU C C 1
ATOM 2858 O O . GLU C 1 181 ? 5.43615 24.77264 -7.77429 1.000 19.19681 162 GLU C O 1
ATOM 2864 N N . ASP C 1 182 ? 5.43272 25.09678 -5.54136 1.000 18.52611 163 ASP C N 1
ATOM 2865 C CA . ASP C 1 182 ? 6.89014 25.10821 -5.45013 1.000 20.26204 163 ASP C CA 1
ATOM 2866 C C . ASP C 1 182 ? 7.49758 23.78036 -5.89854 1.000 19.77037 163 ASP C C 1
ATOM 2867 O O . ASP C 1 182 ? 6.93694 22.69948 -5.68534 1.000 20.48273 163 ASP C O 1
ATOM 2872 N N . ALA C 1 183 ? 8.69245 23.87258 -6.46774 1.000 19.20204 164 ALA C N 1
ATOM 2873 C CA . ALA C 1 183 ? 9.45013 22.68445 -6.82641 1.000 17.69778 164 ALA C CA 1
ATOM 2874 C C . ALA C 1 183 ? 9.94826 21.94290 -5.58399 1.000 20.73642 164 ALA C C 1
ATOM 2875 O O . ALA C 1 183 ? 10.28026 22.54515 -4.55994 1.000 19.86093 164 ALA C O 1
ATOM 2877 N N . TRP C 1 184 ? 9.98875 20.61283 -5.68869 1.000 19.19858 165 TRP C N 1
ATOM 2878 C CA . TRP C 1 184 ? 10.74787 19.79573 -4.74834 1.000 19.53501 165 TRP C CA 1
ATOM 2879 C C . TRP C 1 184 ? 12.22437 19.80555 -5.15045 1.000 20.74944 165 TRP C C 1
ATOM 2880 O O . TRP C 1 184 ? 12.56330 20.15296 -6.28791 1.000 18.23814 165 TRP C O 1
ATOM 2891 N N . PRO C 1 185 ? 13.13955 19.44660 -4.22786 1.000 21.31018 166 PRO C N 1
ATOM 2892 C CA . PRO C 1 185 ? 14.57926 19.55546 -4.52618 1.000 21.75241 166 PRO C CA 1
ATOM 2893 C C . PRO C 1 185 ? 15.01363 18.84534 -5.80264 1.000 22.63425 166 PRO C C 1
ATOM 2894 O O . PRO C 1 185 ? 14.88021 17.62298 -5.94769 1.000 21.53788 166 PRO C O 1
ATOM 2898 N N . ALA C 1 186 ? 15.58184 19.62638 -6.72177 1.000 21.89948 167 ALA C N 1
ATOM 2899 C CA . ALA C 1 186 ? 15.79552 19.17899 -8.09097 1.000 21.84464 167 ALA C CA 1
ATOM 2900 C C . ALA C 1 186 ? 16.92067 18.17572 -8.22838 1.000 22.47224 167 ALA C C 1
ATOM 2901 O O . ALA C 1 186 ? 17.04358 17.55370 -9.28935 1.000 24.78373 167 ALA C O 1
ATOM 2903 N N . ASP C 1 187 ? 17.77485 18.05158 -7.21988 1.000 23.73906 168 ASP C N 1
ATOM 2904 C CA . ASP C 1 187 ? 18.82243 17.04367 -7.24360 1.000 24.77370 168 ASP C CA 1
ATOM 2905 C C . ASP C 1 187 ? 18.30218 15.67297 -6.85342 1.000 24.71298 168 ASP C C 1
ATOM 2906 O O . ASP C 1 187 ? 19.00900 14.68051 -7.04785 1.000 24.57609 168 ASP C O 1
ATOM 2911 N N . ARG C 1 188 ? 17.07920 15.59557 -6.33387 1.000 24.27820 169 ARG C N 1
ATOM 2912 C CA . ARG C 1 188 ? 16.50399 14.34191 -5.87053 1.000 24.59286 169 ARG C CA 1
ATOM 2913 C C . ARG C 1 188 ? 15.21738 13.95019 -6.57782 1.000 25.48278 169 ARG C C 1
ATOM 2914 O O . ARG C 1 188 ? 14.82813 12.77897 -6.49851 1.000 25.34515 169 ARG C O 1
ATOM 2922 N N . TYR C 1 189 ? 14.55252 14.87828 -7.26894 1.000 22.46960 170 TYR C N 1
ATOM 2923 C CA . TYR C 1 189 ? 13.25769 14.62649 -7.87486 1.000 20.02501 170 TYR C CA 1
ATOM 2924 C C . TYR C 1 189 ? 13.19773 15.25842 -9.24684 1.000 18.73291 170 TYR C C 1
ATOM 2925 O O . TYR C 1 189 ? 13.71394 16.36047 -9.44890 1.000 20.50596 170 TYR C O 1
ATOM 2934 N N . LEU C 1 190 ? 12.54333 14.57254 -10.17585 1.000 19.87338 171 LEU C N 1
ATOM 2935 C CA . LEU C 1 190 ? 12.08415 15.20916 -11.40462 1.000 18.49209 171 LEU C CA 1
ATOM 2936 C C . LEU C 1 190 ? 10.72548 15.84480 -11.11106 1.000 19.54612 171 LEU C C 1
ATOM 2937 O O . LEU C 1 190 ? 9.75292 15.14201 -10.80588 1.000 19.88509 171 LEU C O 1
ATOM 2942 N N . ASN C 1 191 ? 10.66979 17.17557 -11.14723 1.000 19.49787 172 ASN C N 1
ATOM 2943 C CA . ASN C 1 191 ? 9.41180 17.89280 -10.99899 1.000 18.03793 172 ASN C CA 1
ATOM 2944 C C . ASN C 1 191 ? 8.67080 17.92119 -12.32461 1.000 17.65071 172 ASN C C 1
ATOM 2945 O O . ASN C 1 191 ? 9.21642 18.37149 -13.33886 1.000 18.74974 172 ASN C O 1
ATOM 2950 N N . ILE C 1 192 ? 7.42101 17.47055 -12.30689 1.000 18.49727 173 ILE C N 1
ATOM 2951 C CA . ILE C 1 192 ? 6.52612 17.58488 -13.45338 1.000 18.08284 173 ILE C CA 1
ATOM 2952 C C . ILE C 1 192 ? 5.32094 18.40713 -13.02113 1.000 18.73056 173 ILE C C 1
ATOM 2953 O O . ILE C 1 192 ? 4.55144 17.97131 -12.16126 1.000 20.08184 173 ILE C O 1
ATOM 2958 N N . TRP C 1 193 ? 5.13644 19.57568 -13.62406 1.000 18.69688 174 TRP C N 1
ATOM 2959 C CA . TRP C 1 193 ? 3.92923 20.36372 -13.40938 1.000 17.31798 174 TRP C CA 1
ATOM 2960 C C . TRP C 1 193 ? 2.92653 20.08935 -14.52268 1.000 17.43209 174 TRP C C 1
ATOM 2961 O O . TRP C 1 193 ? 3.30492 19.97069 -15.68877 1.000 18.69308 174 TRP C O 1
ATOM 2972 N N . VAL C 1 194 ? 1.65253 19.97400 -14.15574 1.000 18.13693 175 VAL C N 1
ATOM 2973 C CA . VAL C 1 194 ? 0.55585 19.77423 -15.09473 1.000 20.09833 175 VAL C CA 1
ATOM 2974 C C . VAL C 1 194 ? -0.45391 20.89207 -14.87165 1.000 20.88082 175 VAL C C 1
ATOM 2975 O O . VAL C 1 194 ? -0.92087 21.09754 -13.74603 1.000 21.77909 175 VAL C O 1
ATOM 2979 N N . CYS C 1 195 ? -0.76876 21.63651 -15.93352 1.000 22.24474 176 CYS C N 1
ATOM 2980 C CA . CYS C 1 195 ? -1.76738 22.69362 -15.86143 1.000 21.24585 176 CYS C CA 1
ATOM 2981 C C . CYS C 1 195 ? -2.62691 22.63876 -17.11702 1.000 22.15141 176 CYS C C 1
ATOM 2982 O O . CYS C 1 195 ? -2.35657 21.87222 -18.04743 1.000 23.42038 176 CYS C O 1
ATOM 2985 N N . HIS C 1 196 ? -3.66863 23.46508 -17.14973 1.000 23.77668 177 HIS C N 1
ATOM 2986 C CA . HIS C 1 196 ? -4.66931 23.32578 -18.20494 1.000 25.74101 177 HIS C CA 1
ATOM 2987 C C . HIS C 1 196 ? -4.34094 24.10935 -19.47812 1.000 27.90668 177 HIS C C 1
ATOM 2988 O O . HIS C 1 196 ? -4.57854 23.60626 -20.58028 1.000 26.46998 177 HIS C O 1
ATOM 2995 N N . VAL C 1 197 ? -3.83506 25.33687 -19.35512 1.000 25.07212 178 VAL C N 1
ATOM 2996 C CA . VAL C 1 197 ? -3.50235 26.18618 -20.49518 1.000 28.43044 178 VAL C CA 1
ATOM 2997 C C . VAL C 1 197 ? -2.07291 26.68250 -20.32796 1.000 27.24476 178 VAL C C 1
ATOM 2998 O O . VAL C 1 197 ? -1.71031 27.18758 -19.26360 1.000 26.23611 178 VAL C O 1
ATOM 3002 N N . LEU C 1 198 ? -1.26964 26.54050 -21.38058 1.000 26.24947 179 LEU C N 1
ATOM 3003 C CA . LEU C 1 198 ? 0.14239 26.90362 -21.38498 1.000 25.91523 179 LEU C CA 1
ATOM 3004 C C . LEU C 1 198 ? 0.43500 27.68458 -22.65689 1.000 28.07379 179 LEU C C 1
ATOM 3005 O O . LEU C 1 198 ? 0.09475 27.22801 -23.75426 1.000 26.40474 179 LEU C O 1
ATOM 3010 N N . LYS C 1 199 ? 1.06547 28.85075 -22.52083 1.000 26.05674 180 LYS C N 1
ATOM 3011 C CA . LYS C 1 199 ? 1.31892 29.71498 -23.66653 1.000 30.14254 180 LYS C CA 1
ATOM 3012 C C . LYS C 1 199 ? 2.77337 30.15771 -23.70322 1.000 30.92635 180 LYS C C 1
ATOM 3013 O O . LYS C 1 199 ? 3.42454 30.30027 -22.66922 1.000 28.51750 180 LYS C O 1
ATOM 3019 N N . SER C 1 200 ? 3.28100 30.38191 -24.91257 1.000 31.88844 181 SER C N 1
ATOM 3020 C CA . SER C 1 200 ? 4.57643 31.02663 -25.04250 1.000 35.38637 181 SER C CA 1
ATOM 3021 C C . SER C 1 200 ? 4.45335 32.48557 -24.61444 1.000 39.61276 181 SER C C 1
ATOM 3022 O O . SER C 1 200 ? 3.36033 32.98928 -24.35440 1.000 40.62982 181 SER C O 1
ATOM 3025 N N . GLU C 1 201 ? 5.58865 33.18197 -24.56257 1.000 50.48885 182 GLU C N 1
ATOM 3026 C CA . GLU C 1 201 ? 5.55335 34.57607 -24.12673 1.000 54.73222 182 GLU C CA 1
ATOM 3027 C C . GLU C 1 201 ? 4.77163 35.46392 -25.09238 1.000 59.03617 182 GLU C C 1
ATOM 3028 O O . GLU C 1 201 ? 4.25060 36.51066 -24.68620 1.000 57.11073 182 GLU C O 1
ATOM 3034 N N . ILE C 1 202 ? 4.67306 35.07327 -26.36073 1.000 48.78459 183 ILE C N 1
ATOM 3035 C CA . ILE C 1 202 ? 3.94386 35.85805 -27.34587 1.000 46.75230 183 ILE C CA 1
ATOM 3036 C C . ILE C 1 202 ? 2.54673 35.28524 -27.60631 1.000 47.00104 183 ILE C C 1
ATOM 3037 O O . ILE C 1 202 ? 1.93149 35.59432 -28.62855 1.000 47.33394 183 ILE C O 1
ATOM 3042 N N . GLY C 1 203 ? 2.04995 34.42861 -26.71525 1.000 44.08747 184 GLY C N 1
ATOM 3043 C CA . GLY C 1 203 ? 0.65513 34.02860 -26.72686 1.000 41.90800 184 GLY C CA 1
ATOM 3044 C C . GLY C 1 203 ? 0.30101 32.75863 -27.46913 1.000 41.01925 184 GLY C C 1
ATOM 3045 O O . GLY C 1 203 ? -0.88845 32.44235 -27.58023 1.000 42.71253 184 GLY C O 1
ATOM 3046 N N . GLN C 1 204 ? 1.27525 32.01513 -27.97352 1.000 40.93095 185 GLN C N 1
ATOM 3047 C CA . GLN C 1 204 ? 0.97673 30.79545 -28.71142 1.000 40.52489 185 GLN C CA 1
ATOM 3048 C C . GLN C 1 204 ? 0.74314 29.64975 -27.73179 1.000 35.71042 185 GLN C C 1
ATOM 3049 O O . GLN C 1 204 ? 1.54735 29.43941 -26.82228 1.000 33.67104 185 GLN C O 1
ATOM 3055 N N . ASP C 1 205 ? -0.35321 28.90877 -27.91446 1.000 33.71500 186 ASP C N 1
ATOM 3056 C CA . ASP C 1 205 ? -0.58392 27.72165 -27.09476 1.000 31.68202 186 ASP C CA 1
ATOM 3057 C C . ASP C 1 205 ? 0.47389 26.66611 -27.38647 1.000 32.03593 186 ASP C C 1
ATOM 3058 O O . ASP C 1 205 ? 0.76428 26.35825 -28.55187 1.000 32.01447 186 ASP C O 1
ATOM 3063 N N . ILE C 1 206 ? 1.05466 26.11298 -26.32373 1.000 27.39257 187 ILE C N 1
ATOM 3064 C CA . ILE C 1 206 ? 2.07319 25.08090 -26.43339 1.000 26.01420 187 ILE C CA 1
ATOM 3065 C C . ILE C 1 206 ? 1.66764 23.90589 -25.55569 1.000 25.07907 187 ILE C C 1
ATOM 3066 O O . ILE C 1 206 ? 0.84630 24.03238 -24.64407 1.000 25.94024 187 ILE C O 1
ATOM 3071 N N . LEU C 1 207 ? 2.26814 22.74917 -25.83398 1.000 23.66482 188 LEU C N 1
ATOM 3072 C CA . LEU C 1 207 ? 1.93518 21.53582 -25.10439 1.000 24.24357 188 LEU C CA 1
ATOM 3073 C C . LEU C 1 207 ? 2.77526 21.34177 -23.85387 1.000 22.23599 188 LEU C C 1
ATOM 3074 O O . LEU C 1 207 ? 2.36559 20.59382 -22.95769 1.000 21.79204 188 LEU C O 1
ATOM 3079 N N . GLY C 1 208 ? 3.92905 21.98440 -23.76639 1.000 23.47310 189 GLY C N 1
ATOM 3080 C CA . GLY C 1 208 ? 4.79770 21.78427 -22.62315 1.000 21.71728 189 GLY C CA 1
ATOM 3081 C C . GLY C 1 208 ? 6.08716 22.54248 -22.81091 1.000 23.47253 189 GLY C C 1
ATOM 3082 O O . GLY C 1 208 ? 6.36230 23.09020 -23.88048 1.000 22.54250 189 GLY C O 1
ATOM 3083 N N . TYR C 1 209 ? 6.87333 22.59945 -21.73902 1.000 19.90526 190 TYR C N 1
ATOM 3084 C CA . TYR C 1 209 ? 8.20920 23.16186 -21.87037 1.000 22.26560 190 TYR C CA 1
ATOM 3085 C C . TYR C 1 209 ? 9.08133 22.62064 -20.75093 1.000 21.89957 190 TYR C C 1
ATOM 3086 O O . TYR C 1 209 ? 8.59143 22.14715 -19.71709 1.000 20.07750 190 TYR C O 1
ATOM 3095 N N . ALA C 1 210 ? 10.37932 22.65203 -21.00091 1.000 20.00630 191 ALA C N 1
ATOM 3096 C CA . ALA C 1 210 ? 11.38262 22.05074 -20.14127 1.000 20.24688 191 ALA C CA 1
ATOM 3097 C C . ALA C 1 210 ? 12.37803 23.09736 -19.67017 1.000 21.60738 191 ALA C C 1
ATOM 3098 O O . ALA C 1 210 ? 12.45963 24.20384 -20.20638 1.000 22.98269 191 ALA C O 1
ATOM 3100 N N . GLN C 1 211 ? 13.14988 22.73999 -18.64580 1.000 17.75256 192 GLN C N 1
ATOM 3101 C CA . GLN C 1 211 ? 14.36635 23.46145 -18.31245 1.000 18.37484 192 GLN C CA 1
ATOM 3102 C C . GLN C 1 211 ? 15.54116 22.51791 -18.51031 1.000 21.86066 192 GLN C C 1
ATOM 3103 O O . GLN C 1 211 ? 15.55645 21.41280 -17.94924 1.000 20.05585 192 GLN C O 1
ATOM 3109 N N . PHE C 1 212 ? 16.50658 22.94049 -19.32507 1.000 21.56696 193 PHE C N 1
ATOM 3110 C CA . PHE C 1 212 ? 17.71702 22.16444 -19.54460 1.000 22.52603 193 PHE C CA 1
ATOM 3111 C C . PHE C 1 212 ? 18.54377 22.08148 -18.26310 1.000 23.32114 193 PHE C C 1
ATOM 3112 O O . PHE C 1 212 ? 18.36368 22.88242 -17.33776 1.000 22.33496 193 PHE C O 1
ATOM 3120 N N . PRO C 1 213 ? 19.46740 21.12468 -18.18019 1.000 21.96100 194 PRO C N 1
ATOM 3121 C CA . PRO C 1 213 ? 20.31254 21.03837 -16.97890 1.000 23.82224 194 PRO C CA 1
ATOM 3122 C C . PRO C 1 213 ? 21.17067 22.27855 -16.79817 1.000 26.17089 194 PRO C C 1
ATOM 3123 O O . PRO C 1 213 ? 21.50452 22.98850 -17.75184 1.000 25.86814 194 PRO C O 1
ATOM 3127 N N . GLY C 1 214 ? 21.52887 22.54304 -15.54907 1.000 23.64125 195 GLY C N 1
ATOM 3128 C CA . GLY C 1 214 ? 22.37456 23.68520 -15.28078 1.000 26.14847 195 GLY C CA 1
ATOM 3129 C C . GLY C 1 214 ? 21.76856 24.65710 -14.28852 1.000 28.68770 195 GLY C C 1
ATOM 3130 O O . GLY C 1 214 ? 22.33213 25.73431 -14.07106 1.000 32.24598 195 GLY C O 1
ATOM 3131 N N . GLY C 1 215 ? 20.63185 24.29144 -13.67602 1.000 26.48283 196 GLY C N 1
ATOM 3132 C CA . GLY C 1 215 ? 19.97109 25.13871 -12.69858 1.000 21.37736 196 GLY C CA 1
ATOM 3133 C C . GLY C 1 215 ? 19.19837 26.25881 -13.36140 1.000 24.97551 196 GLY C C 1
ATOM 3134 O O . GLY C 1 215 ? 19.21629 26.41759 -14.59124 1.000 24.58853 196 GLY C O 1
ATOM 3135 N N . PRO C 1 216 ? 18.51459 27.08700 -12.55845 1.000 21.30679 197 PRO C N 1
ATOM 3136 C CA . PRO C 1 216 ? 18.41608 27.05672 -11.09409 1.000 21.15469 197 PRO C CA 1
ATOM 3137 C C . PRO C 1 216 ? 17.46707 25.96602 -10.61266 1.000 19.31854 197 PRO C C 1
ATOM 3138 O O . PRO C 1 216 ? 16.51362 25.62562 -11.31180 1.000 17.44505 197 PRO C O 1
ATOM 3142 N N . ALA C 1 217 ? 17.72443 25.42176 -9.41348 1.000 19.04281 198 ALA C N 1
ATOM 3143 C CA . ALA C 1 217 ? 16.88392 24.34318 -8.89785 1.000 20.73077 198 ALA C CA 1
ATOM 3144 C C . ALA C 1 217 ? 15.42919 24.75870 -8.75697 1.000 19.12172 198 ALA C C 1
ATOM 3145 O O . ALA C 1 217 ? 14.53183 23.92817 -8.92173 1.000 19.90476 198 ALA C O 1
ATOM 3147 N N . GLU C 1 218 ? 15.17664 26.02977 -8.42778 1.000 18.35404 199 GLU C N 1
ATOM 3148 C CA . GLU C 1 218 ? 13.81696 26.48536 -8.15009 1.000 18.11920 199 GLU C CA 1
ATOM 3149 C C . GLU C 1 218 ? 12.85871 26.19438 -9.29054 1.000 16.84046 199 GLU C C 1
ATOM 3150 O O . GLU C 1 218 ? 11.65415 26.03554 -9.06546 1.000 17.92334 199 GLU C O 1
ATOM 3156 N N . THR C 1 219 ? 13.35771 26.16374 -10.52655 1.000 15.94275 200 THR C N 1
ATOM 3157 C CA . THR C 1 219 ? 12.49309 25.99924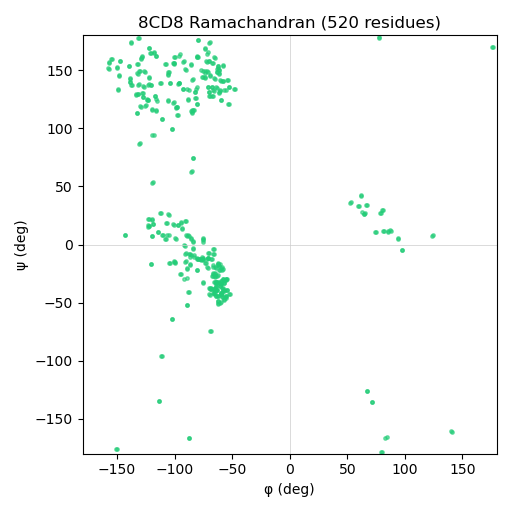 -11.68784 1.000 17.11956 200 THR C CA 1
ATOM 3158 C C . THR C 1 219 ? 12.86863 24.78402 -12.52934 1.000 17.12033 200 THR C C 1
ATOM 3159 O O . THR C 1 219 ? 12.41406 24.65666 -13.67053 1.000 17.73020 200 THR C O 1
ATOM 3163 N N . ASP C 1 220 ? 13.66748 23.87456 -11.98247 1.000 18.67469 201 ASP C N 1
ATOM 3164 C CA . ASP C 1 220 ? 14.05248 22.67486 -12.71810 1.000 17.17315 201 ASP C CA 1
ATOM 3165 C C . ASP C 1 220 ? 12.87829 21.71135 -12.87794 1.000 18.04483 201 ASP C C 1
ATOM 3166 O O . ASP C 1 220 ? 12.13268 21.42566 -11.93299 1.000 19.16550 201 ASP C O 1
ATOM 3171 N N . GLY C 1 221 ? 12.72760 21.17324 -14.08042 1.000 15.64783 202 GLY C N 1
ATOM 3172 C CA . GLY C 1 221 ? 11.69737 20.18290 -14.30774 1.000 18.04612 202 GLY C CA 1
ATOM 3173 C C . GLY C 1 221 ? 11.05109 20.39746 -15.65948 1.000 17.28128 202 GLY C C 1
ATOM 3174 O O . GLY C 1 221 ? 11.60668 21.07740 -16.52246 1.000 17.83034 202 GLY C O 1
ATOM 3175 N N . VAL C 1 222 ? 9.86005 19.82752 -15.82682 1.000 18.17582 203 VAL C N 1
ATOM 3176 C CA . VAL C 1 222 ? 9.10085 19.95022 -17.06735 1.000 17.41761 203 VAL C CA 1
ATOM 3177 C C . VAL C 1 222 ? 7.65983 20.30592 -16.72916 1.000 18.92575 203 VAL C C 1
ATOM 3178 O O . VAL C 1 222 ? 7.15840 20.02633 -15.63711 1.000 19.30445 203 VAL C O 1
ATOM 3182 N N . VAL C 1 223 ? 6.99374 20.93793 -17.68822 1.000 15.43963 204 VAL C N 1
ATOM 3183 C CA . VAL C 1 223 ? 5.59643 21.33860 -17.58219 1.000 16.52443 204 VAL C CA 1
ATOM 3184 C C . VAL C 1 223 ? 4.86420 20.79317 -18.79512 1.000 19.95481 204 VAL C C 1
ATOM 3185 O O . VAL C 1 223 ? 5.37034 20.90461 -19.91516 1.000 19.69990 204 VAL C O 1
ATOM 3189 N N . ILE C 1 224 ? 3.67224 20.22964 -18.57574 1.000 19.30980 205 ILE C N 1
ATOM 3190 C CA . ILE C 1 224 ? 2.86023 19.59890 -19.61943 1.000 19.46968 205 ILE C CA 1
ATOM 3191 C C . ILE C 1 224 ? 1.40277 19.99790 -19.43297 1.000 21.88527 205 ILE C C 1
ATOM 3192 O O . ILE C 1 224 ? 0.88033 19.93794 -18.31750 1.000 22.61600 205 ILE C O 1
ATOM 3197 N N . VAL C 1 225 ? 0.70767 20.32870 -20.52728 1.000 19.80384 206 VAL C N 1
ATOM 3198 C CA . VAL C 1 225 ? -0.72801 20.58911 -20.38873 1.000 22.90448 206 VAL C CA 1
ATOM 3199 C C . VAL C 1 225 ? -1.47193 19.27610 -20.17499 1.000 24.56819 206 VAL C C 1
ATOM 3200 O O . VAL C 1 225 ? -1.05007 18.21329 -20.64945 1.000 23.19445 206 VAL C O 1
ATOM 3204 N N . ASP C 1 226 ? -2.59051 19.34121 -19.43931 1.000 24.15223 207 ASP C N 1
ATOM 3205 C CA . ASP C 1 226 ? -3.24129 18.09276 -19.03677 1.000 24.25333 207 ASP C CA 1
ATOM 3206 C C . ASP C 1 226 ? -3.79629 17.32990 -20.23517 1.000 24.72735 207 ASP C C 1
ATOM 3207 O O . ASP C 1 226 ? -3.77106 16.09821 -20.23101 1.000 24.99669 207 ASP C O 1
ATOM 3212 N N . ALA C 1 227 ? -4.23834 18.02817 -21.28601 1.000 24.88901 208 ALA C N 1
ATOM 3213 C CA . ALA C 1 227 ? -4.76105 17.35409 -22.47493 1.000 26.84710 208 ALA C CA 1
ATOM 3214 C C . ALA C 1 227 ? -3.67991 16.65339 -23.27939 1.000 25.92438 208 ALA C C 1
ATOM 3215 O O . ALA C 1 227 ? -4.01360 15.95319 -24.24123 1.000 26.05300 208 ALA C O 1
ATOM 3217 N N . ALA C 1 228 ? -2.40729 16.83718 -22.92088 1.000 24.95994 209 ALA C N 1
ATOM 3218 C CA . ALA C 1 228 ? -1.28259 16.17209 -23.56654 1.000 23.76258 209 ALA C CA 1
ATOM 3219 C C . ALA C 1 228 ? -0.50654 15.31165 -22.57760 1.000 22.50274 209 ALA C C 1
ATOM 3220 O O . ALA C 1 228 ? 0.66398 15.00154 -22.81535 1.000 22.37525 209 ALA C O 1
ATOM 3222 N N . PHE C 1 229 ? -1.14296 14.91922 -21.47495 1.000 22.96442 210 PHE C N 1
ATOM 3223 C CA . PHE C 1 229 ? -0.49695 14.19881 -20.38536 1.000 22.40227 210 PHE C CA 1
ATOM 3224 C C . PHE C 1 229 ? -1.24953 12.89651 -20.14328 1.000 22.64711 210 PHE C C 1
ATOM 3225 O O . PHE C 1 229 ? -2.46431 12.91441 -19.92513 1.000 25.42025 210 PHE C O 1
ATOM 3233 N N . GLY C 1 230 ? -0.53619 11.77252 -20.19096 1.000 24.77408 211 GLY C N 1
ATOM 3234 C CA . GLY C 1 230 ? -1.16952 10.48414 -19.97570 1.000 24.21247 211 GLY C CA 1
ATOM 3235 C C . GLY C 1 230 ? -1.89594 9.97001 -21.20556 1.000 28.20375 211 GLY C C 1
ATOM 3236 O O . GLY C 1 230 ? -1.90521 10.58245 -22.27500 1.000 27.68603 211 GLY C O 1
ATOM 3237 N N . THR C 1 231 ? -2.51998 8.79761 -21.04157 1.000 27.85574 212 THR C N 1
ATOM 3238 C CA . THR C 1 231 ? -3.17355 8.10149 -22.14823 1.000 31.32774 212 THR C CA 1
ATOM 3239 C C . THR C 1 231 ? -4.64177 7.83197 -21.85209 1.000 33.51747 212 THR C C 1
ATOM 3240 O O . THR C 1 231 ? -5.27701 7.02065 -22.53745 1.000 34.68745 212 THR C O 1
ATOM 3244 N N . THR C 1 232 ? -5.19165 8.50559 -20.84706 1.000 31.13348 213 THR C N 1
ATOM 3245 C CA . THR C 1 232 ? -6.58535 8.35738 -20.46614 1.000 33.46577 213 THR C CA 1
ATOM 3246 C C . THR C 1 232 ? -7.04800 9.69144 -19.88210 1.000 33.60597 213 THR C C 1
ATOM 3247 O O . THR C 1 232 ? -6.31157 10.68145 -19.89750 1.000 31.27107 213 THR C O 1
ATOM 3251 N N . GLY C 1 233 ? -8.28412 9.73260 -19.40029 1.000 33.21293 214 GLY C N 1
ATOM 3252 C CA . GLY C 1 233 ? -8.77182 10.96044 -18.77635 1.000 30.62161 214 GLY C CA 1
ATOM 3253 C C . GLY C 1 233 ? -8.92262 12.10079 -19.77240 1.000 32.01555 214 GLY C C 1
ATOM 3254 O O . GLY C 1 233 ? -9.59905 11.96994 -20.79665 1.000 32.10198 214 GLY C O 1
ATOM 3255 N N . THR C 1 234 ? -8.29179 13.24190 -19.47965 1.000 28.74302 215 THR C N 1
ATOM 3256 C CA . THR C 1 234 ? -8.44762 14.43061 -20.31546 1.000 29.74936 215 THR C CA 1
ATOM 3257 C C . THR C 1 234 ? -7.51815 14.45269 -21.52092 1.000 30.56513 215 THR C C 1
ATOM 3258 O O . THR C 1 234 ? -7.60283 15.38670 -22.32739 1.000 31.14604 215 THR C O 1
ATOM 3262 N N . ALA C 1 235 ? -6.62566 13.47500 -21.64979 1.000 28.31714 216 ALA C N 1
ATOM 3263 C CA . ALA C 1 235 ? -5.70082 13.46048 -22.77266 1.000 29.28706 216 ALA C CA 1
ATOM 3264 C C . ALA C 1 235 ? -6.47413 13.30751 -24.07416 1.000 29.62823 216 ALA C C 1
ATOM 3265 O O . ALA C 1 235 ? -7.41417 12.51353 -24.16170 1.000 32.65907 216 ALA C O 1
ATOM 3267 N N . LEU C 1 236 ? -6.10135 14.10540 -25.07156 1.000 28.60210 217 LEU C N 1
ATOM 3268 C CA . LEU C 1 236 ? -6.81852 14.16945 -26.33632 1.000 31.20644 217 LEU C CA 1
ATOM 3269 C C . LEU C 1 236 ? -5.90193 13.84680 -27.50387 1.000 30.29368 217 LEU C C 1
ATOM 3270 O O . LEU C 1 236 ? -4.72366 14.20924 -27.49031 1.000 27.62514 217 LEU C O 1
ATOM 3275 N N . PRO C 1 237 ? -6.41874 13.17220 -28.52978 1.000 29.89843 218 PRO C N 1
ATOM 3276 C CA . PRO C 1 237 ? -5.63872 12.98763 -29.74835 1.000 30.50899 218 PRO C CA 1
ATOM 3277 C C . PRO C 1 237 ? -5.34029 14.32573 -30.39105 1.000 29.18838 218 PRO C C 1
ATOM 3278 O O . PRO C 1 237 ? -6.13088 15.27923 -30.26933 1.000 31.04504 218 PRO C O 1
ATOM 3282 N N . PRO C 1 238 ? -4.21116 14.44336 -31.10955 1.000 30.36153 219 PRO C N 1
ATOM 3283 C CA . PRO C 1 238 ? -3.17815 13.43746 -31.38463 1.000 28.75628 219 PRO C CA 1
ATOM 3284 C C . PRO C 1 238 ? -2.04104 13.40998 -30.35526 1.000 27.91606 219 PRO C C 1
ATOM 3285 O O . PRO C 1 238 ? -0.94369 12.92715 -30.66218 1.000 26.62850 219 PRO C O 1
ATOM 3289 N N . PHE C 1 239 ? -2.29231 13.94792 -29.16069 1.000 28.21094 220 PHE C N 1
ATOM 3290 C CA . PHE C 1 239 ? -1.27254 13.97166 -28.11782 1.000 27.94993 220 PHE C CA 1
ATOM 3291 C C . PHE C 1 239 ? -1.76371 13.19453 -26.90016 1.000 27.07991 220 PHE C C 1
ATOM 3292 O O . PHE C 1 239 ? -1.75446 13.69128 -25.76449 1.000 27.96564 220 PHE C O 1
ATOM 3300 N N . ASP C 1 240 ? -2.18140 11.94826 -27.14050 1.000 27.59513 221 ASP C N 1
ATOM 3301 C CA . ASP C 1 240 ? -2.76862 11.09632 -26.11503 1.000 30.85401 221 ASP C CA 1
ATOM 3302 C C . ASP C 1 240 ? -2.00124 9.78647 -25.95192 1.000 28.79914 221 ASP C C 1
ATOM 3303 O O . ASP C 1 240 ? -2.55255 8.80773 -25.44277 1.000 30.17837 221 ASP C O 1
ATOM 3308 N N . LYS C 1 241 ? -0.73597 9.75244 -26.36816 1.000 26.99211 222 LYS C N 1
ATOM 3309 C CA . LYS C 1 241 ? 0.13436 8.60007 -26.17053 1.000 27.65309 222 LYS C CA 1
ATOM 3310 C C . LYS C 1 241 ? 1.28835 8.90091 -25.23205 1.000 25.40425 222 LYS C C 1
ATOM 3311 O O . LYS C 1 241 ? 2.22163 8.10426 -25.14122 1.000 25.54976 222 LYS C O 1
ATOM 3317 N N . GLY C 1 242 ? 1.25934 10.04398 -24.54605 1.000 25.72158 223 GLY C N 1
ATOM 3318 C CA . GLY C 1 242 ? 2.25287 10.33825 -23.53897 1.000 25.28247 223 GLY C CA 1
ATOM 3319 C C . GLY C 1 242 ? 3.57528 10.86423 -24.04933 1.000 24.02638 223 GLY C C 1
ATOM 3320 O O . GLY C 1 242 ? 4.52282 10.96041 -23.26284 1.000 23.20923 223 GLY C O 1
ATOM 3321 N N . ARG C 1 243 ? 3.67473 11.23769 -25.32553 1.000 22.42426 224 ARG C N 1
ATOM 3322 C CA . ARG C 1 243 ? 4.97642 11.56025 -25.88801 1.000 22.04215 224 ARG C CA 1
ATOM 3323 C C . ARG C 1 243 ? 5.40419 13.00940 -25.67153 1.000 22.53463 224 ARG C C 1
ATOM 3324 O O . ARG C 1 243 ? 6.59286 13.30698 -25.83011 1.000 19.82794 224 ARG C O 1
ATOM 3332 N N . THR C 1 244 ? 4.48916 13.92296 -25.32559 1.000 21.90778 225 THR C N 1
ATOM 3333 C CA . THR C 1 244 ? 4.95106 15.26507 -24.96377 1.000 22.73960 225 THR C CA 1
ATOM 3334 C C . THR C 1 244 ? 5.90356 15.21298 -23.77225 1.000 22.03574 225 THR C C 1
ATOM 3335 O O . THR C 1 244 ? 6.95585 15.86278 -23.78017 1.000 21.34610 225 THR C O 1
ATOM 3339 N N . ALA C 1 245 ? 5.57732 14.41258 -22.75699 1.000 19.69058 226 ALA C N 1
ATOM 3340 C CA . ALA C 1 245 ? 6.46600 14.30046 -21.60367 1.000 22.57903 226 ALA C CA 1
ATOM 3341 C C . ALA C 1 245 ? 7.76613 13.59066 -21.96915 1.000 21.27398 226 ALA C C 1
ATOM 3342 O O . ALA C 1 245 ? 8.83415 13.94855 -21.46458 1.000 19.16486 226 ALA C O 1
ATOM 3344 N N . THR C 1 246 ? 7.70534 12.57732 -22.84401 1.000 19.89376 227 THR C N 1
ATOM 3345 C CA . THR C 1 246 ? 8.93839 11.94784 -23.30404 1.000 19.40171 227 THR C CA 1
ATOM 3346 C C . THR C 1 246 ? 9.83494 12.97297 -23.97853 1.000 20.53956 227 THR C C 1
ATOM 3347 O O . THR C 1 246 ? 11.04211 13.04041 -23.71723 1.000 19.93285 227 THR C O 1
ATOM 3351 N N . HIS C 1 247 ? 9.23943 13.79904 -24.83679 1.000 21.79339 228 HIS C N 1
ATOM 3352 C CA . HIS C 1 247 ? 9.97318 14.84771 -25.53293 1.000 19.85265 228 HIS C CA 1
ATOM 3353 C C . HIS C 1 247 ? 10.56990 15.85967 -24.54700 1.000 20.23185 228 HIS C C 1
ATOM 3354 O O . HIS C 1 247 ? 11.76479 16.17964 -24.61546 1.000 19.17325 228 HIS C O 1
ATOM 3361 N N . GLU C 1 248 ? 9.75208 16.37853 -23.62546 1.000 20.30677 229 GLU C N 1
ATOM 3362 C CA . GLU C 1 248 ? 10.25632 17.38403 -22.68448 1.000 19.82341 229 GLU C CA 1
ATOM 3363 C C . GLU C 1 248 ? 11.31130 16.79873 -21.75399 1.000 20.45856 229 GLU C C 1
ATOM 3364 O O . GLU C 1 248 ? 12.28906 17.47604 -21.40618 1.000 19.03003 229 GLU C O 1
ATOM 3370 N N . ILE C 1 249 ? 11.12354 15.55412 -21.31078 1.000 18.76638 230 ILE C N 1
ATOM 3371 C CA . ILE C 1 249 ? 12.14931 14.95483 -20.46520 1.000 18.90310 230 ILE C CA 1
ATOM 3372 C C . ILE C 1 249 ? 13.42374 14.73779 -21.26662 1.000 20.54704 230 ILE C C 1
ATOM 3373 O O . ILE C 1 249 ? 14.53075 14.78282 -20.71392 1.000 18.85927 230 ILE C O 1
ATOM 3378 N N . GLY C 1 250 ? 13.30276 14.56806 -22.59128 1.000 18.85518 231 GLY C N 1
ATOM 3379 C CA . GLY C 1 250 ? 14.48354 14.59567 -23.44156 1.000 19.09408 231 GLY C CA 1
ATOM 3380 C C . GLY C 1 250 ? 15.27671 15.87976 -23.28363 1.000 19.20955 231 GLY C C 1
ATOM 3381 O O . GLY C 1 250 ? 16.50293 15.85626 -23.15675 1.000 18.09341 231 GLY C O 1
ATOM 3382 N N . HIS C 1 251 ? 14.58568 17.02308 -23.27959 1.000 18.55815 232 HIS C N 1
ATOM 3383 C CA . HIS C 1 251 ? 15.26697 18.29323 -23.00926 1.000 20.40965 232 HIS C CA 1
ATOM 3384 C C . HIS C 1 251 ? 15.86469 18.31781 -21.61242 1.000 19.94926 232 HIS C C 1
ATOM 3385 O O . HIS C 1 251 ? 16.98941 18.79503 -21.41376 1.000 19.76267 232 HIS C O 1
ATOM 3392 N N . TRP C 1 252 ? 15.09666 17.85717 -20.63136 1.000 18.57626 233 TRP C N 1
ATOM 3393 C CA . TRP C 1 252 ? 15.57404 17.79741 -19.25855 1.000 19.52322 233 TRP C CA 1
ATOM 3394 C C . TRP C 1 252 ? 16.88165 17.01707 -19.15616 1.000 19.98148 233 TRP C C 1
ATOM 3395 O O . TRP C 1 252 ? 17.72160 17.32333 -18.30344 1.000 20.85177 233 TRP C O 1
ATOM 3406 N N . LEU C 1 253 ? 17.09051 16.03863 -20.04555 1.000 20.58990 234 LEU C N 1
ATOM 3407 C CA . LEU C 1 253 ? 18.30236 15.22963 -20.08934 1.000 20.59888 234 LEU C CA 1
ATOM 3408 C C . LEU C 1 253 ? 19.30602 15.73886 -21.12366 1.000 20.77157 234 LEU C C 1
ATOM 3409 O O . LEU C 1 253 ? 20.21309 14.99763 -21.52754 1.000 22.34311 234 LEU C O 1
ATOM 3414 N N . ASN C 1 254 ? 19.13991 16.98202 -21.57728 1.000 19.86427 235 ASN C N 1
ATOM 3415 C CA . ASN C 1 254 ? 20.08313 17.72643 -22.41036 1.000 17.32691 235 ASN C CA 1
ATOM 3416 C C . ASN C 1 254 ? 20.01098 17.38829 -23.89777 1.000 20.99944 235 ASN C C 1
ATOM 3417 O O . ASN C 1 254 ? 21.01129 17.53400 -24.60312 1.000 20.58057 235 ASN C O 1
ATOM 3422 N N . LEU C 1 255 ? 18.84380 16.98989 -24.39045 1.000 18.78703 236 LEU C N 1
ATOM 3423 C CA . LEU C 1 255 ? 18.66467 16.75397 -25.82137 1.000 20.66935 236 LEU C CA 1
ATOM 3424 C C . LEU C 1 255 ? 18.04515 17.97706 -26.48192 1.000 21.84616 236 LEU C C 1
ATOM 3425 O O . LEU C 1 255 ? 17.10282 18.56719 -25.94897 1.000 20.85128 236 LEU C O 1
ATOM 3430 N N . TYR C 1 256 ? 18.55085 18.32767 -27.66387 1.000 21.21214 237 TYR C N 1
ATOM 3431 C CA . TYR C 1 256 ? 18.03607 19.45043 -28.43151 1.000 22.86124 237 TYR C CA 1
ATOM 3432 C C . TYR C 1 256 ? 17.10932 18.97603 -29.54151 1.000 23.63078 237 TYR C C 1
ATOM 3433 O O . TYR C 1 256 ? 17.20810 17.84659 -30.03538 1.000 23.07046 237 TYR C O 1
ATOM 3442 N N . HIS C 1 257 ? 16.22131 19.87552 -29.95393 1.000 23.47561 238 HIS C N 1
ATOM 3443 C CA . HIS C 1 257 ? 15.41702 19.64118 -31.15028 1.000 23.96929 238 HIS C CA 1
ATOM 3444 C C . HIS C 1 257 ? 16.27404 19.15777 -32.31018 1.000 23.96984 238 HIS C C 1
ATOM 3445 O O . HIS C 1 257 ? 17.31928 19.73550 -32.61399 1.000 23.00556 238 HIS C O 1
ATOM 3452 N N . ILE C 1 258 ? 15.79691 18.11261 -32.97797 1.000 24.43961 239 ILE C N 1
ATOM 3453 C CA . ILE C 1 258 ? 16.58121 17.46351 -34.01986 1.000 22.23399 239 ILE C CA 1
ATOM 3454 C C . ILE C 1 258 ? 16.87302 18.40578 -35.19234 1.000 22.13222 239 ILE C C 1
ATOM 3455 O O . ILE C 1 258 ? 17.90108 18.25958 -35.86625 1.000 23.16275 239 ILE C O 1
ATOM 3460 N N . TRP C 1 259 ? 16.01868 19.40565 -35.43236 1.000 22.10776 240 TRP C N 1
ATOM 3461 C CA . TRP C 1 259 ? 16.22337 20.30788 -36.57078 1.000 25.26505 240 TRP C CA 1
ATOM 3462 C C . TRP C 1 259 ? 17.14242 21.49464 -36.26608 1.000 25.81984 240 TRP C C 1
ATOM 3463 O O . TRP C 1 259 ? 17.50337 22.22793 -37.19468 1.000 25.89539 240 TRP C O 1
ATOM 3474 N N . GLY C 1 260 ? 17.53027 21.71940 -35.00872 1.000 27.15479 241 GLY C N 1
ATOM 3475 C CA . GLY C 1 260 ? 18.58228 22.67626 -34.71890 1.000 26.95350 241 GLY C CA 1
ATOM 3476 C C . GLY C 1 260 ? 18.14284 24.06603 -34.30771 1.000 26.50031 241 GLY C C 1
ATOM 3477 O O . GLY C 1 260 ? 19.00990 24.90766 -34.04016 1.000 24.49374 241 GLY C O 1
ATOM 3478 N N . ASP C 1 261 ? 16.84089 24.35529 -34.32315 1.000 25.32930 242 ASP C N 1
ATOM 3479 C CA . ASP C 1 261 ? 16.29178 25.58733 -33.74350 1.000 26.23654 242 ASP 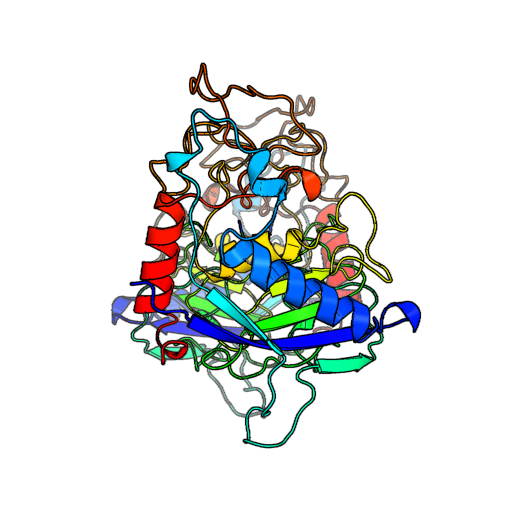C CA 1
ATOM 3480 C C . ASP C 1 261 ? 16.81475 26.85607 -34.42381 1.000 28.44767 242 ASP C C 1
ATOM 3481 O O . ASP C 1 261 ? 17.13346 27.84582 -33.75805 1.000 28.32970 242 ASP C O 1
ATOM 3486 N N . GLU C 1 262 ? 16.89022 26.85618 -35.75826 1.000 28.72159 243 GLU C N 1
ATOM 3487 C CA . GLU C 1 262 ? 17.25551 28.08717 -36.45429 1.000 29.58502 243 GLU C CA 1
ATOM 3488 C C . GLU C 1 262 ? 16.23252 29.18497 -36.19132 1.000 31.36489 243 GLU C C 1
ATOM 3489 O O . GLU C 1 262 ? 15.03692 28.92744 -36.02602 1.000 31.57983 243 GLU C O 1
ATOM 3495 N N . LEU C 1 263 ? 16.71634 30.42605 -36.16038 1.000 34.50310 244 LEU C N 1
ATOM 3496 C CA . LEU C 1 263 ? 15.83968 31.58669 -36.16259 1.000 36.28651 244 LEU C CA 1
ATOM 3497 C C . LEU C 1 263 ? 15.36291 31.86743 -37.58859 1.000 38.75647 244 LEU C C 1
ATOM 3498 O O . LEU C 1 263 ? 15.95725 31.39655 -38.56333 1.000 36.53308 244 LEU C O 1
ATOM 3503 N N . ARG C 1 264 ? 14.27403 32.64541 -37.70330 1.000 38.16919 245 ARG C N 1
ATOM 3504 C CA . ARG C 1 264 ? 13.59572 32.76256 -38.99466 1.000 41.02650 245 ARG C CA 1
ATOM 3505 C C . ARG C 1 264 ? 14.52896 33.26035 -40.08056 1.000 42.71004 245 ARG C C 1
ATOM 3506 O O . ARG C 1 264 ? 14.37161 32.88242 -41.24644 1.000 43.89186 245 ARG C O 1
ATOM 3514 N N . PHE C 1 265 ? 15.51618 34.07212 -39.72032 1.000 44.03062 246 PHE C N 1
ATOM 3515 C CA . PHE C 1 265 ? 16.40611 34.68115 -40.69385 1.000 46.25189 246 PHE C CA 1
ATOM 3516 C C . PHE C 1 265 ? 17.64669 33.84644 -40.97668 1.000 47.11574 246 PHE C C 1
ATOM 3517 O O . PHE C 1 265 ? 18.46253 34.24461 -41.81299 1.000 51.89906 246 PHE C O 1
ATOM 3525 N N . GLU C 1 266 ? 17.80459 32.70265 -40.32565 1.000 42.40888 247 GLU C N 1
ATOM 3526 C CA . GLU C 1 266 ? 18.97526 31.86946 -40.53998 1.000 39.56223 247 GLU C CA 1
ATOM 3527 C C . GLU C 1 266 ? 18.71249 30.83781 -41.62896 1.000 37.51333 247 GLU C C 1
ATOM 3528 O O . GLU C 1 266 ? 17.56741 30.50040 -41.94091 1.000 39.36849 247 GLU C O 1
ATOM 3534 N N . ASP C 1 267 ? 19.79853 30.34834 -42.21380 1.000 36.65165 248 ASP C N 1
ATOM 3535 C CA . ASP C 1 267 ? 19.74224 29.22679 -43.14192 1.000 35.95007 248 ASP C CA 1
ATOM 3536 C C . ASP C 1 267 ? 19.14836 28.02828 -42.41062 1.000 36.03087 248 ASP C C 1
ATOM 3537 O O . ASP C 1 267 ? 19.67082 27.64519 -41.35215 1.000 33.26352 248 ASP C O 1
ATOM 3542 N N . PRO C 1 268 ? 18.07033 27.41654 -42.91990 1.000 35.76967 249 PRO C N 1
ATOM 3543 C CA . PRO C 1 268 ? 17.44121 26.29504 -42.19741 1.000 35.31211 249 PRO C CA 1
ATOM 3544 C C . PRO C 1 268 ? 18.30781 25.05475 -42.08258 1.000 33.70487 249 PRO C C 1
ATOM 3545 O O . PRO C 1 268 ? 17.92400 24.12748 -41.35649 1.000 29.76848 249 PRO C O 1
ATOM 3549 N N . CYS C 1 269 ? 19.45446 24.99269 -42.75532 1.000 34.16935 250 CYS C N 1
ATOM 3550 C CA . CYS C 1 269 ? 20.32759 23.83001 -42.66357 1.000 31.54570 250 CYS C CA 1
ATOM 3551 C C . CYS C 1 269 ? 21.58090 24.10594 -41.84047 1.000 31.92807 250 CYS C C 1
ATOM 3552 O O . CYS C 1 269 ? 22.46755 23.25094 -41.76908 1.000 33.27172 250 CYS C O 1
ATOM 3555 N N . SER C 1 270 ? 21.65936 25.26272 -41.18304 1.000 32.86563 251 SER C N 1
ATOM 3556 C CA . SER C 1 270 ? 22.92039 25.72940 -40.62260 1.000 30.66764 251 SER C CA 1
ATOM 3557 C C . SER C 1 270 ? 23.18152 25.25376 -39.19527 1.000 31.10328 251 SER C C 1
ATOM 3558 O O . SER C 1 270 ? 24.34854 25.13539 -38.80451 1.000 30.98074 251 SER C O 1
ATOM 3561 N N . ARG C 1 271 ? 22.15078 25.00478 -38.39882 1.000 29.07314 252 ARG C N 1
ATOM 3562 C CA . ARG C 1 271 ? 22.37436 24.67333 -36.99524 1.000 29.46981 252 ARG C CA 1
ATOM 3563 C C . ARG C 1 271 ? 22.28339 23.16840 -36.76339 1.000 29.60496 252 ARG C C 1
ATOM 3564 O O . ARG C 1 271 ? 21.73385 22.41441 -37.57416 1.000 31.56972 252 ARG C O 1
ATOM 3572 N N . SER C 1 272 ? 22.84340 22.74096 -35.63402 1.000 31.66810 253 SER C N 1
ATOM 3573 C CA . SER C 1 272 ? 23.01796 21.33327 -35.31228 1.000 27.59353 253 SER C CA 1
ATOM 3574 C C . SER C 1 272 ? 22.40915 21.01218 -33.95466 1.000 30.16215 253 SER C C 1
ATOM 3575 O O . SER C 1 272 ? 22.37997 21.85973 -33.05482 1.000 28.48966 253 SER C O 1
ATOM 3578 N N . ASP C 1 273 ? 21.92184 19.77787 -33.81240 1.000 26.26670 254 ASP C N 1
ATOM 3579 C CA . ASP C 1 273 ? 21.52480 19.26028 -32.50989 1.000 26.16544 254 ASP C CA 1
ATOM 3580 C C . ASP C 1 273 ? 22.66967 18.55913 -31.78656 1.000 27.37328 254 ASP C C 1
ATOM 3581 O O . ASP C 1 273 ? 22.43987 17.94379 -30.73513 1.000 26.04624 254 ASP C O 1
ATOM 3586 N N . GLU C 1 274 ? 23.88747 18.64594 -32.33143 1.000 26.71654 255 GLU C N 1
ATOM 3587 C CA . GLU C 1 274 ? 25.10570 18.10033 -31.73008 1.000 28.30897 255 GLU C CA 1
ATOM 3588 C C . GLU C 1 274 ? 25.06555 16.57760 -31.62730 1.000 28.67414 255 GLU C C 1
ATOM 3589 O O . GLU C 1 274 ? 25.73339 15.98536 -30.77747 1.000 29.15374 255 GLU C O 1
ATOM 3595 N N . VAL C 1 275 ? 24.29822 15.92930 -32.50280 1.000 28.37363 256 VAL C N 1
ATOM 3596 C CA . VAL C 1 275 ? 24.19454 14.47573 -32.54186 1.000 24.32364 256 VAL C CA 1
ATOM 3597 C C . VAL C 1 275 ? 24.42438 14.02547 -33.97943 1.000 29.10421 256 VAL C C 1
ATOM 3598 O O . VAL C 1 275 ? 23.65574 14.38573 -34.88412 1.000 30.33003 256 VAL C O 1
ATOM 3602 N N . ASP C 1 276 ? 25.48170 13.23804 -34.18275 1.000 28.32971 257 ASP C N 1
ATOM 3603 C CA . ASP C 1 276 ? 25.88780 12.87059 -35.53634 1.000 28.96487 257 ASP C CA 1
ATOM 3604 C C . ASP C 1 276 ? 24.87817 11.94466 -36.19569 1.000 30.63977 257 ASP C C 1
ATOM 3605 O O . ASP C 1 276 ? 24.62708 12.05768 -37.40323 1.000 28.83257 257 ASP C O 1
ATOM 3610 N N . ASP C 1 277 ? 24.30599 11.01112 -35.43641 1.000 27.85788 258 ASP C N 1
ATOM 3611 C CA . ASP C 1 277 ? 23.44820 10.00196 -36.03658 1.000 29.78854 258 ASP C CA 1
ATOM 3612 C C . ASP C 1 277 ? 22.00920 10.47083 -36.19547 1.000 27.83396 258 ASP C C 1
ATOM 3613 O O . ASP C 1 277 ? 21.15240 9.67981 -36.60872 1.000 28.45251 258 ASP C O 1
ATOM 3618 N N . THR C 1 278 ? 21.72096 11.73924 -35.88740 1.000 27.60140 259 THR C N 1
ATOM 3619 C CA . THR C 1 278 ? 20.46478 12.32934 -36.31537 1.000 25.29630 259 THR C CA 1
ATOM 3620 C C . THR C 1 278 ? 20.72113 13.14911 -37.57043 1.000 26.01211 259 THR C C 1
ATOM 3621 O O . THR C 1 278 ? 21.52147 14.09862 -37.52871 1.000 24.57447 259 THR C O 1
ATOM 3625 N N . PRO C 1 279 ? 20.10321 12.80808 -38.70129 1.000 27.32259 260 PRO C N 1
ATOM 3626 C CA . PRO C 1 279 ? 20.38849 13.52553 -39.94916 1.000 27.58197 260 PRO C CA 1
ATOM 3627 C C . PRO C 1 279 ? 20.11324 15.02018 -39.83123 1.000 26.18377 260 PRO C C 1
ATOM 3628 O O . PRO C 1 279 ? 19.15300 15.45018 -39.17966 1.000 28.86402 260 PRO C O 1
ATOM 3632 N N . ASN C 1 280 ? 20.98769 15.81274 -40.44902 1.000 27.18038 261 ASN C N 1
ATOM 3633 C CA . ASN C 1 280 ? 20.75673 17.24903 -40.53528 1.000 28.14072 261 ASN C CA 1
ATOM 3634 C C . ASN C 1 280 ? 19.39350 17.50173 -41.16467 1.000 29.24533 261 ASN C C 1
ATOM 3635 O O . ASN C 1 280 ? 19.04413 16.90627 -42.18953 1.000 29.48873 261 ASN C O 1
ATOM 3640 N N . GLN C 1 281 ? 18.62793 18.39070 -40.54863 1.000 27.58482 262 GLN C N 1
ATOM 3641 C CA . GLN C 1 281 ? 17.21533 18.54098 -40.84376 1.000 27.79424 262 GLN C CA 1
ATOM 3642 C C . GLN C 1 281 ? 16.87756 20.02203 -40.88103 1.000 28.75940 262 GLN C C 1
ATOM 3643 O O . GLN C 1 281 ? 17.38680 20.80710 -40.07504 1.000 27.36016 262 GLN C O 1
ATOM 3649 N N . ALA C 1 282 ? 16.03749 20.40369 -41.83773 1.000 28.51214 263 ALA C N 1
ATOM 3650 C CA . ALA C 1 282 ? 15.69660 21.80884 -42.00791 1.000 28.07668 263 ALA C CA 1
ATOM 3651 C C . ALA C 1 282 ? 14.86468 22.30710 -40.83731 1.000 30.23840 263 ALA C C 1
ATOM 3652 O O . ALA C 1 282 ? 15.37765 23.02407 -39.96670 1.000 27.12780 263 ALA C O 1
ATOM 3654 N N . ASP C 1 283 ? 13.59351 21.91111 -40.80930 1.000 27.03668 264 ASP C N 1
ATOM 3655 C CA . ASP C 1 283 ? 12.59896 22.47916 -39.91368 1.000 29.08507 264 ASP C CA 1
ATOM 3656 C C . ASP C 1 283 ? 11.98508 21.38651 -39.05359 1.000 27.77566 264 ASP C C 1
ATOM 3657 O O . ASP C 1 283 ? 12.21415 20.19814 -39.31069 1.000 28.71972 264 ASP C O 1
ATOM 3662 N N . PRO C 1 284 ? 11.21596 21.73815 -38.02179 1.000 28.33224 265 PRO C N 1
ATOM 3663 C CA . PRO C 1 284 ? 10.40249 20.72652 -37.34151 1.000 26.24295 265 PRO C CA 1
ATOM 3664 C C . PRO C 1 284 ? 9.39140 20.11321 -38.29396 1.000 28.06293 265 PRO C C 1
ATOM 3665 O O . PRO C 1 284 ? 8.93853 20.74982 -39.25038 1.000 29.21423 265 PRO C O 1
ATOM 3669 N N . ASN C 1 285 ? 9.05658 18.85781 -38.03655 1.000 27.24471 266 ASN C N 1
ATOM 3670 C CA . ASN C 1 285 ? 7.94207 18.19313 -38.69532 1.000 27.75559 266 ASN C CA 1
ATOM 3671 C C . ASN C 1 285 ? 6.76028 18.10509 -37.74060 1.000 29.16305 266 ASN C C 1
ATOM 3672 O O . ASN C 1 285 ? 6.93704 17.83680 -36.55410 1.000 27.10150 266 ASN C O 1
ATOM 3677 N N . PHE C 1 286 ? 5.56033 18.33974 -38.26376 1.000 29.39338 267 PHE C N 1
ATOM 3678 C CA . PHE C 1 286 ? 4.32372 18.24436 -37.50337 1.000 30.23323 267 PHE C CA 1
ATOM 3679 C C . PHE C 1 286 ? 3.42920 17.16191 -38.09800 1.000 31.26982 267 PHE C C 1
ATOM 3680 O O . PHE C 1 286 ? 3.63882 16.68657 -39.21733 1.000 31.45384 267 PHE C O 1
ATOM 3688 N N . GLY C 1 287 ? 2.41023 16.77271 -37.33222 1.000 31.46954 268 GLY C N 1
ATOM 3689 C CA . GLY C 1 287 ? 1.43860 15.82601 -37.86340 1.000 31.19294 268 GLY C CA 1
ATOM 3690 C C . GLY C 1 287 ? 2.00997 14.42672 -37.99115 1.000 31.03144 268 GLY C C 1
ATOM 3691 O O . GLY C 1 287 ? 2.68346 13.91242 -37.09293 1.000 30.24274 268 GLY C O 1
ATOM 3692 N N . ALA C 1 288 ? 1.73400 13.79533 -39.12821 1.000 30.72828 269 ALA C N 1
ATOM 3693 C CA . ALA C 1 288 ? 2.15713 12.42328 -39.39887 1.000 34.06652 269 ALA C CA 1
ATOM 3694 C C . ALA C 1 288 ? 2.82893 12.39315 -40.76306 1.000 33.87657 269 ALA C C 1
ATOM 3695 O O . ALA C 1 288 ? 2.17504 12.13281 -41.78603 1.000 36.83793 269 ALA C O 1
ATOM 3697 N N . PRO C 1 289 ? 4.13273 12.65480 -40.82097 1.000 33.36408 270 PRO C N 1
ATOM 3698 C CA . PRO C 1 289 ? 4.82138 12.69234 -42.11626 1.000 34.31754 270 PRO C CA 1
ATOM 3699 C C . PRO C 1 289 ? 4.95685 11.31404 -42.74588 1.000 35.29474 270 PRO C C 1
ATOM 3700 O O . PRO C 1 289 ? 4.91263 10.27870 -42.07600 1.000 34.36467 270 PRO C O 1
ATOM 3704 N N . SER C 1 290 ? 5.12725 11.32823 -44.07208 1.000 35.35887 271 SER C N 1
ATOM 3705 C CA . SER C 1 290 ? 5.38814 10.13041 -44.85977 1.000 37.44066 271 SER C CA 1
ATOM 3706 C C . SER C 1 290 ? 6.89011 9.93274 -45.00328 1.000 36.73601 271 SER C C 1
ATOM 3707 O O . SER C 1 290 ? 7.61730 10.88446 -45.30853 1.000 37.89472 271 SER C O 1
ATOM 3710 N N . TYR C 1 291 ? 7.35135 8.70348 -44.78281 1.000 35.90198 272 TYR C N 1
ATOM 3711 C CA . TYR C 1 291 ? 8.75626 8.38513 -45.02867 1.000 38.65427 272 TYR C CA 1
ATOM 3712 C C . TYR C 1 291 ? 8.97645 8.11345 -46.51485 1.000 37.37248 272 TYR C C 1
ATOM 3713 O O . TYR C 1 291 ? 8.20974 7.35706 -47.11514 1.000 40.17854 272 TYR C O 1
ATOM 3722 N N . PRO C 1 292 ? 10.02563 8.67928 -47.13754 1.000 37.87466 273 PRO C N 1
ATOM 3723 C CA . PRO C 1 292 ? 11.00287 9.61681 -46.58477 1.000 38.79816 273 PRO C CA 1
ATOM 3724 C C . PRO C 1 292 ? 10.59920 11.08031 -46.73781 1.000 38.89974 273 PRO C C 1
ATOM 3725 O O . PRO C 1 292 ? 9.90309 11.44848 -47.68555 1.000 35.50868 273 PRO C O 1
ATOM 3729 N N . HIS C 1 293 ? 11.04545 11.90975 -45.79699 1.000 34.70181 274 HIS C N 1
ATOM 3730 C CA . HIS C 1 293 ? 10.83272 13.35506 -45.83277 1.000 34.70019 274 HIS C CA 1
ATOM 3731 C C . HIS C 1 293 ? 12.21201 14.00613 -45.87003 1.000 34.30768 274 HIS C C 1
ATOM 3732 O O . HIS C 1 293 ? 12.82580 14.24936 -44.83066 1.000 33.62628 274 HIS C O 1
ATOM 3739 N N . VAL C 1 294 ? 12.69377 14.30570 -47.07198 1.000 34.36780 275 VAL C N 1
ATOM 3740 C CA . VAL C 1 294 ? 14.06792 14.75663 -47.25397 1.000 33.84099 275 VAL C CA 1
ATOM 3741 C C . VAL C 1 294 ? 14.15217 16.25578 -47.01119 1.000 35.08220 275 VAL C C 1
ATOM 3742 O O . VAL C 1 294 ? 13.23129 17.00548 -47.35803 1.000 38.18215 275 VAL C O 1
ATOM 3746 N N . SER C 1 295 ? 15.25021 16.69491 -46.39029 1.000 34.92103 276 SER C N 1
ATOM 3747 C CA . SER C 1 295 ? 15.56202 18.11341 -46.26437 1.000 34.67883 276 SER C CA 1
ATOM 3748 C C . SER C 1 295 ? 17.06970 18.26668 -46.11994 1.000 35.90378 276 SER C C 1
ATOM 3749 O O . SER C 1 295 ? 17.77403 17.30996 -45.80825 1.000 32.52605 276 SER C O 1
ATOM 3752 N N . CYS C 1 296 ? 17.57335 19.47068 -46.40715 1.000 35.87068 277 CYS C N 1
ATOM 3753 C CA . CYS C 1 296 ? 18.99143 19.77519 -46.18965 1.000 36.99410 277 CYS C CA 1
ATOM 3754 C C . CYS C 1 296 ? 19.90826 18.74917 -46.85050 1.000 39.58798 277 CYS C C 1
ATOM 3755 O O . CYS C 1 296 ? 20.95406 18.38383 -46.30817 1.000 40.25877 277 CYS C O 1
ATOM 3758 N N . SER C 1 297 ? 19.50085 18.25735 -48.01862 1.000 40.89655 278 SER C N 1
ATOM 3759 C CA . SER C 1 297 ? 20.31848 17.32670 -48.79857 1.000 43.55113 278 SER C CA 1
ATOM 3760 C C . SER C 1 297 ? 20.56024 16.01510 -48.06088 1.000 40.68414 278 SER C C 1
ATOM 3761 O O . SER C 1 297 ? 21.58281 15.36353 -48.28046 1.000 41.01568 278 SER C O 1
ATOM 3764 N N . ASN C 1 298 ? 19.64634 15.60846 -47.17384 1.000 39.03640 279 ASN C N 1
ATOM 3765 C CA . ASN C 1 298 ? 19.86538 14.40618 -46.37686 1.000 34.10201 279 ASN C CA 1
ATOM 3766 C C . ASN C 1 298 ? 19.24225 13.15344 -46.98883 1.000 35.37480 279 ASN C C 1
ATOM 3767 O O . ASN C 1 298 ? 19.06361 12.15129 -46.28790 1.000 33.15276 279 ASN C O 1
ATOM 3772 N N . GLY C 1 299 ? 18.93713 13.17434 -48.28847 1.000 35.67632 280 GLY C N 1
ATOM 3773 C CA . GLY C 1 299 ? 18.37445 12.02558 -48.95255 1.000 35.88262 280 GLY C CA 1
ATOM 3774 C C . GLY C 1 299 ? 19.38085 10.90608 -49.13095 1.000 34.82421 280 GLY C C 1
ATOM 3775 O O . GLY C 1 299 ? 20.59355 11.09927 -48.99796 1.000 36.33009 280 GLY C O 1
ATOM 3776 N N . PRO C 1 300 ? 18.89498 9.70541 -49.45442 1.000 33.70567 281 PRO C N 1
ATOM 3777 C CA . PRO C 1 300 ? 17.48161 9.42017 -49.72065 1.000 34.25134 281 PRO C CA 1
ATOM 3778 C C . PRO C 1 300 ? 16.62983 9.08871 -48.49439 1.000 36.76532 281 PRO C C 1
ATOM 3779 O O . PRO C 1 300 ? 15.40422 9.05009 -48.60845 1.000 36.20549 281 PRO C O 1
ATOM 3783 N N . ASN C 1 301 ? 17.25523 8.86135 -47.33669 1.000 33.95169 282 ASN C N 1
ATOM 3784 C CA . ASN C 1 301 ? 16.47786 8.40488 -46.18767 1.000 33.20184 282 ASN C CA 1
ATOM 3785 C C . ASN C 1 301 ? 15.65610 9.52644 -45.56284 1.000 32.57336 282 ASN C C 1
ATOM 3786 O O . ASN C 1 301 ? 14.58080 9.25925 -45.01760 1.000 34.25470 282 ASN C O 1
ATOM 3791 N N . GLY C 1 302 ? 16.14773 10.76848 -45.60179 1.000 31.67868 283 GLY C N 1
ATOM 3792 C CA . GLY C 1 302 ? 15.39225 11.91509 -45.10421 1.000 31.41620 283 GLY C CA 1
ATOM 3793 C C . GLY C 1 302 ? 15.47940 12.19381 -43.60683 1.000 33.16237 283 GLY C C 1
ATOM 3794 O O . GLY C 1 302 ? 16.34608 11.69402 -42.87256 1.000 30.59997 283 GLY C O 1
ATOM 3795 N N . ASP C 1 303 ? 14.55167 13.04877 -43.16438 1.000 29.41582 284 ASP C N 1
ATOM 3796 C CA . ASP C 1 303 ? 14.48343 13.45412 -41.76395 1.000 28.63598 284 ASP C CA 1
ATOM 3797 C C . ASP C 1 303 ? 14.14100 12.26057 -40.88959 1.000 29.07606 284 ASP C C 1
ATOM 3798 O O . ASP C 1 303 ? 13.31086 11.41948 -41.25031 1.000 30.82588 284 ASP C O 1
ATOM 3803 N N . MET C 1 304 ? 14.75419 12.21191 -39.71230 1.000 26.82143 285 MET C N 1
ATOM 3804 C CA . MET C 1 304 ? 14.38985 11.22173 -38.70572 1.000 27.37560 285 MET C CA 1
ATOM 3805 C C . MET C 1 304 ? 13.22249 11.74619 -37.86392 1.000 26.91886 285 MET C C 1
ATOM 3806 O O . MET C 1 304 ? 13.32090 11.95518 -36.65224 1.000 26.13753 285 MET C O 1
ATOM 3811 N N . PHE C 1 305 ? 12.09234 11.96053 -38.54372 1.000 25.98615 286 PHE C N 1
ATOM 3812 C CA . PHE C 1 305 ? 10.95027 12.63893 -37.94174 1.000 27.09525 286 PHE C CA 1
ATOM 3813 C C . PHE C 1 305 ? 10.23411 11.79228 -36.90306 1.000 25.93166 286 PHE C C 1
ATOM 3814 O O . PHE C 1 305 ? 9.39129 12.32565 -36.17452 1.000 24.65870 286 PHE C O 1
ATOM 3822 N N . MET C 1 306 ? 10.52632 10.50025 -36.82521 1.000 25.83485 287 MET C N 1
ATOM 3823 C CA . MET C 1 306 ? 9.96764 9.64579 -35.78869 1.000 23.80287 287 MET C CA 1
ATOM 3824 C C . MET C 1 306 ? 10.80925 9.65188 -34.52104 1.000 25.88781 287 MET C C 1
ATOM 3825 O O . MET C 1 306 ? 10.54720 8.86387 -33.60211 1.000 24.73690 287 MET C O 1
ATOM 3830 N N . ASN C 1 307 ? 11.81323 10.52041 -34.46198 1.000 24.50639 288 ASN C N 1
ATOM 3831 C CA . ASN C 1 307 ? 12.55795 10.75565 -33.23317 1.000 23.04315 288 ASN C CA 1
ATOM 3832 C C . ASN C 1 307 ? 11.71341 11.57012 -32.25120 1.000 23.75727 288 ASN C C 1
ATOM 3833 O O . ASN C 1 307 ? 10.93992 12.44218 -32.65092 1.000 24.04608 288 ASN C O 1
ATOM 3838 N N . TYR C 1 308 ? 11.85223 11.27730 -30.95413 1.000 20.85342 289 TYR C N 1
ATOM 3839 C CA . TYR C 1 308 ? 11.06307 12.00741 -29.96545 1.000 21.69663 289 TYR C CA 1
ATOM 3840 C C . TYR C 1 308 ? 11.34629 13.50438 -29.95826 1.000 21.43255 289 TYR C C 1
ATOM 3841 O O . TYR C 1 308 ? 10.51538 14.27224 -29.46097 1.000 25.10811 289 TYR C O 1
ATOM 3850 N N . MET C 1 309 ? 12.50046 13.94268 -30.44923 1.000 20.56607 290 MET C N 1
ATOM 3851 C CA . MET C 1 309 ? 12.83777 15.35725 -30.37694 1.000 22.49571 290 MET C CA 1
ATOM 3852 C C . MET C 1 309 ? 12.43194 16.11671 -31.63772 1.000 23.01821 290 MET C C 1
ATOM 3853 O O . MET C 1 309 ? 12.88097 17.25016 -31.83549 1.000 21.37884 290 MET C O 1
ATOM 3858 N N . ASP C 1 310 ? 11.59809 15.51906 -32.49346 1.000 23.77709 291 ASP C N 1
ATOM 3859 C CA . ASP C 1 310 ? 10.88356 16.28970 -33.49870 1.000 24.19815 291 ASP C CA 1
ATOM 3860 C C . ASP C 1 310 ? 9.58185 16.78634 -32.85573 1.000 24.25213 291 ASP C C 1
ATOM 3861 O O . ASP C 1 310 ? 9.40909 16.73551 -31.63157 1.000 25.76692 291 ASP C O 1
ATOM 3866 N N . TYR C 1 311 ? 8.64762 17.26947 -33.68317 1.000 25.93726 292 TYR C N 1
ATOM 3867 C CA . TYR C 1 311 ? 7.39702 17.86496 -33.22007 1.000 26.67034 292 TYR C CA 1
ATOM 3868 C C . TYR C 1 311 ? 6.17304 17.10281 -33.72803 1.000 27.17651 292 TYR C C 1
ATOM 3869 O O . TYR C 1 311 ? 5.05664 17.63697 -33.70770 1.000 26.54035 292 TYR C O 1
ATOM 3878 N N . VAL C 1 312 ? 6.35581 15.86187 -34.18198 1.000 26.81798 293 VAL C N 1
ATOM 3879 C CA . VAL C 1 312 ? 5.28303 15.11478 -34.83025 1.000 26.00962 293 VAL C CA 1
ATOM 3880 C C . VAL C 1 312 ? 4.26312 14.64807 -33.80096 1.000 27.65267 293 VAL C C 1
ATOM 3881 O O . VAL C 1 312 ? 4.50114 14.71147 -32.58612 1.000 25.88407 293 VAL C O 1
ATOM 3885 N N . ASP C 1 313 ? 3.11985 14.17737 -34.28953 1.000 27.32586 294 ASP C N 1
ATOM 3886 C CA . ASP C 1 313 ? 2.08403 13.62646 -33.42598 1.000 27.84556 294 ASP C CA 1
ATOM 3887 C C . ASP C 1 313 ? 2.62865 12.46507 -32.59801 1.000 28.00613 294 ASP C C 1
ATOM 3888 O O . ASP C 1 313 ? 3.59354 11.80000 -32.98383 1.000 27.27098 294 ASP C O 1
ATOM 3893 N N . ASP C 1 314 ? 1.99462 12.23714 -31.43711 1.000 27.29063 295 ASP C N 1
ATOM 3894 C CA . ASP C 1 314 ? 2.45470 11.22746 -30.48741 1.000 26.42914 295 ASP C CA 1
ATOM 3895 C C . ASP C 1 314 ? 2.64721 9.86037 -31.12704 1.000 27.57961 295 ASP C C 1
ATOM 3896 O O . ASP C 1 314 ? 3.62368 9.16310 -30.83028 1.000 26.85517 295 ASP C O 1
ATOM 3901 N N . LYS C 1 315 ? 1.71430 9.44231 -31.97893 1.000 29.56218 296 LYS C N 1
ATOM 3902 C CA . LYS C 1 315 ? 1.80675 8.09701 -32.53369 1.000 30.91995 296 LYS C CA 1
ATOM 3903 C C . LYS C 1 315 ? 2.94592 7.95070 -33.52762 1.000 32.12265 296 LYS C C 1
ATOM 3904 O O . LYS C 1 315 ? 3.27457 6.81787 -33.90098 1.000 31.01066 296 LYS C O 1
ATOM 3910 N N . CYS C 1 316 ? 3.56152 9.05448 -33.95212 1.000 30.53307 297 CYS C N 1
ATOM 3911 C CA . CYS C 1 316 ? 4.61113 9.01452 -34.95676 1.000 28.23122 297 CYS C CA 1
ATOM 3912 C C . CYS C 1 316 ? 6.02253 9.10894 -34.39688 1.000 27.39744 297 CYS C C 1
ATOM 3913 O O . CYS C 1 316 ? 6.96701 8.81462 -35.13075 1.000 29.20369 297 CYS C O 1
ATOM 3916 N N . MET C 1 317 ? 6.20604 9.50812 -33.13578 1.000 25.60517 298 MET C N 1
ATOM 3917 C CA . MET C 1 317 ? 7.53775 9.57101 -32.54195 1.000 25.86411 298 MET C CA 1
ATOM 3918 C C . MET C 1 317 ? 7.69152 8.40229 -31.57873 1.000 24.31733 298 MET C C 1
ATOM 3919 O O . MET C 1 317 ? 6.87415 8.23789 -30.66823 1.000 27.28071 298 MET C O 1
ATOM 3924 N N . VAL C 1 318 ? 8.72701 7.58401 -31.79790 1.000 25.01340 299 VAL C N 1
ATOM 3925 C CA . VAL C 1 318 ? 8.83287 6.27029 -31.16558 1.000 24.53059 299 VAL C CA 1
ATOM 3926 C C . VAL C 1 318 ? 10.26202 5.89544 -30.78169 1.000 26.59513 299 VAL C C 1
ATOM 3927 O O . VAL C 1 318 ? 10.51187 4.74513 -30.39106 1.000 25.76737 299 VAL C O 1
ATOM 3931 N N . MET C 1 319 ? 11.21778 6.82592 -30.89027 1.000 24.80502 300 MET C N 1
ATOM 3932 C CA . MET C 1 319 ? 12.59768 6.39923 -30.68335 1.000 25.54553 300 MET C CA 1
ATOM 3933 C C . MET C 1 319 ? 13.50523 7.54688 -30.28648 1.000 24.04980 300 MET C C 1
ATOM 3934 O O . MET C 1 319 ? 13.27712 8.70042 -30.65717 1.000 23.33715 300 MET C O 1
ATOM 3939 N N . PHE C 1 320 ? 14.54213 7.18888 -29.53564 1.000 23.96495 301 PHE C N 1
ATOM 3940 C CA . PHE C 1 320 ? 15.77229 7.95049 -29.35556 1.000 24.81316 301 PHE C CA 1
ATOM 3941 C C . PHE C 1 320 ? 16.89199 7.23352 -30.09605 1.000 25.87647 301 PHE C C 1
ATOM 3942 O O . PHE C 1 320 ? 16.84903 6.01441 -30.26108 1.000 26.02322 301 PHE C O 1
ATOM 3950 N N . THR C 1 321 ? 17.93107 7.97492 -30.48692 1.000 25.03283 302 THR C N 1
ATOM 3951 C CA . THR C 1 321 ? 19.10190 7.36031 -31.10770 1.000 26.37908 302 THR C CA 1
ATOM 3952 C C . THR C 1 321 ? 20.19884 7.09385 -30.08432 1.000 27.24393 302 THR C C 1
ATOM 3953 O O . THR C 1 321 ? 20.20514 7.64831 -28.98678 1.000 24.86665 302 THR C O 1
ATOM 3957 N N . GLN C 1 322 ? 21.15444 6.24548 -30.47553 1.000 25.88557 303 GLN C N 1
ATOM 3958 C CA . GLN C 1 322 ? 22.31256 6.00345 -29.62025 1.000 27.12484 303 GLN C CA 1
ATOM 3959 C C . GLN C 1 322 ? 23.14701 7.26096 -29.44400 1.000 26.23175 303 GLN C C 1
ATOM 3960 O O . GLN C 1 322 ? 23.72282 7.47816 -28.36963 1.000 27.50085 303 GLN C O 1
ATOM 3966 N N . GLY C 1 323 ? 23.21931 8.09921 -30.47981 1.000 26.19336 304 GLY C N 1
ATOM 3967 C CA . GLY C 1 323 ? 23.93111 9.35515 -30.35161 1.000 26.43596 304 GLY C CA 1
ATOM 3968 C C . GLY C 1 323 ? 23.28250 10.26969 -29.33307 1.000 25.85533 304 GLY C C 1
ATOM 3969 O O . GLY C 1 323 ? 23.96662 11.01611 -28.62764 1.000 25.94442 304 GLY C O 1
ATOM 3970 N N . GLN C 1 324 ? 21.95193 10.24028 -29.25397 1.000 24.31792 305 GLN C N 1
ATOM 3971 C CA . GLN C 1 324 ? 21.28185 10.99281 -28.19642 1.000 23.52425 305 GLN C CA 1
ATOM 3972 C C . GLN C 1 324 ? 21.55525 10.36824 -26.83924 1.000 26.32367 305 GLN C C 1
ATOM 3973 O O . GLN C 1 324 ? 21.73537 11.08052 -25.84285 1.000 23.66569 305 GLN C O 1
ATOM 3979 N N . ALA C 1 325 ? 21.59184 9.03673 -26.77737 1.000 23.76996 306 ALA C N 1
ATOM 3980 C CA . ALA C 1 325 ? 21.87777 8.37875 -25.51062 1.000 27.50203 306 ALA C CA 1
ATOM 3981 C C . ALA C 1 325 ? 23.24319 8.78161 -24.96441 1.000 27.16904 306 ALA C C 1
ATOM 3982 O O . ALA C 1 325 ? 23.41472 8.87753 -23.74546 1.000 26.88260 306 ALA C O 1
ATOM 3984 N N . THR C 1 326 ? 24.22075 9.02526 -25.84496 1.000 27.98725 307 THR C N 1
ATOM 3985 C CA . THR C 1 326 ? 25.52098 9.52190 -25.39653 1.000 27.91479 307 THR C CA 1
ATOM 3986 C C . THR C 1 326 ? 25.37304 10.82236 -24.61905 1.000 26.99370 307 THR C C 1
ATOM 3987 O O . THR C 1 326 ? 25.97267 10.99255 -23.55110 1.000 27.99399 307 THR C O 1
ATOM 3991 N N . ARG C 1 327 ? 24.58798 11.76118 -25.15100 1.000 25.63880 308 ARG C N 1
ATOM 3992 C CA . ARG C 1 327 ? 24.37906 13.03308 -24.45787 1.000 25.34550 308 ARG C CA 1
ATOM 3993 C C . ARG C 1 327 ? 23.65016 12.83778 -23.13572 1.000 25.87915 308 ARG C C 1
ATOM 3994 O O . ARG C 1 327 ? 23.97661 13.49554 -22.13470 1.000 25.35019 308 ARG C O 1
ATOM 4002 N N . VAL C 1 328 ? 22.63636 11.96716 -23.12058 1.000 23.84874 309 VAL C N 1
ATOM 4003 C CA . VAL C 1 328 ? 21.90819 11.66906 -21.88591 1.000 24.04039 309 VAL C CA 1
ATOM 4004 C C . VAL C 1 328 ? 22.85362 11.09705 -20.83909 1.000 27.20103 309 VAL C C 1
ATOM 4005 O O . VAL C 1 328 ? 22.77968 11.44378 -19.64667 1.000 24.68384 309 VAL C O 1
ATOM 4009 N N . ASN C 1 329 ? 23.75152 10.20366 -21.26469 1.000 26.83415 310 ASN C N 1
ATOM 4010 C CA . ASN C 1 329 ? 24.71853 9.62122 -20.33992 1.000 27.37316 310 ASN C CA 1
ATOM 4011 C C . ASN C 1 329 ? 25.66459 10.68070 -19.79478 1.000 26.99749 310 ASN C C 1
ATOM 4012 O O . ASN C 1 329 ? 26.02786 10.65018 -18.61147 1.000 26.76857 310 ASN C O 1
ATOM 4017 N N . ALA C 1 330 ? 26.07794 11.62883 -20.63989 1.000 25.53390 311 ALA C N 1
ATOM 4018 C CA . ALA C 1 330 ? 26.91839 12.71474 -20.14870 1.000 27.67842 311 ALA C CA 1
ATOM 4019 C C . ALA C 1 330 ? 26.16310 13.56329 -19.13905 1.000 27.86928 311 ALA C C 1
ATOM 4020 O O . ALA C 1 330 ? 26.72421 13.98074 -18.11773 1.000 29.98536 311 ALA C O 1
ATOM 4022 N N . CYS C 1 331 ? 24.87818 13.80562 -19.39641 1.000 24.58463 312 CYS C N 1
ATOM 4023 C CA . CYS C 1 331 ? 24.04985 14.53581 -18.44073 1.000 25.78637 312 CYS C CA 1
ATOM 4024 C C . CYS C 1 331 ? 23.94735 13.78329 -17.11621 1.000 26.82491 312 CYS C C 1
ATOM 4025 O O . CYS C 1 331 ? 24.14788 14.35739 -16.03747 1.000 26.55911 312 CYS C O 1
ATOM 4028 N N . LEU C 1 332 ? 23.64934 12.48309 -17.18065 1.000 26.44168 313 LEU C N 1
ATOM 4029 C CA . LEU C 1 332 ? 23.55363 11.68476 -15.96362 1.000 27.01105 313 LEU C CA 1
ATOM 4030 C C . LEU C 1 332 ? 24.88347 11.59827 -15.22944 1.000 28.52162 313 LEU C C 1
ATOM 4031 O O . LEU C 1 332 ? 24.90448 11.51338 -13.99661 1.000 28.46789 313 LEU C O 1
ATOM 4036 N N . ASP C 1 333 ? 25.99721 11.60384 -15.96134 1.000 26.89067 314 ASP C N 1
ATOM 4037 C CA . ASP C 1 333 ? 27.30861 11.50199 -15.33858 1.000 30.95682 314 ASP C CA 1
ATOM 4038 C C . ASP C 1 333 ? 27.79660 12.83451 -14.78244 1.000 30.66125 314 ASP C C 1
ATOM 4039 O O . ASP C 1 333 ? 28.64291 12.84379 -13.88059 1.000 32.61882 314 ASP C O 1
ATOM 4044 N N . GLY C 1 334 ? 27.27057 13.94959 -15.27779 1.000 30.03517 315 GLY C N 1
ATOM 4045 C CA . GLY C 1 334 ? 27.75236 15.25188 -14.88633 1.000 27.66696 315 GLY C CA 1
ATOM 4046 C C . GLY C 1 334 ? 26.75283 16.01321 -14.04676 1.000 29.37374 315 GLY C C 1
ATOM 4047 O O . GLY C 1 334 ? 26.66132 15.83152 -12.82758 1.000 29.15692 315 GLY C O 1
ATOM 4048 N N . PRO C 1 335 ? 25.96958 16.87809 -14.69328 1.000 27.12011 316 PRO C N 1
ATOM 4049 C CA . PRO C 1 335 ? 25.10344 17.79159 -13.92611 1.000 27.89273 316 PRO C CA 1
ATOM 4050 C C . PRO C 1 335 ? 23.98640 17.09943 -13.16290 1.000 27.75979 316 PRO C C 1
ATOM 4051 O O . PRO C 1 335 ? 23.52099 17.64299 -12.15598 1.000 27.20445 316 PRO C O 1
ATOM 4055 N N . ARG C 1 336 ? 23.53736 15.92053 -13.58125 1.000 25.32120 317 ARG C N 1
ATOM 4056 C CA . ARG C 1 336 ? 22.48464 15.23538 -12.84637 1.000 25.71326 317 ARG C CA 1
ATOM 4057 C C . ARG C 1 336 ? 22.99616 13.96154 -12.17485 1.000 25.76002 317 ARG C C 1
ATOM 4058 O O . ARG C 1 336 ? 22.22913 13.03455 -11.92025 1.000 24.83820 317 ARG C O 1
ATOM 4066 N N . SER C 1 337 ? 24.29093 13.92600 -11.84670 1.000 27.22304 318 SER C N 1
ATOM 4067 C CA . SER C 1 337 ? 24.87044 12.74986 -11.20472 1.000 26.99155 318 SER C CA 1
ATOM 4068 C C . SER C 1 337 ? 24.23146 12.44312 -9.85901 1.000 27.95090 318 SER C C 1
ATOM 4069 O O . SER C 1 337 ? 24.34509 11.30826 -9.38012 1.000 29.61859 318 SER C O 1
ATOM 4072 N N . SER C 1 338 ? 23.53605 13.41283 -9.25661 1.000 26.14549 319 SER C N 1
ATOM 4073 C CA . SER C 1 338 ? 22.88661 13.18511 -7.97293 1.000 28.56423 319 SER C CA 1
ATOM 4074 C C . SER C 1 338 ? 21.79423 12.12778 -8.05556 1.000 29.51254 319 SER C C 1
ATOM 4075 O O . SER C 1 338 ? 21.42017 11.55638 -7.02713 1.000 28.45728 319 SER C O 1
ATOM 4078 N N . PHE C 1 339 ? 21.27743 11.85353 -9.25512 1.000 26.58552 320 PHE C N 1
ATOM 4079 C CA . PHE C 1 339 ? 20.27384 10.81802 -9.44961 1.000 27.92651 320 PHE C CA 1
ATOM 4080 C C . PHE C 1 339 ? 20.87820 9.42761 -9.58548 1.000 29.71860 320 PHE C C 1
ATOM 4081 O O . PHE C 1 339 ? 20.13566 8.43928 -9.55814 1.000 29.99862 320 PHE C O 1
ATOM 4089 N N . LEU C 1 340 ? 22.19563 9.32618 -9.72647 1.000 31.70494 321 LEU C N 1
ATOM 4090 C CA . LEU C 1 340 ? 22.83054 8.02002 -9.78375 1.000 33.78077 321 LEU C CA 1
ATOM 4091 C C . LEU C 1 340 ? 22.78358 7.35094 -8.42021 1.000 36.21244 321 LEU C C 1
ATOM 4092 O O . LEU C 1 340 ? 22.82725 8.00732 -7.38020 1.000 36.39438 321 LEU C O 1
ATOM 4097 N N . ALA C 1 341 ? 22.70342 6.02802 -8.43954 1.000 39.93213 322 ALA C N 1
ATOM 4098 C CA . ALA C 1 341 ? 22.73151 5.25154 -7.21284 1.000 42.11894 322 ALA C CA 1
ATOM 4099 C C . ALA C 1 341 ? 24.11722 5.33293 -6.57672 1.000 47.11148 322 ALA C C 1
ATOM 4100 O O . ALA C 1 341 ? 25.12936 5.31651 -7.27973 1.000 48.55160 322 ALA C O 1
ATOM 4102 N N . GLY D 2 1 ? 13.58214 26.47621 -28.13718 1.000 44.10855 401 GLY D N 1
ATOM 4103 C CA . GLY D 2 1 ? 14.46494 25.36117 -27.84666 1.000 43.95010 401 GLY D CA 1
ATOM 4104 C C . GLY D 2 1 ? 14.00169 24.51030 -26.67667 1.000 43.83901 401 GLY D C 1
ATOM 4105 O O . GLY D 2 1 ? 14.24057 23.30544 -26.66430 1.000 43.71813 401 GLY D O 1
ATOM 4106 N N . SER D 2 2 ? 13.35429 25.14446 -25.68921 1.000 46.45241 402 SER D N 1
ATOM 4107 C CA . SER D 2 2 ? 12.91205 24.47456 -24.46412 1.000 43.79659 402 SER D CA 1
ATOM 4108 C C . SER D 2 2 ? 11.49471 23.90944 -24.56267 1.000 43.80595 402 SER D C 1
ATOM 4109 O O . SER D 2 2 ? 11.10377 23.09775 -23.71195 1.000 43.71724 402 SER D O 1
ATOM 4112 N N . SER D 2 3 ? 10.71622 24.31350 -25.56622 1.000 43.91401 403 SER D N 1
ATOM 4113 C CA . SER D 2 3 ? 9.38815 23.74276 -25.75160 1.000 43.92268 403 SER D CA 1
ATOM 4114 C C . SER D 2 3 ? 9.55808 22.42860 -26.48572 1.000 43.81999 403 SER D C 1
ATOM 4115 O O . SER D 2 3 ? 9.01600 21.41268 -26.11892 1.000 43.73389 403 SER D O 1
#

Organism: Methanosarcina acetivorans (strain ATCC 35395 / DSM 2834 / JCM 12185 / C2A) (NCBI:txid188937)